Protein AF-A0A9D7XIU5-F1 (afdb_monomer_lite)

InterPro domains:
  IPR022045 Insecticide toxin TcdB middle/N-terminal [PF12256] (97-219)
  IPR028994 Integrin alpha, N-terminal [SSF69318] (12-117)

pLDDT: mean 82.99, std 17.89, range [28.64, 98.56]

Secondary structure (DSSP, 8-state):
-EEEEEEEEE--EEEE-SSSSSS-EEEEEETTEEEEE-B-SS-B-TTS-EE-SS----EEEEEEEEE-S---EE--EEETTEEE--EE---S--EEEEEEESEEEE-SS-SSS-EEEEE-SSS-EEEE--S-TTTTS--EEE-TT--EEEEEEEEE---SS--S-EEEEEEEEEE-TT--TTT--SEEEEEEEEEEEEEETTTTEEEEEEEEEEEEE-TTS-EEEEEEEEE--SSGGGTT-EEEEEEEES--EEE--SSS--EEE--GGGEEEEEEEEEEEEPEE--SSS--EE-TT----TTTTTTSTT-S---EEEEEEEEEEE--SSS--EEEEEEEEE-TTS-EEEEEEEESS--EEEEEEEPPPBTTTTB---EEEEEEEETTEEEEEEEEEEE-TTT--EEEEEEEEETTEEEEEEEEE-TTS-EEEEEPPP-TTS---EEEEEE-TTTS-SEEEEEEEETTEEEEEEEEEETTTTEEEEEE-TT--EEE-PPPTTTTS--SS--------

Sequence (517 aa):
GLSIGIGKALTGIQLVDMNGDGLVDFYRDVNGNGVVNFNKGNGFDLTDSCVLNFNINPNSKSTSLSVNGSFAFGLPISIFGTCLKPVVNLSLSPNRAVNNTKTTIEDYDGDGYPDIVRQEDECTLQIRRSKIKRTNKLKSVITPLGAEYTVDYKLAPSNYDMPNSKWVVSKLDVFDPYATTDEGPSTMNKQFEFHNGRYDRRERDFYGFEYVRTIDLQNDNSVYRQNIDRYNNMSYYLNGMLKENYVVKGDITVNQDVLKRDSITISNSNKYSQLSNNYVLRAPIVSTSTQWIIDTSSNLGEDYDIGGTKGNGAAYAQKVESSTTIYEFGSTTLANTESIVYDEYGRVINYTKSGAGNDYTSTITYQTPDFTKNLLLIPDQISVSDGSGLLRKRKVGSYDSNTGAITSINTYTSVGSYFTTSLSYYSNGNLHTVTTPIDQDGYSKITEYTYDPSQEQFITEISNTYNGENYISTAEYDPKFGVMTLSKDITGNEMTYTYDQKVECYKSRDLRIQHIH

Radius of gyration: 32.61 Å; chains: 1; bounding box: 105×65×72 Å

Organism: NCBI:txid2981993

Structure (mmCIF, N/CA/C/O backbone):
data_AF-A0A9D7XIU5-F1
#
_entry.id   AF-A0A9D7XIU5-F1
#
loop_
_atom_site.group_PDB
_atom_site.id
_atom_site.type_symbol
_atom_site.label_atom_id
_atom_site.label_alt_id
_atom_site.label_comp_id
_atom_site.label_asym_id
_atom_site.label_entity_id
_atom_site.label_seq_id
_atom_site.pdbx_PDB_ins_code
_atom_site.Cartn_x
_atom_site.Cartn_y
_atom_site.Cartn_z
_atom_site.occupancy
_atom_site.B_iso_or_equiv
_atom_site.auth_seq_id
_atom_site.auth_comp_id
_atom_site.auth_asym_id
_atom_site.auth_atom_id
_atom_site.pdbx_PDB_model_num
ATOM 1 N N . GLY A 1 1 ? 65.553 -16.065 -18.647 1.00 46.59 1 GLY A N 1
ATOM 2 C CA . GLY A 1 1 ? 64.852 -16.912 -19.634 1.00 46.59 1 GLY A CA 1
ATOM 3 C C . GLY A 1 1 ? 63.535 -16.260 -19.994 1.00 46.59 1 GLY A C 1
ATOM 4 O O . GLY A 1 1 ? 62.899 -15.741 -19.083 1.00 46.59 1 GLY A O 1
ATOM 5 N N . LEU A 1 2 ? 63.192 -16.238 -21.286 1.00 44.03 2 LEU A N 1
ATOM 6 C CA . LEU A 1 2 ? 61.941 -15.703 -21.835 1.00 44.03 2 LEU A CA 1
ATOM 7 C C . LEU A 1 2 ? 61.154 -16.869 -22.449 1.00 44.03 2 LEU A C 1
ATOM 9 O O . LEU A 1 2 ? 61.708 -17.570 -23.293 1.00 44.03 2 LEU A O 1
ATOM 13 N N . SER A 1 3 ? 59.904 -17.085 -22.043 1.00 42.97 3 SER A N 1
ATOM 14 C CA . SER A 1 3 ? 59.002 -18.044 -22.695 1.00 42.97 3 SER A CA 1
ATOM 15 C C . SER A 1 3 ? 57.711 -17.344 -23.100 1.00 42.97 3 SER A C 1
ATOM 17 O O . SER A 1 3 ? 57.134 -16.606 -22.302 1.00 42.97 3 SER A O 1
ATOM 19 N N . ILE A 1 4 ? 57.265 -17.584 -24.335 1.00 46.59 4 ILE A N 1
ATOM 20 C CA . ILE A 1 4 ? 56.010 -17.069 -24.890 1.00 46.59 4 ILE A CA 1
ATOM 21 C C . ILE A 1 4 ? 55.130 -18.261 -25.260 1.00 46.59 4 ILE A C 1
ATOM 23 O O . ILE A 1 4 ? 55.528 -19.088 -26.078 1.00 46.59 4 ILE A O 1
ATOM 27 N N . GLY A 1 5 ? 53.941 -18.345 -24.668 1.00 44.75 5 GLY A N 1
ATOM 28 C CA . GLY A 1 5 ? 52.900 -19.296 -25.045 1.00 44.75 5 GLY A CA 1
ATOM 29 C C . GLY A 1 5 ? 51.752 -18.580 -25.747 1.00 44.75 5 GLY A C 1
ATOM 30 O O . GLY A 1 5 ? 51.312 -17.526 -25.299 1.00 44.75 5 GLY A O 1
ATOM 31 N N . ILE A 1 6 ? 51.250 -19.142 -26.846 1.00 50.09 6 ILE A N 1
ATOM 32 C CA . ILE A 1 6 ? 50.016 -18.676 -27.489 1.00 50.09 6 ILE A CA 1
ATOM 33 C C . ILE A 1 6 ? 49.037 -19.845 -27.505 1.00 50.09 6 ILE A C 1
ATOM 35 O O . ILE A 1 6 ? 49.313 -20.867 -28.131 1.00 50.09 6 ILE A O 1
ATOM 39 N N . GLY A 1 7 ? 47.902 -19.699 -26.829 1.00 48.28 7 GLY A N 1
ATOM 40 C CA . GLY A 1 7 ? 46.789 -20.638 -26.887 1.00 48.28 7 GLY A CA 1
ATOM 41 C C . GLY A 1 7 ? 45.633 -20.058 -27.695 1.00 48.28 7 GLY A C 1
ATOM 42 O O . GLY A 1 7 ? 45.381 -18.853 -27.696 1.00 48.28 7 GLY A O 1
ATOM 43 N N . LYS A 1 8 ? 44.919 -20.922 -28.412 1.00 54.66 8 LYS A N 1
ATOM 44 C CA . LYS A 1 8 ? 43.629 -20.592 -29.021 1.00 54.66 8 LYS A CA 1
ATOM 45 C C . LYS A 1 8 ? 42.607 -21.587 -28.503 1.00 54.66 8 LYS A C 1
ATOM 47 O O . LYS A 1 8 ? 42.863 -22.786 -28.586 1.00 54.66 8 LYS A O 1
ATOM 52 N N . ALA A 1 9 ? 41.476 -21.103 -28.004 1.00 58.97 9 ALA A N 1
ATOM 53 C CA . ALA A 1 9 ? 40.331 -21.954 -27.709 1.00 58.97 9 ALA A CA 1
ATOM 54 C C . ALA A 1 9 ? 39.160 -21.544 -28.604 1.00 58.97 9 ALA A C 1
ATOM 56 O O . ALA A 1 9 ? 38.881 -20.355 -28.775 1.00 58.97 9 ALA A O 1
ATOM 57 N N . LEU A 1 10 ? 38.517 -22.552 -29.183 1.00 60.00 10 LEU A N 1
ATOM 58 C CA . LEU A 1 10 ? 37.305 -22.442 -29.982 1.00 60.00 10 LEU A CA 1
ATOM 59 C C . LEU A 1 10 ? 36.209 -23.165 -29.206 1.00 60.00 10 LEU A C 1
ATOM 61 O O . LEU A 1 10 ? 36.298 -24.377 -29.009 1.00 60.00 10 LEU A O 1
ATOM 65 N N . THR A 1 11 ? 35.207 -22.431 -28.737 1.00 60.53 11 THR A N 1
ATOM 66 C CA . THR A 1 11 ? 34.086 -22.998 -27.975 1.00 60.53 11 THR A CA 1
ATOM 67 C C . THR A 1 11 ? 32.834 -23.015 -28.846 1.00 60.53 11 THR A C 1
ATOM 69 O O . THR A 1 11 ? 32.185 -21.999 -29.028 1.00 60.53 11 THR A O 1
ATOM 72 N N . GLY A 1 12 ? 32.466 -24.168 -29.401 1.00 64.00 12 GLY A N 1
ATOM 73 C CA . GLY A 1 12 ? 31.265 -24.290 -30.244 1.00 64.00 12 GLY A CA 1
ATOM 74 C C . GLY A 1 12 ? 29.944 -24.394 -29.473 1.00 64.00 12 GLY A C 1
ATOM 75 O O . GLY A 1 12 ? 28.924 -24.671 -30.091 1.00 64.00 12 GLY A O 1
ATOM 76 N N . ILE A 1 13 ? 29.960 -24.261 -28.142 1.00 73.25 13 ILE A N 1
ATOM 77 C CA . ILE A 1 13 ? 28.816 -24.499 -27.252 1.00 73.25 13 ILE A CA 1
ATOM 78 C C . ILE A 1 13 ? 28.800 -23.436 -26.147 1.00 73.25 13 ILE A C 1
ATOM 80 O O . ILE A 1 13 ? 29.845 -23.163 -25.551 1.00 73.25 13 ILE A O 1
ATOM 84 N N . GLN A 1 14 ? 27.624 -22.875 -25.855 1.00 75.12 14 GLN A N 1
ATOM 85 C CA . GLN A 1 14 ? 27.388 -21.962 -24.733 1.00 75.12 14 GLN A CA 1
ATOM 86 C C . GLN A 1 14 ? 26.043 -22.254 -24.057 1.00 75.12 14 GLN A C 1
ATOM 88 O O . GLN A 1 14 ? 25.117 -22.765 -24.682 1.00 75.12 14 GLN A O 1
ATOM 93 N N . LEU A 1 15 ? 25.965 -21.933 -22.768 1.00 77.94 15 LEU A N 1
ATOM 94 C CA . LEU A 1 15 ? 24.752 -22.006 -21.964 1.00 77.94 15 LEU A CA 1
ATOM 95 C C . LEU A 1 15 ? 24.411 -20.586 -21.510 1.00 77.94 15 LEU A C 1
ATOM 97 O O . LEU A 1 15 ? 25.166 -20.000 -20.734 1.00 77.94 15 LEU A O 1
ATOM 101 N N . VAL A 1 16 ? 23.328 -20.024 -22.035 1.00 74.50 16 VAL A N 1
ATOM 102 C CA . VAL A 1 16 ? 22.890 -18.648 -21.760 1.00 74.50 16 VAL A CA 1
ATOM 103 C C . VAL A 1 16 ? 21.387 -18.548 -21.983 1.00 74.50 16 VAL A C 1
ATOM 105 O O . VAL A 1 16 ? 20.878 -19.163 -22.909 1.00 74.50 16 VAL A O 1
ATOM 108 N N . ASP A 1 17 ? 20.677 -17.821 -21.126 1.00 73.56 17 ASP A N 1
ATOM 109 C CA . ASP A 1 17 ? 19.252 -17.526 -21.315 1.00 73.56 17 ASP A CA 1
ATOM 110 C C . ASP A 1 17 ? 19.091 -16.590 -22.525 1.00 73.56 17 ASP A C 1
ATOM 112 O O . ASP A 1 17 ? 19.505 -15.431 -22.476 1.00 73.56 17 ASP A O 1
ATOM 116 N N . MET A 1 18 ? 18.576 -17.118 -23.639 1.00 75.88 18 MET A N 1
ATOM 117 C CA . MET A 1 18 ? 18.477 -16.425 -24.926 1.00 75.88 18 MET A CA 1
ATOM 118 C C . MET A 1 18 ? 17.159 -15.670 -25.096 1.00 75.88 18 MET A C 1
ATOM 120 O O . MET A 1 18 ? 17.089 -14.744 -25.911 1.00 75.88 18 MET A O 1
ATOM 124 N N . ASN A 1 19 ? 16.107 -16.077 -24.384 1.00 70.12 19 ASN A N 1
ATOM 125 C CA . ASN A 1 19 ? 14.756 -15.529 -24.521 1.00 70.12 19 ASN A CA 1
ATOM 126 C C . ASN A 1 19 ? 14.299 -14.711 -23.295 1.00 70.12 19 ASN A C 1
ATOM 128 O O . ASN A 1 19 ? 13.243 -14.076 -23.366 1.00 70.12 19 ASN A O 1
ATOM 132 N N . GLY A 1 20 ? 15.099 -14.670 -22.228 1.00 65.81 20 GLY A N 1
ATOM 133 C CA . GLY A 1 20 ? 14.824 -13.945 -20.992 1.00 65.81 20 GLY A CA 1
ATOM 134 C C . GLY A 1 20 ? 13.753 -14.606 -20.122 1.00 65.81 20 GLY A C 1
ATOM 135 O O . GLY A 1 20 ? 13.045 -13.895 -19.402 1.00 65.81 20 GLY A O 1
ATOM 136 N N . ASP A 1 21 ? 13.561 -15.926 -20.221 1.00 64.25 21 ASP A N 1
ATOM 137 C CA . ASP A 1 21 ? 12.567 -16.668 -19.430 1.00 64.25 21 ASP A CA 1
ATOM 138 C C . ASP A 1 21 ? 13.083 -17.122 -18.050 1.00 64.25 21 ASP A C 1
ATOM 140 O O . ASP A 1 21 ? 12.320 -17.660 -17.240 1.00 64.25 21 ASP A O 1
ATOM 144 N N . GLY A 1 22 ? 14.351 -16.832 -17.742 1.00 69.62 22 GLY A N 1
ATOM 145 C CA . GLY A 1 22 ? 15.012 -17.183 -16.490 1.00 69.62 22 GLY A CA 1
ATOM 146 C C . GLY A 1 22 ? 15.609 -18.590 -16.482 1.00 69.62 22 GLY A C 1
ATOM 147 O O . GLY A 1 22 ? 16.199 -18.988 -15.471 1.00 69.62 22 GLY A O 1
ATOM 148 N N . LEU A 1 23 ? 15.486 -19.347 -17.576 1.00 74.69 23 LEU A N 1
ATOM 149 C CA . LEU A 1 23 ? 16.133 -20.634 -17.776 1.00 74.69 23 LEU A CA 1
ATOM 150 C C . LEU A 1 23 ? 17.303 -20.489 -18.748 1.00 74.69 23 LEU A C 1
ATOM 152 O O . LEU A 1 23 ? 17.279 -19.758 -19.726 1.00 74.69 23 LEU A O 1
ATOM 156 N N . VAL A 1 24 ? 18.379 -21.216 -18.467 1.00 81.25 24 VAL A N 1
ATOM 157 C CA . VAL A 1 24 ? 19.567 -21.180 -19.320 1.00 81.25 24 VAL A CA 1
ATOM 158 C C . VAL A 1 24 ? 19.323 -22.028 -20.568 1.00 81.25 24 VAL A C 1
ATOM 160 O O . VAL A 1 24 ? 19.033 -23.219 -20.421 1.00 81.25 24 VAL A O 1
ATOM 163 N N . ASP A 1 25 ? 19.504 -21.451 -21.761 1.00 79.94 25 ASP A N 1
ATOM 164 C CA . ASP A 1 25 ? 19.341 -22.122 -23.057 1.00 79.94 25 ASP A CA 1
ATOM 165 C C . ASP A 1 25 ? 20.651 -22.684 -23.608 1.00 79.94 25 ASP A C 1
ATOM 167 O O . ASP A 1 25 ? 21.751 -22.254 -23.251 1.00 79.94 25 ASP A O 1
ATOM 171 N N . PHE A 1 26 ? 20.539 -23.652 -24.519 1.00 84.00 26 PHE A N 1
ATOM 172 C CA . PHE A 1 26 ? 21.681 -24.335 -25.114 1.00 84.00 26 PHE A CA 1
ATOM 173 C C . PHE A 1 26 ? 21.993 -23.806 -26.513 1.00 84.00 26 PHE A C 1
ATOM 175 O O . PHE A 1 26 ? 21.327 -24.155 -27.488 1.00 84.00 26 PHE A O 1
ATOM 182 N N . TYR A 1 27 ? 23.039 -22.986 -26.615 1.00 82.31 27 TYR A N 1
ATOM 183 C CA . TYR A 1 27 ? 23.590 -22.507 -27.879 1.00 82.31 27 TYR A CA 1
ATOM 184 C C . TYR A 1 27 ? 24.684 -23.444 -28.401 1.00 82.31 27 TYR A C 1
ATOM 186 O O . TYR A 1 27 ? 25.567 -23.879 -27.654 1.00 82.31 27 TYR A O 1
ATOM 194 N N . ARG A 1 28 ? 24.676 -23.702 -29.711 1.00 81.12 28 ARG A N 1
ATOM 195 C CA . ARG A 1 28 ? 25.661 -24.540 -30.401 1.00 81.12 28 ARG A CA 1
ATOM 196 C C . ARG A 1 28 ? 25.886 -24.111 -31.846 1.00 81.12 28 ARG A C 1
ATOM 198 O O . ARG A 1 28 ? 24.948 -23.750 -32.548 1.00 81.12 28 ARG A O 1
ATOM 205 N N . ASP A 1 29 ? 27.130 -24.208 -32.300 1.00 78.50 29 ASP A N 1
ATOM 206 C CA . ASP A 1 29 ? 27.481 -24.085 -33.716 1.00 78.50 29 ASP A CA 1
ATOM 207 C C . ASP A 1 29 ? 27.248 -25.429 -34.423 1.00 78.50 29 ASP A C 1
ATOM 209 O O . ASP A 1 29 ? 27.841 -26.453 -34.069 1.00 78.50 29 ASP A O 1
ATOM 213 N N . VAL A 1 30 ? 26.370 -25.427 -35.426 1.00 77.38 30 VAL A N 1
ATOM 214 C CA . VAL A 1 30 ? 26.113 -26.569 -36.304 1.00 77.38 30 VAL A CA 1
ATOM 215 C C . VAL A 1 30 ? 26.441 -26.161 -37.739 1.00 77.38 30 VAL A C 1
ATOM 217 O O . VAL A 1 30 ? 25.678 -25.451 -38.393 1.00 77.38 30 VAL A O 1
ATOM 220 N N . ASN A 1 31 ? 27.572 -26.652 -38.254 1.00 75.81 31 ASN A N 1
ATOM 221 C CA . ASN A 1 31 ? 28.034 -26.429 -39.631 1.00 75.81 31 ASN A CA 1
ATOM 222 C C . ASN A 1 31 ? 28.162 -24.946 -40.029 1.00 75.81 31 ASN A C 1
ATOM 224 O O . ASN A 1 31 ? 27.878 -24.583 -41.170 1.00 75.81 31 ASN A O 1
ATOM 228 N N . GLY A 1 32 ? 28.590 -24.082 -39.106 1.00 71.94 32 GLY A N 1
ATOM 229 C CA . GLY A 1 32 ? 28.756 -22.656 -39.368 1.00 71.94 32 GLY A CA 1
ATOM 230 C C . GLY A 1 32 ? 27.496 -21.829 -39.112 1.00 71.94 32 GLY A C 1
ATOM 231 O O . GLY A 1 32 ? 27.556 -20.608 -39.266 1.00 71.94 32 GLY A O 1
ATOM 232 N N . ASN A 1 33 ? 26.403 -22.444 -38.652 1.00 78.88 33 ASN A N 1
ATOM 233 C CA . ASN A 1 33 ? 25.190 -21.754 -38.222 1.00 78.88 33 ASN A CA 1
ATOM 234 C C . ASN A 1 33 ? 25.031 -21.846 -36.702 1.00 78.88 33 ASN A C 1
ATOM 236 O O . ASN A 1 33 ? 25.137 -22.929 -36.127 1.00 78.88 33 ASN A O 1
ATOM 240 N N . GLY A 1 34 ? 24.723 -20.718 -36.059 1.00 80.38 34 GLY A N 1
ATOM 241 C CA . GLY A 1 34 ? 24.318 -20.719 -34.659 1.00 80.38 34 GLY A CA 1
ATOM 242 C C . GLY A 1 34 ? 22.937 -21.354 -34.504 1.00 80.38 34 GLY A C 1
ATOM 243 O O . GLY A 1 34 ? 22.016 -21.043 -35.259 1.00 80.38 34 GLY A O 1
ATOM 244 N N . VAL A 1 35 ? 22.788 -22.243 -33.531 1.00 83.81 35 VAL A N 1
ATOM 245 C CA . VAL A 1 35 ? 21.533 -22.927 -33.214 1.00 83.81 35 VAL A CA 1
ATOM 246 C C . VAL A 1 35 ? 21.285 -22.834 -31.715 1.00 83.81 35 VAL A C 1
ATOM 248 O O . VAL A 1 35 ? 22.202 -23.058 -30.928 1.00 83.81 35 VAL A O 1
ATOM 251 N N . VAL A 1 36 ? 20.051 -22.515 -31.323 1.00 84.19 36 VAL A N 1
ATOM 252 C CA . VAL A 1 36 ? 19.613 -22.490 -29.921 1.00 84.19 36 VAL A CA 1
ATOM 253 C C . VAL A 1 36 ? 18.539 -23.543 -29.700 1.00 84.19 36 VAL A C 1
ATOM 255 O O . VAL A 1 36 ? 17.579 -23.632 -30.464 1.00 84.19 36 VAL A O 1
ATOM 258 N N . ASN A 1 37 ? 18.692 -24.318 -28.633 1.00 86.75 37 ASN A N 1
ATOM 259 C CA . ASN A 1 37 ? 17.663 -25.195 -28.097 1.00 86.75 37 ASN A CA 1
ATOM 260 C C . ASN A 1 37 ? 17.170 -24.593 -26.776 1.00 86.75 37 ASN A C 1
ATOM 262 O O . ASN A 1 37 ? 17.936 -24.529 -25.810 1.00 86.75 37 ASN A O 1
ATOM 266 N N . PHE A 1 38 ? 15.916 -24.135 -26.759 1.00 82.81 38 PHE A N 1
ATOM 267 C CA . PHE A 1 38 ? 15.323 -23.502 -25.580 1.00 82.81 38 PHE A CA 1
ATOM 268 C C . PHE A 1 38 ? 15.076 -24.520 -24.467 1.00 82.81 38 PHE A C 1
ATOM 270 O O . PHE A 1 38 ? 14.628 -25.644 -24.725 1.00 82.81 38 PHE A O 1
ATOM 277 N N . ASN A 1 39 ? 15.358 -24.125 -23.231 1.00 79.19 39 ASN A N 1
ATOM 278 C CA . ASN A 1 39 ? 15.080 -24.937 -22.058 1.00 79.19 39 ASN A CA 1
ATOM 279 C C . ASN A 1 39 ? 13.595 -24.851 -21.695 1.00 79.19 39 ASN A C 1
ATOM 281 O O . ASN A 1 39 ? 13.094 -23.797 -21.332 1.00 79.19 39 ASN A O 1
ATOM 285 N N . LYS A 1 40 ? 12.876 -25.977 -21.750 1.00 80.62 40 LYS A N 1
ATOM 286 C CA . LYS A 1 40 ? 11.432 -26.024 -21.440 1.00 80.62 40 LYS A CA 1
ATOM 287 C C . LYS A 1 40 ? 11.139 -26.398 -19.980 1.00 80.62 40 LYS A C 1
ATOM 289 O O . LYS A 1 40 ? 10.021 -26.783 -19.648 1.00 80.62 40 LYS A O 1
ATOM 294 N N . GLY A 1 41 ? 12.150 -26.353 -19.110 1.00 79.38 41 GLY A N 1
ATOM 295 C CA . GLY A 1 41 ? 12.061 -26.716 -17.691 1.00 79.38 41 GLY A CA 1
ATOM 296 C C . GLY A 1 41 ? 12.291 -28.203 -17.395 1.00 79.38 41 GLY A C 1
ATOM 297 O O . GLY A 1 41 ? 12.547 -28.564 -16.249 1.00 79.38 41 GLY A O 1
ATOM 298 N N . ASN A 1 42 ? 12.270 -29.070 -18.411 1.00 82.12 42 ASN A N 1
ATOM 299 C CA . ASN A 1 42 ? 12.580 -30.502 -18.303 1.00 82.12 42 ASN A CA 1
ATOM 300 C C . ASN A 1 42 ? 13.834 -30.925 -19.098 1.00 82.12 42 ASN A C 1
ATOM 302 O O . ASN A 1 42 ? 14.088 -32.120 -19.249 1.00 82.12 42 ASN A O 1
ATOM 306 N N . GLY A 1 43 ? 14.624 -29.962 -19.584 1.00 79.56 43 GLY A N 1
ATOM 307 C CA . GLY A 1 43 ? 15.841 -30.186 -20.366 1.00 79.56 43 GLY A CA 1
ATOM 308 C C . GLY A 1 43 ? 15.800 -29.524 -21.745 1.00 79.56 43 GLY A C 1
ATOM 309 O O . GLY A 1 43 ? 14.926 -28.709 -22.041 1.00 79.56 43 GLY A O 1
ATOM 310 N N . PHE A 1 44 ? 16.772 -29.884 -22.587 1.00 84.06 44 PHE A N 1
ATOM 311 C CA . PHE A 1 44 ? 16.913 -29.371 -23.950 1.00 84.06 44 PHE A CA 1
ATOM 312 C C . PHE A 1 44 ? 16.384 -30.385 -24.962 1.00 84.06 44 PHE A C 1
ATOM 314 O O . PHE A 1 44 ? 16.913 -31.494 -25.069 1.00 84.06 44 PHE A O 1
ATOM 321 N N . ASP A 1 45 ? 15.384 -29.995 -25.748 1.00 82.31 45 ASP A N 1
ATOM 322 C CA . ASP A 1 45 ? 14.955 -30.780 -26.902 1.00 82.31 45 ASP A CA 1
ATOM 323 C C . ASP A 1 45 ? 15.825 -30.425 -28.113 1.00 82.31 45 ASP A C 1
ATOM 325 O O . ASP A 1 45 ? 15.656 -29.384 -28.746 1.00 82.31 45 ASP A O 1
ATOM 329 N N . LEU A 1 46 ? 16.782 -31.297 -28.436 1.00 81.44 46 LEU A N 1
ATOM 330 C CA . LEU A 1 46 ? 17.697 -31.086 -29.561 1.00 81.44 46 LEU A CA 1
ATOM 331 C C . LEU A 1 46 ? 17.015 -31.224 -30.933 1.00 81.44 46 LEU A C 1
ATOM 333 O O . LEU A 1 46 ? 17.633 -30.877 -31.944 1.00 81.44 46 LEU A O 1
ATOM 337 N N . THR A 1 47 ? 15.776 -31.728 -30.983 1.00 77.88 47 THR A N 1
ATOM 338 C CA . THR A 1 47 ? 14.986 -31.840 -32.219 1.00 77.88 47 THR A CA 1
ATOM 339 C C . THR A 1 47 ? 14.232 -30.551 -32.549 1.00 77.88 47 THR A C 1
ATOM 341 O O . THR A 1 47 ? 14.025 -30.260 -33.726 1.00 77.88 47 THR A O 1
ATOM 344 N N . ASP A 1 48 ? 13.931 -29.730 -31.540 1.00 79.31 48 ASP A N 1
ATOM 345 C CA . ASP A 1 48 ? 13.293 -28.418 -31.669 1.00 79.31 48 ASP A CA 1
ATOM 346 C C . ASP A 1 48 ? 14.353 -27.309 -31.556 1.00 79.31 48 ASP A C 1
ATOM 348 O O . ASP A 1 48 ? 14.698 -26.818 -30.479 1.00 79.31 48 ASP A O 1
ATOM 352 N N . SER A 1 49 ? 14.969 -27.002 -32.697 1.00 81.25 49 SER A N 1
ATOM 353 C CA . SER A 1 49 ? 16.132 -26.120 -32.808 1.00 81.25 49 SER A CA 1
ATOM 354 C C . SER A 1 49 ? 15.777 -24.806 -33.504 1.00 81.25 49 SER A C 1
ATOM 356 O O . SER A 1 49 ? 15.329 -24.805 -34.650 1.00 81.25 49 SER A O 1
ATOM 358 N N . CYS A 1 50 ? 16.063 -23.674 -32.859 1.00 81.31 50 CYS A N 1
ATOM 359 C CA . CYS A 1 50 ? 15.959 -22.351 -33.466 1.00 81.31 50 CYS A CA 1
ATOM 360 C C . CYS A 1 50 ? 17.270 -21.996 -34.180 1.00 81.31 50 CYS A C 1
ATOM 362 O O . CYS A 1 50 ? 18.314 -21.836 -33.544 1.00 81.31 50 CYS A O 1
ATOM 364 N N . VAL A 1 51 ? 17.233 -21.882 -35.510 1.00 81.94 51 VAL A N 1
ATOM 365 C CA . VAL A 1 51 ? 18.401 -21.490 -36.313 1.00 81.94 51 VAL A CA 1
ATOM 366 C C . VAL A 1 51 ? 18.553 -19.973 -36.290 1.00 81.94 51 VAL A C 1
ATOM 368 O O . VAL A 1 51 ? 17.651 -19.233 -36.686 1.00 81.94 51 VAL A O 1
ATOM 371 N N . LEU A 1 52 ? 19.716 -19.501 -35.856 1.00 74.44 52 LEU A N 1
ATOM 372 C CA . LEU A 1 52 ? 20.042 -18.086 -35.786 1.00 74.44 52 LEU A CA 1
ATOM 373 C C . LEU A 1 52 ? 20.643 -17.604 -37.109 1.00 74.44 52 LEU A C 1
ATOM 375 O O . LEU A 1 52 ? 21.411 -18.300 -37.768 1.00 74.44 52 LEU A O 1
ATOM 379 N N . ASN A 1 53 ? 20.355 -16.352 -37.473 1.00 72.00 53 ASN A N 1
ATOM 380 C CA . ASN A 1 53 ? 20.952 -15.696 -38.645 1.00 72.00 53 ASN A CA 1
ATOM 381 C C . ASN A 1 53 ? 22.352 -15.111 -38.372 1.00 72.00 53 ASN A C 1
ATOM 383 O O . ASN A 1 53 ? 22.821 -14.217 -39.079 1.00 72.00 53 ASN A O 1
ATOM 387 N N . PHE A 1 54 ? 22.989 -15.568 -37.302 1.00 69.31 54 PHE A N 1
ATOM 388 C CA . PHE A 1 54 ? 24.340 -15.222 -36.901 1.00 69.31 54 PHE A CA 1
ATOM 389 C C . PHE A 1 54 ? 24.990 -16.443 -36.255 1.00 69.31 54 PHE A C 1
ATOM 391 O O . PHE A 1 54 ? 24.310 -17.340 -35.759 1.00 69.31 54 PHE A O 1
ATOM 398 N N . ASN A 1 55 ? 26.316 -16.456 -36.248 1.00 71.81 55 ASN A N 1
ATOM 399 C CA . ASN A 1 55 ? 27.103 -17.454 -35.546 1.00 71.81 55 ASN A CA 1
ATOM 400 C C . ASN A 1 55 ? 28.071 -16.733 -34.607 1.00 71.81 55 ASN A C 1
ATOM 402 O O . ASN A 1 55 ? 28.792 -15.814 -35.008 1.00 71.81 55 ASN A O 1
ATOM 406 N N . ILE A 1 56 ? 28.059 -17.150 -33.352 1.00 66.69 56 ILE A N 1
ATOM 407 C CA . ILE A 1 56 ? 29.076 -16.831 -32.365 1.00 66.69 56 ILE A CA 1
ATOM 408 C C . ILE A 1 56 ? 30.126 -17.923 -32.478 1.00 66.69 56 ILE A C 1
ATOM 410 O O . ILE A 1 56 ? 29.936 -19.036 -31.996 1.00 66.69 56 ILE A O 1
ATOM 414 N N . ASN A 1 57 ? 31.231 -17.594 -33.141 1.00 63.66 57 ASN A N 1
ATOM 415 C CA . ASN A 1 57 ? 32.437 -18.405 -33.123 1.00 63.66 57 ASN A CA 1
ATOM 416 C C . ASN A 1 57 ? 33.394 -17.760 -32.107 1.00 63.66 57 ASN A C 1
ATOM 418 O O . ASN A 1 57 ? 34.182 -16.879 -32.489 1.00 63.66 57 ASN A O 1
ATOM 422 N N . PRO A 1 58 ? 33.280 -18.100 -30.805 1.00 58.00 58 PRO A N 1
ATOM 423 C CA . PRO A 1 58 ? 34.071 -17.476 -29.765 1.00 58.00 58 PRO A CA 1
ATOM 424 C C . PRO A 1 58 ? 35.508 -17.951 -29.943 1.00 58.00 58 PRO A C 1
ATOM 426 O O . PRO A 1 58 ? 35.919 -19.038 -29.546 1.00 58.00 58 PRO A O 1
ATOM 429 N N . ASN A 1 59 ? 36.283 -17.104 -30.599 1.00 60.66 59 ASN A N 1
ATOM 430 C CA . ASN A 1 59 ? 37.716 -17.247 -30.673 1.00 60.66 59 ASN A CA 1
ATOM 431 C C . ASN A 1 59 ? 38.284 -16.599 -29.418 1.00 60.66 59 ASN A C 1
ATOM 433 O O . ASN A 1 59 ? 38.284 -15.371 -29.318 1.00 60.66 59 ASN A O 1
ATOM 437 N N . SER A 1 60 ? 38.781 -17.397 -28.477 1.00 59.38 60 SER A N 1
ATOM 438 C CA . SER A 1 60 ? 39.645 -16.857 -27.433 1.00 59.38 60 SER A CA 1
ATOM 439 C C . SER A 1 60 ? 41.109 -17.016 -27.837 1.00 59.38 60 SER A C 1
ATOM 441 O O . SER A 1 60 ? 41.529 -18.057 -28.351 1.00 59.38 60 SER A O 1
ATOM 443 N N . LYS A 1 61 ? 41.894 -15.953 -27.668 1.00 57.00 61 LYS A N 1
ATOM 444 C CA . LYS A 1 61 ? 43.350 -15.976 -27.820 1.00 57.00 61 LYS A CA 1
ATOM 445 C C . LYS A 1 61 ? 43.965 -15.748 -26.450 1.00 57.00 61 LYS A C 1
ATOM 447 O O . LYS A 1 61 ? 43.741 -14.698 -25.855 1.00 57.00 61 LYS A O 1
ATOM 452 N N . SER A 1 62 ? 44.745 -16.708 -25.977 1.00 51.31 62 SER A N 1
ATOM 453 C CA . SER A 1 62 ? 45.566 -16.554 -24.787 1.00 51.31 62 SER A CA 1
ATOM 454 C C . SER A 1 62 ? 47.014 -16.297 -25.185 1.00 51.31 62 SER A C 1
ATOM 456 O O . SER A 1 62 ? 47.566 -16.992 -26.036 1.00 51.31 62 SER A O 1
ATOM 458 N N . THR A 1 63 ? 47.641 -15.284 -24.601 1.00 48.22 63 THR A N 1
ATOM 459 C CA . THR A 1 63 ? 49.075 -15.023 -24.742 1.00 48.22 63 THR A CA 1
ATOM 460 C C . THR A 1 63 ? 49.698 -15.018 -23.358 1.00 48.22 63 THR A C 1
ATOM 462 O O . THR A 1 63 ? 49.342 -14.214 -22.500 1.00 48.22 63 THR A O 1
ATOM 465 N N . SER A 1 64 ? 50.610 -15.951 -23.107 1.00 52.06 64 SER A N 1
ATOM 466 C CA . SER A 1 64 ? 51.382 -16.012 -21.876 1.00 52.06 64 SER A CA 1
ATOM 467 C C . SER A 1 64 ? 52.827 -15.612 -22.129 1.00 52.06 64 SER A C 1
ATOM 469 O O . SER A 1 64 ? 53.435 -16.009 -23.118 1.00 52.06 64 SER A O 1
ATOM 471 N N . LEU A 1 65 ? 53.375 -14.798 -21.235 1.00 43.69 65 LEU A N 1
ATOM 472 C CA . LEU A 1 65 ? 54.759 -14.357 -21.242 1.00 43.69 65 LEU A CA 1
ATOM 473 C C . LEU A 1 65 ? 55.337 -14.588 -19.846 1.00 43.69 65 LEU A C 1
ATOM 475 O O . LEU A 1 65 ? 54.790 -14.096 -18.855 1.00 43.69 65 LEU A O 1
ATOM 479 N N . SER A 1 66 ? 56.444 -15.324 -19.768 1.00 52.59 66 SER A N 1
ATOM 480 C CA . SER A 1 66 ? 57.225 -15.471 -18.540 1.00 52.59 66 SER A CA 1
ATOM 481 C C . SER A 1 66 ? 58.651 -14.972 -18.743 1.00 52.59 66 SER A C 1
ATOM 483 O O . SER A 1 66 ? 59.325 -15.316 -19.719 1.00 52.59 66 SER A O 1
ATOM 485 N N . VAL A 1 67 ? 59.101 -14.108 -17.829 1.00 41.97 67 VAL A N 1
ATOM 486 C CA . VAL A 1 67 ? 60.417 -13.453 -17.880 1.00 41.97 67 VAL A CA 1
ATOM 487 C C . VAL A 1 67 ? 61.070 -13.527 -16.502 1.00 41.97 67 VAL A C 1
ATOM 489 O O . VAL A 1 67 ? 60.452 -13.182 -15.504 1.00 41.97 67 VAL A O 1
ATOM 492 N N . ASN A 1 68 ? 62.334 -13.948 -16.427 1.00 47.22 68 ASN A N 1
ATOM 493 C CA . ASN A 1 68 ? 63.142 -13.868 -15.201 1.00 47.22 68 ASN A CA 1
ATOM 494 C C . ASN A 1 68 ? 64.107 -12.668 -15.285 1.00 47.22 68 ASN A C 1
ATOM 496 O O . ASN A 1 68 ? 65.067 -12.736 -16.053 1.00 47.22 68 ASN A O 1
ATOM 500 N N . GLY A 1 69 ? 63.847 -11.595 -14.521 1.00 40.41 69 GLY A N 1
ATOM 501 C CA . GLY A 1 69 ? 64.694 -10.391 -14.413 1.00 40.41 69 GLY A CA 1
ATOM 502 C C . GLY A 1 69 ? 63.929 -9.128 -13.971 1.00 40.41 69 GLY A C 1
ATOM 503 O O . GLY A 1 69 ? 62.713 -9.057 -14.132 1.00 40.41 69 GLY A O 1
ATOM 504 N N . SER A 1 70 ? 64.625 -8.136 -13.400 1.00 44.50 70 SER A N 1
ATOM 505 C CA . SER A 1 70 ? 64.058 -6.867 -12.905 1.00 44.50 70 SER A CA 1
ATOM 506 C C . SER A 1 70 ? 64.075 -5.764 -13.974 1.00 44.50 70 SER A C 1
ATOM 508 O O . SER A 1 70 ? 65.150 -5.277 -14.319 1.00 44.50 70 SER A O 1
ATOM 510 N N . PHE A 1 71 ? 62.907 -5.332 -14.460 1.00 41.62 71 PHE A N 1
ATOM 511 C CA . PHE A 1 71 ? 62.764 -4.212 -15.404 1.00 41.62 71 PHE A CA 1
ATOM 512 C C . PHE A 1 71 ? 61.482 -3.410 -15.135 1.00 41.62 71 PHE A C 1
ATOM 514 O O . PHE A 1 71 ? 60.498 -3.958 -14.642 1.00 41.62 71 PHE A O 1
ATOM 521 N N . ALA A 1 72 ? 61.489 -2.125 -15.498 1.00 39.56 72 ALA A N 1
ATOM 522 C CA . ALA A 1 72 ? 60.323 -1.246 -15.503 1.00 39.56 72 ALA A CA 1
ATOM 523 C C . ALA A 1 72 ? 59.679 -1.239 -16.897 1.00 39.56 72 ALA A C 1
ATOM 525 O O . ALA A 1 72 ? 60.322 -0.837 -17.865 1.00 39.56 72 ALA A O 1
ATOM 526 N N . PHE A 1 73 ? 58.418 -1.660 -17.007 1.00 40.06 73 PHE A N 1
ATOM 527 C CA . PHE A 1 73 ? 57.649 -1.601 -18.253 1.00 40.06 73 PHE A CA 1
ATOM 528 C C . PHE A 1 73 ? 56.260 -1.017 -17.979 1.00 40.06 73 PHE A C 1
ATOM 530 O O . PHE A 1 73 ? 55.553 -1.469 -17.080 1.00 40.06 73 PHE A O 1
ATOM 537 N N . GLY A 1 74 ? 55.862 -0.009 -18.759 1.00 41.59 74 GLY A N 1
ATOM 538 C CA . GLY A 1 74 ? 54.472 0.447 -18.813 1.00 41.59 74 GLY A CA 1
ATOM 539 C C . GLY A 1 74 ? 53.649 -0.528 -19.648 1.00 41.59 74 GLY A C 1
ATOM 540 O O . GLY A 1 74 ? 54.050 -0.853 -20.765 1.00 41.59 74 GLY A O 1
ATOM 541 N N . LEU A 1 75 ? 52.525 -1.008 -19.113 1.00 45.69 75 LEU A N 1
ATOM 542 C CA . LEU A 1 75 ? 51.721 -2.044 -19.763 1.00 45.69 75 LEU A CA 1
ATOM 543 C C . LEU A 1 75 ? 50.281 -1.566 -19.988 1.00 45.69 75 LEU A C 1
ATOM 545 O O . LEU A 1 75 ? 49.658 -1.093 -19.038 1.00 45.69 75 LEU A O 1
ATOM 549 N N . PRO A 1 76 ? 49.733 -1.699 -21.210 1.00 40.62 76 PRO A N 1
ATOM 550 C CA . PRO A 1 76 ? 48.309 -1.519 -21.448 1.00 40.62 76 PRO A CA 1
ATOM 551 C C . PRO A 1 76 ? 47.525 -2.714 -20.876 1.00 40.62 76 PRO A C 1
ATOM 553 O O . PRO A 1 76 ? 47.797 -3.864 -21.220 1.00 40.62 76 PRO A O 1
ATOM 556 N N . ILE A 1 77 ? 46.560 -2.455 -19.995 1.00 42.03 77 ILE A N 1
ATOM 557 C CA . ILE A 1 77 ? 45.570 -3.427 -19.524 1.00 42.03 77 ILE A CA 1
ATOM 558 C C . ILE A 1 77 ? 44.276 -3.146 -20.293 1.00 42.03 77 ILE A C 1
ATOM 560 O O . ILE A 1 77 ? 43.622 -2.138 -20.029 1.00 42.03 77 ILE A O 1
ATOM 564 N N . SER A 1 78 ? 43.917 -4.030 -21.228 1.00 40.91 78 SER A N 1
ATOM 565 C CA . SER A 1 78 ? 42.617 -3.995 -21.906 1.00 40.91 78 SER A CA 1
ATOM 566 C C . SER A 1 78 ? 41.605 -4.816 -21.115 1.00 40.91 78 SER A C 1
ATOM 568 O O . SER A 1 78 ? 41.577 -6.040 -21.216 1.00 40.91 78 SER A O 1
ATOM 570 N N . ILE A 1 79 ? 40.783 -4.142 -20.313 1.00 43.44 79 ILE A N 1
ATOM 571 C CA . ILE A 1 79 ? 39.561 -4.714 -19.731 1.00 43.44 79 ILE A CA 1
ATOM 572 C C . ILE A 1 79 ? 38.415 -4.166 -20.579 1.00 43.44 79 ILE A C 1
ATOM 574 O O . ILE A 1 79 ? 38.318 -2.942 -20.684 1.00 43.44 79 ILE A O 1
ATOM 578 N N . PHE A 1 80 ? 37.653 -5.052 -21.239 1.00 46.97 80 PHE A N 1
ATOM 579 C CA . PHE A 1 80 ? 36.488 -4.773 -22.103 1.00 46.97 80 PHE A CA 1
ATOM 580 C C . PHE A 1 80 ? 36.322 -3.290 -22.502 1.00 46.97 80 PHE A C 1
ATOM 582 O O . PHE A 1 80 ? 35.517 -2.562 -21.931 1.00 46.97 80 PHE A O 1
ATOM 589 N N . GLY A 1 81 ? 37.126 -2.830 -23.471 1.00 44.28 81 GLY A N 1
ATOM 590 C CA . GLY A 1 81 ? 36.989 -1.493 -24.068 1.00 44.28 81 GLY A CA 1
ATOM 591 C C . GLY A 1 81 ? 37.753 -0.329 -23.412 1.00 44.28 81 GLY A C 1
ATOM 592 O O . GLY A 1 81 ? 37.593 0.798 -23.870 1.00 44.28 81 GLY A O 1
ATOM 593 N N . THR A 1 82 ? 38.608 -0.539 -22.400 1.00 41.66 82 THR A N 1
ATOM 594 C CA . THR A 1 82 ? 39.453 0.539 -21.828 1.00 41.66 82 THR A CA 1
ATOM 595 C C . THR A 1 82 ? 40.951 0.327 -22.072 1.00 41.66 82 THR A C 1
ATOM 597 O O . THR A 1 82 ? 41.471 -0.765 -21.877 1.00 41.66 82 THR A O 1
ATOM 600 N N . CYS A 1 83 ? 41.667 1.387 -22.473 1.00 46.62 83 CYS A N 1
ATOM 601 C CA . CYS A 1 83 ? 43.126 1.402 -22.654 1.00 46.62 83 CYS A CA 1
ATOM 602 C C . CYS A 1 83 ? 43.826 2.026 -21.436 1.00 46.62 83 CYS A C 1
ATOM 604 O O . CYS A 1 83 ? 44.309 3.158 -21.501 1.00 46.62 83 CYS A O 1
ATOM 606 N N . LEU A 1 84 ? 43.888 1.315 -20.307 1.00 41.31 84 LEU A N 1
ATOM 607 C CA . LEU A 1 84 ? 44.630 1.788 -19.132 1.00 41.31 84 LEU A CA 1
ATOM 608 C C . LEU A 1 84 ? 46.116 1.443 -19.270 1.00 41.31 84 LEU A C 1
ATOM 610 O O . LEU A 1 84 ? 46.455 0.278 -19.434 1.00 41.31 84 LEU A O 1
ATOM 614 N N . LYS A 1 85 ? 47.014 2.433 -19.164 1.00 42.41 85 LYS A N 1
ATOM 615 C CA . LYS A 1 85 ? 48.480 2.236 -19.147 1.00 42.41 85 LYS A CA 1
ATOM 616 C C . LYS A 1 85 ? 49.086 2.523 -17.760 1.00 42.41 85 LYS A C 1
ATOM 618 O O . LYS A 1 85 ? 49.782 3.529 -17.616 1.00 42.41 85 LYS A O 1
ATOM 623 N N . PRO A 1 86 ? 48.842 1.716 -16.713 1.00 39.84 86 PRO A N 1
ATOM 624 C CA . PRO A 1 86 ? 49.551 1.903 -15.454 1.00 39.84 86 PRO A CA 1
ATOM 625 C C . PRO A 1 86 ? 51.022 1.481 -15.597 1.00 39.84 86 PRO A C 1
ATOM 627 O O . PRO A 1 86 ? 51.345 0.409 -16.113 1.00 39.84 86 PRO A O 1
ATOM 630 N N . VAL A 1 87 ? 51.928 2.337 -15.124 1.00 38.56 87 VAL A N 1
ATOM 631 C CA . VAL A 1 87 ? 53.357 2.031 -14.975 1.00 38.56 87 VAL A CA 1
ATOM 632 C C . VAL A 1 87 ? 53.577 1.575 -13.536 1.00 38.56 87 VAL A C 1
ATOM 634 O O . VAL A 1 87 ? 53.326 2.340 -12.609 1.00 38.56 87 VAL A O 1
ATOM 637 N N . VAL A 1 88 ? 54.033 0.337 -13.333 1.00 38.41 88 VAL A N 1
ATOM 638 C CA . VAL A 1 88 ? 54.354 -0.200 -12.001 1.00 38.41 88 VAL A CA 1
ATOM 639 C C . VAL A 1 88 ? 55.779 -0.745 -12.023 1.00 38.41 88 VAL A C 1
ATOM 641 O O . VAL A 1 88 ? 56.097 -1.639 -12.803 1.00 38.41 88 VAL A O 1
ATOM 644 N N . ASN A 1 89 ? 56.641 -0.206 -11.162 1.00 36.47 89 ASN A N 1
ATOM 645 C CA . ASN A 1 89 ? 58.002 -0.698 -10.962 1.00 36.47 89 ASN A CA 1
ATOM 646 C C . ASN A 1 89 ? 57.979 -1.798 -9.895 1.00 36.47 89 ASN A C 1
ATOM 648 O O . ASN A 1 89 ? 57.849 -1.491 -8.712 1.00 36.47 89 ASN A O 1
ATOM 652 N N . LEU A 1 90 ? 58.091 -3.070 -10.288 1.00 37.00 90 LEU A N 1
ATOM 653 C CA . LEU A 1 90 ? 58.194 -4.178 -9.336 1.00 37.00 90 LEU A CA 1
ATOM 654 C C . LEU A 1 90 ? 59.032 -5.324 -9.918 1.00 37.00 90 LEU A C 1
ATOM 656 O O . LEU A 1 90 ? 58.717 -5.863 -10.976 1.00 37.00 90 LEU A O 1
ATOM 660 N N . SER A 1 91 ? 60.107 -5.702 -9.229 1.00 35.69 91 SER A N 1
ATOM 661 C CA . SER A 1 91 ? 60.998 -6.794 -9.624 1.00 35.69 91 SER A CA 1
ATOM 662 C C . SER A 1 91 ? 60.690 -8.079 -8.855 1.00 35.69 91 SER A C 1
ATOM 664 O O . SER A 1 91 ? 60.958 -8.116 -7.659 1.00 35.69 91 SER A O 1
ATOM 666 N N . LEU A 1 92 ? 60.177 -9.111 -9.541 1.00 37.75 92 LEU A N 1
ATOM 667 C CA . LEU A 1 92 ? 60.324 -10.557 -9.264 1.00 37.75 92 LEU A CA 1
ATOM 668 C C . LEU A 1 92 ? 59.465 -11.356 -10.271 1.00 37.75 92 LEU A C 1
ATOM 670 O O . LEU A 1 92 ? 58.307 -11.024 -10.501 1.00 37.75 92 LEU A O 1
ATOM 674 N N . SER A 1 93 ? 60.079 -12.364 -10.899 1.00 52.19 93 SER A N 1
ATOM 675 C CA . SER A 1 93 ? 59.603 -13.301 -11.939 1.00 52.19 93 SER A CA 1
ATOM 676 C C . SER A 1 93 ? 58.097 -13.285 -12.301 1.00 52.19 93 SER A C 1
ATOM 678 O O . SER A 1 93 ? 57.337 -14.112 -11.791 1.00 52.19 93 SER A O 1
ATOM 680 N N . PRO A 1 94 ? 57.634 -12.407 -13.215 1.00 45.34 94 PRO A N 1
ATOM 681 C CA . PRO A 1 94 ? 56.238 -12.386 -13.637 1.00 45.34 94 PRO A CA 1
ATOM 682 C C . PRO A 1 94 ? 55.932 -13.535 -14.611 1.00 45.34 94 PRO A C 1
ATOM 684 O O . PRO A 1 94 ? 56.427 -13.561 -15.737 1.00 45.34 94 PRO A O 1
ATOM 687 N N . ASN A 1 95 ? 55.058 -14.455 -14.201 1.00 47.97 95 ASN A N 1
ATOM 688 C CA . ASN A 1 95 ? 54.237 -15.233 -15.129 1.00 47.97 95 ASN A CA 1
ATOM 689 C C . ASN A 1 95 ? 52.982 -14.403 -15.419 1.00 47.97 95 ASN A C 1
ATOM 691 O O . ASN A 1 95 ? 52.214 -14.126 -14.497 1.00 47.97 95 ASN A O 1
ATOM 695 N N . ARG A 1 96 ? 52.758 -13.979 -16.667 1.00 51.28 96 ARG A N 1
ATOM 696 C CA . ARG A 1 96 ? 51.512 -13.297 -17.052 1.00 51.28 96 ARG A CA 1
ATOM 697 C C . ARG A 1 96 ? 50.854 -13.995 -18.224 1.00 51.28 96 ARG A C 1
ATOM 699 O O . ARG A 1 96 ? 51.525 -14.313 -19.193 1.00 51.28 96 ARG A O 1
ATOM 706 N N . ALA A 1 97 ? 49.547 -14.208 -18.125 1.00 52.31 97 ALA A N 1
ATOM 707 C CA . ALA A 1 97 ? 48.693 -14.694 -19.198 1.00 52.31 97 ALA A CA 1
ATOM 708 C C . ALA A 1 97 ? 47.591 -13.659 -19.450 1.00 52.31 97 ALA A C 1
ATOM 710 O O . ALA A 1 97 ? 46.943 -13.210 -18.505 1.00 52.31 97 ALA A O 1
ATOM 711 N N . VAL A 1 98 ? 47.406 -13.262 -20.706 1.00 54.81 98 VAL A N 1
ATOM 712 C CA . VAL A 1 98 ? 46.299 -12.422 -21.170 1.00 54.81 98 VAL A CA 1
ATOM 713 C C . VAL A 1 98 ? 45.363 -13.324 -21.952 1.00 54.81 98 VAL A C 1
ATOM 715 O O . VAL A 1 98 ? 45.788 -13.939 -22.923 1.00 54.81 98 VAL A O 1
ATOM 718 N N . ASN A 1 99 ? 44.105 -13.411 -21.532 1.00 56.31 99 ASN A N 1
ATOM 719 C CA . ASN A 1 99 ? 43.060 -14.113 -22.268 1.00 56.31 99 ASN A CA 1
ATOM 720 C C . ASN A 1 99 ? 42.156 -13.067 -22.912 1.00 56.31 99 ASN A C 1
ATOM 722 O O . ASN A 1 99 ? 41.582 -12.239 -22.211 1.00 56.31 99 ASN A O 1
ATOM 726 N N . ASN A 1 100 ? 42.050 -13.098 -24.235 1.00 59.75 100 ASN A N 1
ATOM 727 C CA . ASN A 1 100 ? 41.166 -12.230 -24.992 1.00 59.75 100 ASN A CA 1
ATOM 728 C C . ASN A 1 100 ? 40.039 -13.072 -25.603 1.00 59.75 100 ASN A C 1
ATOM 730 O O . ASN A 1 100 ? 40.318 -13.955 -26.414 1.00 59.75 100 ASN A O 1
ATOM 734 N N . THR A 1 101 ? 38.793 -12.788 -25.228 1.00 62.91 101 THR A N 1
ATOM 735 C CA . THR A 1 101 ? 37.588 -13.399 -25.800 1.00 62.91 101 THR A CA 1
ATOM 736 C C . THR A 1 101 ? 37.010 -12.482 -26.875 1.00 62.91 101 THR A C 1
ATOM 738 O O . THR A 1 101 ? 36.573 -11.378 -26.575 1.00 62.91 101 THR A O 1
ATOM 741 N N . LYS A 1 102 ? 36.972 -12.939 -28.135 1.00 70.75 102 LYS A N 1
ATOM 742 C CA . LYS A 1 102 ? 36.543 -12.095 -29.266 1.00 70.75 102 LYS A CA 1
ATOM 743 C C . LYS A 1 102 ? 35.038 -11.900 -29.408 1.00 70.75 102 LYS A C 1
ATOM 745 O O . LYS A 1 102 ? 34.616 -10.952 -30.064 1.00 70.75 102 LYS A O 1
ATOM 750 N N . THR A 1 103 ? 34.221 -12.823 -28.917 1.00 74.50 103 THR A N 1
ATOM 751 C CA . THR A 1 103 ? 32.761 -12.723 -29.036 1.00 74.50 103 THR A CA 1
ATOM 752 C C . THR A 1 103 ? 32.105 -13.383 -27.839 1.00 74.50 103 THR A C 1
ATOM 754 O O . THR A 1 103 ? 32.467 -14.508 -27.489 1.00 74.50 103 THR A O 1
ATOM 757 N N . THR A 1 104 ? 31.155 -12.685 -27.232 1.00 74.81 104 THR A N 1
ATOM 758 C CA . THR A 1 104 ? 30.362 -13.134 -26.088 1.00 74.81 104 THR A CA 1
ATOM 759 C C . THR A 1 104 ? 28.888 -12.837 -26.334 1.00 74.81 104 THR A C 1
ATOM 761 O O . THR A 1 104 ? 28.537 -11.971 -27.139 1.00 74.81 104 THR A O 1
ATOM 764 N N . ILE A 1 105 ? 28.036 -13.607 -25.661 1.00 75.31 105 ILE A N 1
ATOM 765 C CA . ILE A 1 105 ? 26.638 -13.257 -25.457 1.00 75.31 105 ILE A CA 1
ATOM 766 C C . ILE A 1 105 ? 26.529 -12.765 -24.016 1.00 75.31 105 ILE A C 1
ATOM 768 O O . ILE A 1 105 ? 26.798 -13.533 -23.092 1.00 75.31 105 ILE A O 1
ATOM 772 N N . GLU A 1 106 ? 26.175 -11.503 -23.831 1.00 76.75 106 GLU A N 1
ATOM 773 C CA . GLU A 1 106 ? 25.957 -10.896 -22.519 1.00 76.75 106 GLU A CA 1
ATOM 774 C C . GLU A 1 106 ? 24.987 -9.725 -22.658 1.00 76.75 106 GLU A C 1
ATOM 776 O O . GLU A 1 106 ? 24.971 -9.059 -23.688 1.00 76.75 106 GLU A O 1
ATOM 781 N N . ASP A 1 107 ? 24.161 -9.491 -21.645 1.00 77.50 107 ASP A N 1
ATOM 782 C CA . ASP A 1 107 ? 23.290 -8.316 -21.588 1.00 77.50 107 ASP A CA 1
ATOM 783 C C . ASP A 1 107 ? 24.159 -7.071 -21.340 1.00 77.50 107 ASP A C 1
ATOM 785 O O . ASP A 1 107 ? 24.637 -6.841 -20.224 1.00 77.50 107 ASP A O 1
ATOM 789 N N . TYR A 1 108 ? 24.454 -6.324 -22.406 1.00 82.62 108 TYR A N 1
ATOM 790 C CA . TYR A 1 108 ? 25.418 -5.228 -22.359 1.00 82.62 108 TYR A CA 1
ATOM 791 C C . TYR A 1 108 ? 24.762 -3.918 -21.915 1.00 82.62 108 TYR A C 1
ATOM 793 O O . TYR A 1 108 ? 25.407 -3.105 -21.249 1.00 82.62 108 TYR A O 1
ATOM 801 N N . ASP A 1 109 ? 23.503 -3.682 -22.295 1.00 77.62 109 ASP A N 1
ATOM 802 C CA . ASP A 1 109 ? 22.753 -2.480 -21.904 1.00 77.62 109 ASP A CA 1
ATOM 803 C C . ASP A 1 109 ? 21.806 -2.680 -20.703 1.00 77.62 109 ASP A C 1
ATOM 805 O O . ASP A 1 109 ? 21.185 -1.725 -20.214 1.00 77.62 109 ASP A O 1
ATOM 809 N N . GLY A 1 110 ? 21.797 -3.887 -20.140 1.00 77.94 110 GLY A N 1
ATOM 810 C CA . GLY A 1 110 ? 21.083 -4.254 -18.926 1.00 77.94 110 GLY A CA 1
ATOM 811 C C . GLY A 1 110 ? 19.582 -4.435 -19.139 1.00 77.94 110 GLY A C 1
ATOM 812 O O . GLY A 1 110 ? 18.848 -4.387 -18.150 1.00 77.94 110 GLY A O 1
ATOM 813 N N . ASP A 1 111 ? 19.094 -4.543 -20.381 1.00 76.44 111 ASP A N 1
ATOM 814 C CA . ASP A 1 111 ? 17.663 -4.564 -20.704 1.00 76.44 111 ASP A CA 1
ATOM 815 C C . ASP A 1 111 ? 16.944 -5.884 -20.371 1.00 76.44 111 ASP A C 1
ATOM 817 O O . ASP A 1 111 ? 15.717 -5.982 -20.533 1.00 76.44 111 ASP A O 1
ATOM 821 N N . GLY A 1 112 ? 17.689 -6.849 -19.825 1.00 76.31 112 GLY A N 1
ATOM 822 C CA . GLY A 1 112 ? 17.234 -8.180 -19.452 1.00 76.31 112 GLY A CA 1
ATOM 823 C C . GLY A 1 112 ? 17.332 -9.192 -20.588 1.00 76.31 112 GLY A C 1
ATOM 824 O O . GLY A 1 112 ? 16.932 -10.338 -20.387 1.00 76.31 112 GLY A O 1
ATOM 825 N N . TYR A 1 113 ? 17.842 -8.799 -21.759 1.00 79.00 113 TYR A N 1
ATOM 826 C CA . TYR A 1 113 ? 18.045 -9.695 -22.887 1.00 79.00 113 TYR A CA 1
ATOM 827 C C . TYR A 1 113 ? 19.512 -9.733 -23.308 1.00 79.00 113 TYR A C 1
ATOM 829 O O . TYR A 1 113 ? 20.219 -8.732 -23.264 1.00 79.00 113 TYR A O 1
ATOM 837 N N . PRO A 1 114 ? 19.993 -10.892 -23.769 1.00 78.62 114 PRO A N 1
ATOM 838 C CA . PRO A 1 114 ? 21.367 -11.008 -24.216 1.00 78.62 114 PRO A CA 1
ATOM 839 C C . PRO A 1 114 ? 21.646 -10.199 -25.484 1.00 78.62 114 PRO A C 1
ATOM 841 O O . PRO A 1 114 ? 20.956 -10.336 -26.502 1.00 78.62 114 PRO A O 1
ATOM 844 N N . ASP A 1 115 ? 22.751 -9.461 -25.460 1.00 82.31 115 ASP A N 1
ATOM 845 C CA . ASP A 1 115 ? 23.349 -8.835 -26.628 1.00 82.31 115 ASP A CA 1
ATOM 846 C C . ASP A 1 115 ? 24.532 -9.654 -27.140 1.00 82.31 115 ASP A C 1
ATOM 848 O O . ASP A 1 115 ? 25.162 -10.435 -26.424 1.00 82.31 115 ASP A O 1
ATOM 852 N N . ILE A 1 116 ? 24.874 -9.457 -28.413 1.00 82.81 116 ILE A N 1
ATOM 853 C CA . ILE A 1 116 ? 26.101 -10.022 -28.974 1.00 82.81 116 ILE A CA 1
ATOM 854 C C . ILE A 1 116 ? 27.173 -8.948 -28.914 1.00 82.81 116 ILE A C 1
ATOM 856 O O . ILE A 1 116 ? 27.093 -7.935 -29.619 1.00 82.81 116 ILE A O 1
ATOM 860 N N . VAL A 1 117 ? 28.206 -9.208 -28.124 1.00 82.62 117 VAL A N 1
ATOM 861 C CA . VAL A 1 117 ? 29.360 -8.328 -27.981 1.00 82.62 117 VAL A CA 1
ATOM 862 C C . VAL A 1 117 ? 30.525 -8.943 -28.738 1.00 82.62 117 VAL A C 1
ATOM 864 O O . VAL A 1 117 ? 30.914 -10.088 -28.504 1.00 82.62 117 VAL A O 1
ATOM 867 N N . ARG A 1 118 ? 31.083 -8.198 -29.692 1.00 79.56 118 ARG A N 1
ATOM 868 C CA . ARG A 1 118 ? 32.193 -8.647 -30.532 1.00 79.56 118 ARG A CA 1
ATOM 869 C C . ARG A 1 118 ? 33.327 -7.638 -30.513 1.00 79.56 118 ARG A C 1
ATOM 871 O O . ARG A 1 118 ? 33.142 -6.467 -30.824 1.00 79.56 118 ARG A O 1
ATOM 878 N N . GLN A 1 119 ? 34.521 -8.115 -30.195 1.00 73.25 119 GLN A N 1
ATOM 879 C CA . GLN A 1 119 ? 35.741 -7.338 -30.323 1.00 73.25 119 GLN A CA 1
ATOM 880 C C . GLN A 1 119 ? 36.322 -7.525 -31.732 1.00 73.25 119 GLN A C 1
ATOM 882 O O . GLN A 1 119 ? 36.716 -8.633 -32.111 1.00 73.25 119 GLN A O 1
ATOM 887 N N . GLU A 1 120 ? 36.376 -6.442 -32.507 1.00 70.81 120 GLU A N 1
ATOM 888 C CA . GLU A 1 120 ? 36.954 -6.449 -33.860 1.00 70.81 120 GLU A CA 1
ATOM 889 C C . GLU A 1 120 ? 38.476 -6.264 -33.829 1.00 70.81 120 GLU A C 1
ATOM 891 O O . GLU A 1 120 ? 39.215 -7.018 -34.469 1.00 70.81 120 GLU A O 1
ATOM 896 N N . ASP A 1 121 ? 38.952 -5.310 -33.028 1.00 65.50 121 ASP A N 1
ATOM 897 C CA . ASP A 1 121 ? 40.366 -4.991 -32.823 1.00 65.50 121 ASP A CA 1
ATOM 898 C C . ASP A 1 121 ? 40.661 -4.695 -31.337 1.00 65.50 121 ASP A C 1
ATOM 900 O O . ASP A 1 121 ? 39.794 -4.836 -30.476 1.00 65.50 121 ASP A O 1
ATOM 904 N N . GLU A 1 122 ? 41.895 -4.313 -30.996 1.00 62.19 122 GLU A N 1
ATOM 905 C CA . GLU A 1 122 ? 42.305 -4.108 -29.596 1.00 62.19 122 GLU A CA 1
ATOM 906 C C . GLU A 1 122 ? 41.501 -3.022 -28.852 1.00 62.19 122 GLU A C 1
ATOM 908 O O . GLU A 1 122 ? 41.492 -3.033 -27.620 1.00 62.19 122 GLU A O 1
ATOM 913 N N . CYS A 1 123 ? 40.814 -2.113 -29.559 1.00 63.97 123 CYS A N 1
ATOM 914 C CA . CYS A 1 123 ? 40.146 -0.941 -28.978 1.00 63.97 123 CYS A CA 1
ATOM 915 C C . CYS A 1 123 ? 38.676 -0.755 -29.404 1.00 63.97 123 CYS A C 1
ATOM 917 O O . CYS A 1 123 ? 38.015 0.143 -28.887 1.00 63.97 123 CYS A O 1
ATOM 919 N N . THR A 1 124 ? 38.152 -1.580 -30.312 1.00 71.25 124 THR A N 1
ATOM 920 C CA . THR A 1 124 ? 36.822 -1.414 -30.907 1.00 71.25 124 THR A CA 1
ATOM 921 C C . THR A 1 124 ? 35.910 -2.580 -30.541 1.00 71.25 124 THR A C 1
ATOM 923 O O . THR A 1 124 ? 36.174 -3.741 -30.874 1.00 71.25 124 THR A O 1
ATOM 926 N N . LEU A 1 125 ? 34.794 -2.244 -29.891 1.00 77.12 125 LEU A N 1
ATOM 927 C CA . LEU A 1 125 ? 33.690 -3.151 -29.595 1.00 77.12 125 LEU A CA 1
ATOM 928 C C . LEU A 1 125 ? 32.528 -2.879 -30.552 1.00 77.12 125 LEU A C 1
ATOM 930 O O . LEU A 1 125 ? 32.087 -1.742 -30.708 1.00 77.12 125 LEU A O 1
ATOM 934 N N . GLN A 1 126 ? 32.015 -3.937 -31.169 1.00 84.25 126 GLN A N 1
ATOM 935 C CA . GLN A 1 126 ? 30.736 -3.935 -31.860 1.00 84.25 126 GLN A CA 1
ATOM 936 C C . GLN A 1 126 ? 29.704 -4.631 -30.983 1.00 84.25 126 GLN A C 1
ATOM 938 O O . GLN A 1 126 ? 29.887 -5.782 -30.590 1.00 84.25 126 GLN A O 1
ATOM 943 N N . ILE A 1 127 ? 28.611 -3.931 -30.699 1.00 85.88 127 ILE A N 1
ATOM 944 C CA . ILE A 1 127 ? 27.494 -4.459 -29.919 1.00 85.88 127 ILE A CA 1
ATOM 945 C C . ILE A 1 127 ? 26.305 -4.580 -30.860 1.00 85.88 127 ILE A C 1
ATOM 947 O O . ILE A 1 127 ? 25.831 -3.589 -31.421 1.00 85.88 127 ILE A O 1
ATOM 951 N N . ARG A 1 128 ? 25.818 -5.803 -31.044 1.00 86.06 128 ARG A N 1
ATOM 952 C CA . ARG A 1 128 ? 24.556 -6.058 -31.733 1.00 86.06 128 ARG A CA 1
ATOM 953 C C . ARG A 1 128 ? 23.493 -6.308 -30.675 1.00 86.06 128 ARG A C 1
ATOM 955 O O . ARG A 1 128 ? 23.422 -7.401 -30.121 1.00 86.06 128 ARG A O 1
ATOM 962 N N . ARG A 1 129 ? 22.672 -5.280 -30.454 1.00 83.94 129 ARG A N 1
ATOM 963 C CA . ARG A 1 129 ? 21.621 -5.303 -29.439 1.00 83.94 129 ARG A CA 1
ATOM 964 C C . ARG A 1 129 ? 20.481 -6.256 -29.764 1.00 83.94 129 ARG A C 1
ATOM 966 O O . ARG A 1 129 ? 20.098 -6.392 -30.938 1.00 83.94 129 ARG A O 1
ATOM 973 N N . SER A 1 130 ? 19.904 -6.842 -28.724 1.00 79.81 130 SER A N 1
ATOM 974 C CA . SER A 1 130 ? 18.657 -7.589 -28.806 1.00 79.81 130 SER A CA 1
ATOM 975 C C . SER A 1 130 ? 17.523 -6.726 -29.377 1.00 79.81 130 SER A C 1
ATOM 977 O O . SER A 1 130 ? 17.434 -5.511 -29.182 1.00 79.81 130 SER A O 1
ATOM 979 N N . LYS A 1 131 ? 16.625 -7.360 -30.140 1.00 81.75 131 LYS A N 1
ATOM 980 C CA . LYS A 1 131 ? 15.391 -6.724 -30.640 1.00 81.75 131 LYS A CA 1
ATOM 981 C C . LYS A 1 131 ? 14.158 -7.103 -29.819 1.00 81.75 131 LYS A C 1
ATOM 983 O O . LYS A 1 131 ? 13.073 -6.631 -30.154 1.00 81.75 131 LYS A O 1
ATOM 988 N N . ILE A 1 132 ? 14.317 -7.922 -28.775 1.00 74.56 132 ILE A N 1
ATOM 989 C CA . ILE A 1 132 ? 13.212 -8.418 -27.948 1.00 74.56 132 ILE A CA 1
ATOM 990 C C . ILE A 1 132 ? 12.558 -7.250 -27.196 1.00 74.56 132 ILE A C 1
ATOM 992 O O . ILE A 1 132 ? 11.339 -7.090 -27.279 1.00 74.56 132 ILE A O 1
ATOM 996 N N . LYS A 1 133 ? 13.338 -6.348 -26.582 1.00 78.25 133 LYS A N 1
ATOM 997 C CA . LYS A 1 133 ? 12.833 -5.114 -25.952 1.00 78.25 133 LYS A CA 1
ATOM 998 C C . LYS A 1 133 ? 11.625 -5.397 -25.030 1.00 78.25 133 LYS A C 1
ATOM 1000 O O . LYS A 1 133 ? 11.625 -6.313 -24.222 1.00 78.25 133 LYS A O 1
ATOM 1005 N N . ARG A 1 134 ? 10.516 -4.672 -25.191 1.00 78.56 134 ARG A N 1
ATOM 1006 C CA . ARG A 1 134 ? 9.271 -4.852 -24.421 1.00 78.56 134 ARG A CA 1
ATOM 1007 C C . ARG A 1 134 ? 8.393 -6.039 -24.866 1.00 78.56 134 ARG A C 1
ATOM 1009 O O . ARG A 1 134 ? 7.180 -6.001 -24.670 1.00 78.56 134 ARG A O 1
ATOM 1016 N N . THR A 1 135 ? 8.954 -7.068 -25.504 1.00 72.62 135 THR A N 1
ATOM 1017 C CA . THR A 1 135 ? 8.199 -8.286 -25.861 1.00 72.62 135 THR A CA 1
ATOM 1018 C C . THR A 1 135 ? 7.673 -8.979 -24.597 1.00 72.62 135 THR A C 1
ATOM 1020 O O . THR A 1 135 ? 8.248 -8.852 -23.517 1.00 72.62 135 THR A O 1
ATOM 1023 N N . ASN A 1 136 ? 6.532 -9.665 -24.719 1.00 72.69 136 ASN A N 1
ATOM 1024 C CA . ASN A 1 136 ? 5.824 -10.315 -23.609 1.00 72.69 136 ASN A CA 1
ATOM 1025 C C . ASN A 1 136 ? 5.388 -9.356 -22.474 1.00 72.69 136 ASN A C 1
ATOM 1027 O O . ASN A 1 136 ? 5.186 -9.766 -21.333 1.00 72.69 136 ASN A O 1
ATOM 1031 N N . LYS A 1 137 ? 5.246 -8.058 -22.774 1.00 79.56 137 LYS A N 1
ATOM 1032 C CA . LYS A 1 137 ? 4.599 -7.072 -21.897 1.00 79.56 137 LYS A CA 1
ATOM 1033 C C . LYS A 1 137 ? 3.177 -6.801 -22.385 1.00 79.56 137 LYS A C 1
ATOM 1035 O O . LYS A 1 137 ? 2.898 -6.872 -23.583 1.00 79.56 137 LYS A O 1
ATOM 1040 N N . LEU A 1 138 ? 2.273 -6.509 -21.450 1.00 84.00 138 LEU A N 1
ATOM 1041 C CA . LEU A 1 138 ? 0.874 -6.214 -21.754 1.00 84.00 138 LEU A CA 1
ATOM 1042 C C . LEU A 1 138 ? 0.775 -4.976 -22.646 1.00 84.00 138 LEU A C 1
ATOM 1044 O O . LEU A 1 138 ? 1.143 -3.894 -22.219 1.00 84.00 138 LEU A O 1
ATOM 1048 N N . LYS A 1 139 ? 0.223 -5.111 -23.850 1.00 85.38 139 LYS A N 1
ATOM 1049 C CA . LYS A 1 139 ? 0.083 -3.972 -24.767 1.00 85.38 139 LYS A CA 1
ATOM 1050 C C . LYS A 1 139 ? -1.275 -3.276 -24.679 1.00 85.38 139 LYS A C 1
ATOM 1052 O O . LYS A 1 139 ? -1.326 -2.055 -24.753 1.00 85.38 139 LYS A O 1
ATOM 1057 N N . SER A 1 140 ? -2.361 -4.040 -24.582 1.00 90.25 140 SER A N 1
ATOM 1058 C CA . SER A 1 140 ? -3.719 -3.491 -24.587 1.00 90.25 140 SER A CA 1
ATOM 1059 C C . SER A 1 140 ? -4.669 -4.345 -23.747 1.00 90.25 140 SER A C 1
ATOM 1061 O O . SER A 1 140 ? -4.464 -5.557 -23.604 1.00 90.25 140 SER A O 1
ATOM 1063 N N . VAL A 1 141 ? -5.686 -3.701 -23.177 1.00 87.31 141 VAL A N 1
ATOM 1064 C CA . VAL A 1 141 ? -6.850 -4.323 -22.539 1.00 87.31 141 VAL A CA 1
ATOM 1065 C C . VAL A 1 141 ? -8.101 -3.692 -23.136 1.00 87.31 141 VAL A C 1
ATOM 1067 O O . VAL A 1 141 ? -8.245 -2.475 -23.094 1.00 87.31 141 VAL A O 1
ATOM 1070 N N . ILE A 1 142 ? -9.012 -4.518 -23.649 1.00 87.50 142 ILE A N 1
ATOM 1071 C CA . ILE A 1 142 ? -10.328 -4.087 -24.130 1.00 87.50 142 ILE A CA 1
ATOM 1072 C C . ILE A 1 142 ? -11.362 -4.571 -23.117 1.00 87.50 142 ILE A C 1
ATOM 1074 O O . ILE A 1 142 ? -11.385 -5.756 -22.776 1.00 87.50 142 ILE A O 1
ATOM 1078 N N . THR A 1 143 ? -12.178 -3.659 -22.598 1.00 82.12 143 THR A N 1
ATOM 1079 C CA . THR A 1 143 ? -13.248 -3.997 -21.651 1.00 82.12 143 THR A CA 1
ATOM 1080 C C . THR A 1 143 ? -14.480 -4.529 -22.389 1.00 82.12 143 THR A C 1
ATOM 1082 O O . THR A 1 143 ? -14.636 -4.259 -23.580 1.00 82.12 143 THR A O 1
ATOM 1085 N N . PRO A 1 144 ? -15.403 -5.239 -21.711 1.00 85.19 144 PRO A N 1
ATOM 1086 C CA . PRO A 1 144 ? -16.646 -5.705 -22.336 1.00 85.19 144 PRO A CA 1
ATOM 1087 C C . PRO A 1 144 ? -17.496 -4.582 -22.946 1.00 85.19 144 PRO A C 1
ATOM 1089 O O . PRO A 1 144 ? -18.198 -4.800 -23.928 1.00 85.19 144 PRO A O 1
ATOM 1092 N N . LEU A 1 145 ? -17.404 -3.367 -22.392 1.00 85.12 145 LEU A N 1
ATOM 1093 C CA . LEU A 1 145 ? -18.090 -2.184 -22.913 1.00 85.12 145 LEU A CA 1
ATOM 1094 C C . LEU A 1 145 ? -17.345 -1.531 -24.092 1.00 85.12 145 LEU A C 1
ATOM 1096 O O . LEU A 1 145 ? -17.866 -0.605 -24.697 1.00 85.12 145 LEU A O 1
ATOM 1100 N N . GLY A 1 146 ? -16.157 -2.015 -24.459 1.00 85.56 146 GLY A N 1
ATOM 1101 C CA . GLY A 1 146 ? -15.398 -1.555 -25.623 1.00 85.56 146 GLY A CA 1
ATOM 1102 C C . GLY A 1 146 ? -14.360 -0.467 -25.341 1.00 85.56 146 GLY A C 1
ATOM 1103 O O . GLY A 1 146 ? -13.674 -0.053 -26.271 1.00 85.56 146 GLY A O 1
ATOM 1104 N N . ALA A 1 147 ? -14.201 -0.022 -24.089 1.00 89.00 147 ALA A N 1
ATOM 1105 C CA . ALA A 1 147 ? -13.111 0.885 -23.726 1.00 89.00 147 ALA A CA 1
ATOM 1106 C C . ALA A 1 147 ? -11.755 0.184 -23.891 1.00 89.00 147 ALA A C 1
ATOM 1108 O O . ALA A 1 147 ? -11.606 -0.981 -23.509 1.00 89.00 147 ALA A O 1
ATOM 1109 N N . GLU A 1 148 ? -10.765 0.893 -24.431 1.00 94.00 148 GLU A N 1
ATOM 1110 C CA . GLU A 1 148 ? -9.432 0.350 -24.700 1.00 94.00 148 GLU A CA 1
ATOM 1111 C C . GLU A 1 148 ? -8.364 1.053 -23.856 1.00 94.00 148 GLU A C 1
ATOM 1113 O O . GLU A 1 148 ? -8.235 2.274 -23.863 1.00 94.00 148 GLU A O 1
ATOM 1118 N N . TYR A 1 149 ? -7.554 0.264 -23.154 1.00 93.38 149 TYR A N 1
ATOM 1119 C CA . TYR A 1 149 ? -6.409 0.721 -22.376 1.00 93.38 149 TYR A CA 1
ATOM 1120 C C . TYR A 1 149 ? -5.137 0.277 -23.087 1.00 93.38 149 TYR A C 1
ATOM 1122 O O . TYR A 1 149 ? -4.787 -0.901 -23.027 1.00 93.38 149 TYR A O 1
ATOM 1130 N N . THR A 1 150 ? -4.426 1.196 -23.735 1.00 96.00 150 THR A N 1
ATOM 1131 C CA . THR A 1 150 ? -3.144 0.908 -24.392 1.00 96.00 150 THR A CA 1
ATOM 1132 C C . THR A 1 150 ? -1.988 1.315 -23.493 1.00 96.00 150 THR A C 1
ATOM 1134 O O . THR A 1 150 ? -1.884 2.468 -23.080 1.00 96.00 150 THR A O 1
ATOM 1137 N N . VAL A 1 151 ? -1.095 0.372 -23.201 1.00 94.94 151 VAL A N 1
ATOM 1138 C CA . VAL A 1 151 ? 0.046 0.569 -22.302 1.00 94.94 151 VAL A CA 1
ATOM 1139 C C . VAL A 1 151 ? 1.336 0.543 -23.103 1.00 94.94 151 VAL A C 1
ATOM 1141 O O . VAL A 1 151 ? 1.529 -0.316 -23.969 1.00 94.94 151 VAL A O 1
ATOM 1144 N N . ASP A 1 152 ? 2.242 1.463 -22.780 1.00 96.00 152 ASP A N 1
ATOM 1145 C CA . ASP A 1 152 ? 3.605 1.424 -23.281 1.00 96.00 152 ASP A CA 1
ATOM 1146 C C . ASP A 1 152 ? 4.660 1.384 -22.170 1.00 96.00 152 ASP A C 1
ATOM 1148 O O . ASP A 1 152 ? 4.393 1.785 -21.038 1.00 96.00 152 ASP A O 1
ATOM 1152 N N . TYR A 1 153 ? 5.861 0.907 -22.504 1.00 93.56 153 TYR A N 1
ATOM 1153 C CA . TYR A 1 153 ? 6.994 0.728 -21.599 1.00 93.56 153 TYR A CA 1
ATOM 1154 C C . TYR A 1 153 ? 8.283 1.328 -22.161 1.00 93.56 153 TYR A C 1
ATOM 1156 O O . TYR A 1 153 ? 8.562 1.244 -23.365 1.00 93.56 153 TYR A O 1
ATOM 1164 N N . LYS A 1 154 ? 9.124 1.822 -21.249 1.00 93.25 154 LYS A N 1
ATOM 1165 C CA . LYS A 1 154 ? 10.504 2.248 -21.505 1.00 93.25 154 LYS A CA 1
ATOM 1166 C C . LYS A 1 154 ? 11.467 1.563 -20.543 1.00 93.25 154 LYS A C 1
ATOM 1168 O O . LYS A 1 154 ? 11.080 1.155 -19.449 1.00 93.25 154 LYS A O 1
ATOM 1173 N N . LEU A 1 155 ? 12.726 1.452 -20.947 1.00 90.50 155 LEU A N 1
ATOM 1174 C CA . LEU A 1 155 ? 13.778 0.957 -20.071 1.00 90.50 155 LEU A CA 1
ATOM 1175 C C . LEU A 1 155 ? 14.243 2.087 -19.142 1.00 90.50 155 LEU A C 1
ATOM 1177 O O . LEU A 1 155 ? 14.683 3.135 -19.611 1.00 90.50 155 LEU A O 1
ATOM 1181 N N . ALA A 1 156 ? 14.137 1.877 -17.833 1.00 90.44 156 ALA A N 1
ATOM 1182 C CA . ALA A 1 156 ? 14.829 2.662 -16.823 1.00 90.44 156 ALA A CA 1
ATOM 1183 C C . ALA A 1 156 ? 16.282 2.158 -16.751 1.00 90.44 156 ALA A C 1
ATOM 1185 O O . ALA A 1 156 ? 16.475 0.996 -16.380 1.00 90.44 156 ALA A O 1
ATOM 1186 N N . PRO A 1 157 ? 17.277 2.976 -17.139 1.00 86.25 157 PRO A N 1
ATOM 1187 C CA . PRO A 1 157 ? 18.656 2.527 -17.293 1.00 86.25 157 PRO A CA 1
ATOM 1188 C C . PRO A 1 157 ? 19.292 2.173 -15.950 1.00 86.25 157 PRO A C 1
ATOM 1190 O O . PRO A 1 157 ? 18.928 2.728 -14.908 1.00 86.25 157 PRO A O 1
ATOM 1193 N N . SER A 1 158 ? 20.279 1.283 -15.992 1.00 86.12 158 SER A N 1
ATOM 1194 C CA . SER A 1 158 ? 21.120 0.987 -14.843 1.00 86.12 158 SER A CA 1
ATOM 1195 C C . SER A 1 158 ? 21.950 2.204 -14.422 1.00 86.12 158 SER A C 1
ATOM 1197 O O . SER A 1 158 ? 22.342 3.056 -15.222 1.00 86.12 158 SER A O 1
ATOM 1199 N N . ASN A 1 159 ? 22.209 2.298 -13.125 1.00 85.12 159 ASN A N 1
ATOM 1200 C CA . ASN A 1 159 ? 23.085 3.289 -12.517 1.00 85.12 159 ASN A CA 1
ATOM 1201 C C . ASN A 1 159 ? 23.724 2.700 -11.247 1.00 85.12 159 ASN A C 1
ATOM 1203 O O . ASN A 1 159 ? 23.568 1.517 -10.939 1.00 85.12 159 ASN A O 1
ATOM 1207 N N . TYR A 1 160 ? 24.469 3.512 -10.496 1.00 86.38 160 TYR A N 1
ATOM 1208 C CA . TYR A 1 160 ? 25.141 3.033 -9.288 1.00 86.38 160 TYR A CA 1
ATOM 1209 C C . TYR A 1 160 ? 24.173 2.528 -8.202 1.00 86.38 160 TYR A C 1
ATOM 1211 O O . TYR A 1 160 ? 24.480 1.527 -7.552 1.00 86.38 160 TYR A O 1
ATOM 1219 N N . ASP A 1 161 ? 23.029 3.185 -8.007 1.00 89.00 161 ASP A N 1
ATOM 1220 C CA . ASP A 1 161 ? 22.023 2.805 -7.006 1.00 89.00 161 ASP A CA 1
ATOM 1221 C C . ASP A 1 161 ? 21.135 1.649 -7.497 1.00 89.00 161 ASP A C 1
ATOM 1223 O O . ASP A 1 161 ? 20.648 0.864 -6.689 1.00 89.00 161 ASP A O 1
ATOM 1227 N N . MET A 1 162 ? 20.948 1.504 -8.810 1.00 88.88 162 MET A N 1
ATOM 1228 C CA . MET A 1 162 ? 20.149 0.462 -9.457 1.00 88.88 162 MET A CA 1
ATOM 1229 C C . MET A 1 162 ? 20.978 -0.199 -10.573 1.00 88.88 162 MET A C 1
ATOM 1231 O O . MET A 1 162 ? 20.891 0.220 -11.724 1.00 88.88 162 MET A O 1
ATOM 1235 N N . PRO A 1 163 ? 21.793 -1.227 -10.269 1.00 85.44 163 PRO A N 1
ATOM 1236 C CA . PRO A 1 163 ? 22.745 -1.796 -11.224 1.00 85.44 163 PRO A CA 1
ATOM 1237 C C . PRO A 1 163 ? 22.083 -2.595 -12.354 1.00 85.44 163 PRO A C 1
ATOM 1239 O O . PRO A 1 163 ? 22.708 -2.805 -13.386 1.00 85.44 163 PRO A O 1
ATOM 1242 N N . ASN A 1 164 ? 20.830 -3.015 -12.176 1.00 84.12 164 ASN A N 1
ATOM 1243 C CA . ASN A 1 164 ? 20.066 -3.745 -13.183 1.00 84.12 164 ASN A CA 1
ATOM 1244 C C . ASN A 1 164 ? 19.003 -2.810 -13.766 1.00 84.12 164 ASN A C 1
ATOM 1246 O O . ASN A 1 164 ? 18.223 -2.238 -12.996 1.00 84.12 164 ASN A O 1
ATOM 1250 N N . SER A 1 165 ? 18.943 -2.665 -15.091 1.00 87.25 165 SER A N 1
ATOM 1251 C CA . SER A 1 165 ? 17.901 -1.856 -15.730 1.00 87.25 165 SER A CA 1
ATOM 1252 C C . SER A 1 165 ? 16.527 -2.517 -15.555 1.00 87.25 165 SER A C 1
ATOM 1254 O O . SER A 1 165 ? 16.403 -3.706 -15.244 1.00 87.25 165 SER A O 1
ATOM 1256 N N . LYS A 1 166 ? 15.454 -1.736 -15.706 1.00 87.88 166 LYS A N 1
ATOM 1257 C CA . LYS A 1 166 ? 14.079 -2.230 -15.531 1.00 87.88 166 LYS A CA 1
ATOM 1258 C C . LYS A 1 166 ? 13.140 -1.679 -16.584 1.00 87.88 166 LYS A C 1
ATOM 1260 O O . LYS A 1 166 ? 13.131 -0.483 -16.846 1.00 87.88 166 LYS A O 1
ATOM 1265 N N . TRP A 1 167 ? 12.279 -2.531 -17.132 1.00 88.56 167 TRP A N 1
ATOM 1266 C CA . TRP A 1 167 ? 11.149 -2.075 -17.939 1.00 88.56 167 TRP A CA 1
ATOM 1267 C C . TRP A 1 167 ? 10.087 -1.458 -17.032 1.00 88.56 167 TRP A C 1
ATOM 1269 O O . TRP A 1 167 ? 9.488 -2.150 -16.211 1.00 88.56 167 TRP A O 1
ATOM 1279 N N . VAL A 1 168 ? 9.860 -0.158 -17.187 1.00 94.62 168 VAL A N 1
ATOM 1280 C CA . VAL A 1 168 ? 8.836 0.601 -16.465 1.00 94.62 168 VAL A CA 1
ATOM 1281 C C . VAL A 1 168 ? 7.757 1.054 -17.437 1.00 94.62 168 VAL A C 1
ATOM 1283 O O . VAL A 1 168 ? 8.033 1.274 -18.619 1.00 94.62 168 VAL A O 1
ATOM 1286 N N . VAL A 1 169 ? 6.520 1.185 -16.956 1.00 96.12 169 VAL A N 1
ATOM 1287 C CA . VAL A 1 169 ? 5.441 1.782 -17.754 1.00 96.12 169 VAL A CA 1
ATOM 1288 C C . VAL A 1 169 ? 5.865 3.200 -18.141 1.00 96.12 169 VAL A C 1
ATOM 1290 O O . VAL A 1 169 ? 6.457 3.915 -17.346 1.00 96.12 169 VAL A O 1
ATOM 1293 N N . SER A 1 170 ? 5.620 3.613 -19.374 1.00 97.00 170 SER A N 1
ATOM 1294 C CA . SER A 1 170 ? 5.956 4.952 -19.863 1.00 97.00 170 SER A CA 1
ATOM 1295 C C . SER A 1 170 ? 4.733 5.741 -20.287 1.00 97.00 170 SER A C 1
ATOM 1297 O O . SER A 1 170 ? 4.743 6.965 -20.186 1.00 97.00 170 SER A O 1
ATOM 1299 N N . LYS A 1 171 ? 3.694 5.052 -20.769 1.00 97.25 171 LYS A N 1
ATOM 1300 C CA . LYS A 1 171 ? 2.471 5.668 -21.278 1.00 97.25 171 LYS A CA 1
ATOM 1301 C C . LYS A 1 171 ? 1.262 4.789 -20.970 1.00 97.25 171 LYS A C 1
ATOM 1303 O O . LYS A 1 171 ? 1.378 3.565 -21.004 1.00 97.25 171 LYS A O 1
ATOM 1308 N N . LEU A 1 172 ? 0.125 5.420 -20.709 1.00 96.94 172 LEU A N 1
ATOM 1309 C CA . LEU A 1 172 ? -1.189 4.789 -20.697 1.00 96.94 172 LEU A CA 1
ATOM 1310 C C . LEU A 1 172 ? -2.163 5.679 -21.466 1.00 96.94 172 LEU A C 1
ATOM 1312 O O . LEU A 1 172 ? -2.385 6.824 -21.073 1.00 96.94 172 LEU A O 1
ATOM 1316 N N . ASP A 1 173 ? -2.767 5.124 -22.507 1.00 95.88 173 ASP A N 1
ATOM 1317 C CA . ASP A 1 173 ? -3.858 5.750 -23.244 1.00 95.88 173 ASP A CA 1
ATOM 1318 C C . ASP A 1 173 ? -5.155 5.033 -22.892 1.00 95.88 173 ASP A C 1
ATOM 1320 O O . ASP A 1 173 ? -5.240 3.810 -23.015 1.00 95.88 173 ASP A O 1
ATOM 1324 N N . VAL A 1 174 ? -6.149 5.788 -22.432 1.00 94.38 174 VAL A N 1
ATOM 1325 C CA . VAL A 1 174 ? -7.483 5.272 -22.110 1.00 94.38 174 VAL A CA 1
ATOM 1326 C C . VAL A 1 174 ? -8.460 5.838 -23.124 1.00 94.38 174 VAL A C 1
ATOM 1328 O O . VAL A 1 174 ? -8.751 7.034 -23.089 1.00 94.38 174 VAL A O 1
ATOM 1331 N N . PHE A 1 175 ? -8.922 4.987 -24.033 1.00 94.88 175 PHE A N 1
ATOM 1332 C CA . PHE A 1 175 ? -9.882 5.318 -25.075 1.00 94.88 175 PHE A CA 1
ATOM 1333 C C . PHE A 1 175 ? -11.293 4.910 -24.653 1.00 94.88 175 PHE A C 1
ATOM 1335 O O . PHE A 1 175 ? -11.544 3.747 -24.328 1.00 94.88 175 PHE A O 1
ATOM 1342 N N . ASP A 1 176 ? -12.205 5.874 -24.694 1.00 93.19 176 ASP A N 1
ATOM 1343 C CA . ASP A 1 176 ? -13.634 5.674 -24.510 1.00 93.19 176 ASP A CA 1
ATOM 1344 C C . ASP A 1 176 ? -14.344 5.785 -25.874 1.00 93.19 176 ASP A C 1
ATOM 1346 O O . ASP A 1 176 ? -14.357 6.869 -26.470 1.00 93.19 176 ASP A O 1
ATOM 1350 N N . PRO A 1 177 ? -14.933 4.688 -26.391 1.00 91.56 177 PRO A N 1
ATOM 1351 C CA . PRO A 1 177 ? -15.611 4.695 -27.683 1.00 91.56 177 PRO A CA 1
ATOM 1352 C C . PRO A 1 177 ? -16.938 5.469 -27.688 1.00 91.56 177 PRO A C 1
ATOM 1354 O O . PRO A 1 177 ? -17.453 5.733 -28.775 1.00 91.56 177 PRO A O 1
ATOM 1357 N N . TYR A 1 178 ? -17.502 5.817 -26.525 1.00 90.81 178 TYR A N 1
ATOM 1358 C CA . TYR A 1 178 ? -18.791 6.514 -26.420 1.00 90.81 178 TYR A CA 1
ATOM 1359 C C . TYR A 1 178 ? -18.671 7.981 -26.018 1.00 90.81 178 TYR A C 1
ATOM 1361 O O . TYR A 1 178 ? -19.683 8.680 -26.024 1.00 90.81 178 TYR A O 1
ATOM 1369 N N . ALA A 1 179 ? -17.460 8.451 -25.712 1.00 88.75 179 ALA A N 1
ATOM 1370 C CA . ALA A 1 179 ? -17.228 9.832 -25.326 1.00 88.75 179 ALA A CA 1
ATOM 1371 C C . ALA A 1 179 ? -17.726 10.804 -26.403 1.00 88.75 179 ALA A C 1
ATOM 1373 O O . ALA A 1 179 ? -17.307 10.771 -27.567 1.00 88.75 179 ALA A O 1
ATOM 1374 N N . THR A 1 180 ? -18.613 11.700 -25.990 1.00 88.31 180 THR A N 1
ATOM 1375 C CA . THR A 1 180 ? -19.105 12.798 -26.818 1.00 88.31 180 THR A CA 1
ATOM 1376 C C . THR A 1 180 ? -18.207 14.027 -26.689 1.00 88.31 180 THR A C 1
ATOM 1378 O O . THR A 1 180 ? -17.449 14.180 -25.732 1.00 88.31 180 THR A O 1
ATOM 1381 N N . THR A 1 181 ? -18.308 14.962 -27.638 1.00 82.88 181 THR A N 1
ATOM 1382 C CA . THR A 1 181 ? -17.542 16.220 -27.588 1.00 82.88 181 THR A CA 1
ATOM 1383 C C . THR A 1 181 ? -17.834 17.061 -26.345 1.00 82.88 181 THR A C 1
ATOM 1385 O O . THR A 1 181 ? -16.974 17.838 -25.937 1.00 82.88 181 THR A O 1
ATOM 1388 N N . ASP A 1 182 ? -19.020 16.901 -25.751 1.00 86.00 182 ASP A N 1
ATOM 1389 C CA . ASP A 1 182 ? -19.448 17.637 -24.558 1.00 86.00 182 ASP A CA 1
ATOM 1390 C C . ASP A 1 182 ? -18.879 17.031 -23.263 1.00 86.00 182 ASP A C 1
ATOM 1392 O O . ASP A 1 182 ? -18.705 17.739 -22.272 1.00 86.00 182 ASP A O 1
ATOM 1396 N N . GLU A 1 183 ? -18.545 15.737 -23.273 1.00 83.06 183 GLU A N 1
ATOM 1397 C CA . GLU A 1 183 ? -17.945 15.019 -22.137 1.00 83.06 183 GLU A CA 1
ATOM 1398 C C . GLU A 1 183 ? -16.418 15.164 -22.091 1.00 83.06 183 GLU A C 1
ATOM 1400 O O . GLU A 1 183 ? -15.805 14.990 -21.035 1.00 83.06 183 GLU A O 1
ATOM 1405 N N . GLY A 1 184 ? -15.802 15.531 -23.218 1.00 81.75 184 GLY A N 1
ATOM 1406 C CA . GLY A 1 184 ? -14.375 15.808 -23.331 1.00 81.75 184 GLY A CA 1
ATOM 1407 C C . GLY A 1 184 ? -13.683 14.978 -24.418 1.00 81.75 184 GLY A C 1
ATOM 1408 O O . GLY A 1 184 ? -14.321 14.503 -25.357 1.00 81.75 184 GLY A O 1
ATOM 1409 N N . PRO A 1 185 ? -12.346 14.845 -24.363 1.00 87.75 185 PRO A N 1
ATOM 1410 C CA . PRO A 1 185 ? -11.617 14.059 -25.346 1.00 87.75 185 PRO A CA 1
ATOM 1411 C C . PRO A 1 185 ? -11.926 12.567 -25.192 1.00 87.75 185 PRO A C 1
ATOM 1413 O O . PRO A 1 185 ? -11.889 12.029 -24.090 1.00 87.75 185 PRO A O 1
ATOM 1416 N N . SER A 1 186 ? -12.113 11.876 -26.317 1.00 90.69 186 SER A N 1
ATOM 1417 C CA . SER A 1 186 ? -12.335 10.424 -26.335 1.00 90.69 186 SER A CA 1
ATOM 1418 C C . SER A 1 186 ? -11.128 9.599 -25.891 1.00 90.69 186 SER A C 1
ATOM 1420 O O . SER A 1 186 ? -11.250 8.403 -25.660 1.00 90.69 186 SER A O 1
ATOM 1422 N N . THR A 1 187 ? -9.941 10.205 -25.786 1.00 92.75 187 THR A N 1
ATOM 1423 C CA . THR A 1 187 ? -8.734 9.541 -25.284 1.00 92.75 187 THR A CA 1
ATOM 1424 C C . THR A 1 187 ? -8.073 10.372 -24.198 1.00 92.75 187 THR A C 1
ATOM 1426 O O . THR A 1 187 ? -7.654 11.505 -24.436 1.00 92.75 187 THR A O 1
ATOM 1429 N N . MET A 1 188 ? -7.898 9.779 -23.021 1.00 92.75 188 MET A N 1
ATOM 1430 C CA . MET A 1 188 ? -7.070 10.339 -21.957 1.00 92.75 188 MET A CA 1
ATOM 1431 C C . MET A 1 188 ? -5.645 9.799 -22.074 1.00 92.75 188 MET A C 1
ATOM 1433 O O . MET A 1 188 ? -5.432 8.589 -22.011 1.00 92.75 188 MET A O 1
ATOM 1437 N N . ASN A 1 189 ? -4.670 10.698 -22.209 1.00 95.62 189 ASN A N 1
ATOM 1438 C CA . ASN A 1 189 ? -3.256 10.348 -22.338 1.00 95.62 189 ASN A CA 1
ATOM 1439 C C . ASN A 1 189 ? -2.536 10.576 -21.004 1.00 95.62 189 ASN A C 1
ATOM 1441 O O . ASN A 1 189 ? -2.562 11.681 -20.455 1.00 95.62 189 ASN A O 1
ATOM 1445 N N . LYS A 1 190 ? -1.852 9.545 -20.508 1.00 96.75 190 LYS A N 1
ATOM 1446 C CA . LYS A 1 190 ? -1.005 9.619 -19.314 1.00 96.75 190 LYS A CA 1
ATOM 1447 C C . LYS A 1 190 ? 0.420 9.202 -19.639 1.00 96.75 190 LYS A C 1
ATOM 1449 O O . LYS A 1 190 ? 0.639 8.233 -20.364 1.00 96.75 190 LYS A O 1
ATOM 1454 N N . GLN A 1 191 ? 1.388 9.895 -19.058 1.00 97.75 191 GLN A N 1
ATOM 1455 C CA . GLN A 1 191 ? 2.797 9.513 -19.073 1.00 97.75 191 GLN A CA 1
ATOM 1456 C C . GLN A 1 191 ? 3.290 9.201 -17.666 1.00 97.75 191 GLN A C 1
ATOM 1458 O O . GLN A 1 191 ? 2.789 9.749 -16.686 1.00 97.75 191 GLN A O 1
ATOM 1463 N N . PHE A 1 192 ? 4.287 8.323 -17.580 1.00 97.94 192 PHE A N 1
ATOM 1464 C CA . PHE A 1 192 ? 4.885 7.928 -16.312 1.00 97.94 192 PHE A CA 1
ATOM 1465 C C . PHE A 1 192 ? 6.393 8.151 -16.314 1.00 97.94 192 PHE A C 1
ATOM 1467 O O . PHE A 1 192 ? 7.111 7.775 -17.253 1.00 97.94 192 PHE A O 1
ATOM 1474 N N . GLU A 1 193 ? 6.882 8.739 -15.227 1.00 96.69 193 GLU A N 1
ATOM 1475 C CA . GLU A 1 193 ? 8.307 8.928 -14.983 1.00 96.69 193 GLU A CA 1
ATOM 1476 C C . GLU A 1 193 ? 8.702 8.439 -13.597 1.00 96.69 193 GLU A C 1
ATOM 1478 O O . GLU A 1 193 ? 7.956 8.565 -12.629 1.00 96.69 193 GLU A O 1
ATOM 1483 N N . PHE A 1 194 ? 9.892 7.852 -13.532 1.00 96.00 194 PHE A N 1
ATOM 1484 C CA . PHE A 1 194 ? 10.409 7.158 -12.365 1.00 96.00 194 PHE A CA 1
ATOM 1485 C C . PHE A 1 194 ? 11.813 7.674 -12.097 1.00 96.00 194 PHE A C 1
ATOM 1487 O O . PHE A 1 194 ? 12.650 7.646 -13.000 1.00 96.00 194 PHE A O 1
ATOM 1494 N N . HIS A 1 195 ? 12.069 8.116 -10.869 1.00 95.25 195 HIS A N 1
ATOM 1495 C CA . HIS A 1 195 ? 13.365 8.672 -10.490 1.00 95.25 195 HIS A CA 1
ATOM 1496 C C . HIS A 1 195 ? 13.936 7.973 -9.262 1.00 95.25 195 HIS A C 1
ATOM 1498 O O . HIS A 1 195 ? 13.209 7.510 -8.379 1.00 95.25 195 HIS A O 1
ATOM 1504 N N . ASN A 1 196 ? 15.266 7.928 -9.211 1.00 94.94 196 ASN A N 1
ATOM 1505 C CA . ASN A 1 196 ? 16.045 7.420 -8.086 1.00 94.94 196 ASN A CA 1
ATOM 1506 C C . ASN A 1 196 ? 15.685 5.988 -7.666 1.00 94.94 196 ASN A C 1
ATOM 1508 O O . ASN A 1 196 ? 15.414 5.729 -6.493 1.00 94.94 196 ASN A O 1
ATOM 1512 N N . GLY A 1 197 ? 15.663 5.053 -8.618 1.00 94.69 197 GLY A N 1
ATOM 1513 C CA . GLY A 1 197 ? 15.549 3.625 -8.310 1.00 94.69 197 GLY A CA 1
ATOM 1514 C C . GLY A 1 197 ? 16.698 3.170 -7.410 1.00 94.69 197 GLY A C 1
ATOM 1515 O O . GLY A 1 197 ? 17.838 3.577 -7.631 1.00 94.69 197 GLY A O 1
ATOM 1516 N N . ARG A 1 198 ?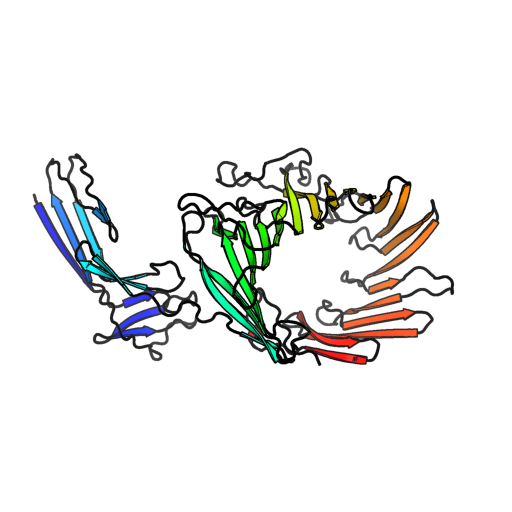 16.414 2.336 -6.404 1.00 93.25 198 ARG A N 1
ATOM 1517 C CA . ARG A 1 198 ? 17.445 1.781 -5.517 1.00 93.25 198 ARG A CA 1
ATOM 1518 C C . ARG A 1 198 ? 17.319 0.270 -5.394 1.00 93.25 198 ARG A C 1
ATOM 1520 O O . ARG A 1 198 ? 16.276 -0.257 -5.018 1.00 93.25 198 ARG A O 1
ATOM 1527 N N . TYR A 1 199 ? 18.417 -0.413 -5.664 1.00 92.62 199 TYR A N 1
ATOM 1528 C CA . TYR A 1 199 ? 18.638 -1.808 -5.338 1.00 92.62 199 TYR A CA 1
ATOM 1529 C C . TYR A 1 199 ? 19.593 -1.892 -4.152 1.00 92.62 199 TYR A C 1
ATOM 1531 O O . TYR A 1 199 ? 20.750 -1.469 -4.235 1.00 92.62 199 TYR A O 1
ATOM 1539 N N . ASP A 1 200 ? 19.119 -2.443 -3.044 1.00 90.44 200 ASP A N 1
ATOM 1540 C CA . ASP A 1 200 ? 19.970 -2.665 -1.894 1.00 90.44 200 ASP A CA 1
ATOM 1541 C C . ASP A 1 200 ? 20.792 -3.941 -2.084 1.00 90.44 200 ASP A C 1
ATOM 1543 O O . ASP A 1 200 ? 20.270 -5.050 -2.187 1.00 90.44 200 ASP A O 1
ATOM 1547 N N . ARG A 1 201 ? 22.117 -3.786 -2.164 1.00 87.81 201 ARG A N 1
ATOM 1548 C CA . ARG A 1 201 ? 23.034 -4.904 -2.432 1.00 87.81 201 ARG A CA 1
ATOM 1549 C C . ARG A 1 201 ? 23.151 -5.871 -1.255 1.00 87.81 201 ARG A C 1
ATOM 1551 O O . ARG A 1 201 ? 23.525 -7.022 -1.480 1.00 87.81 201 ARG A O 1
ATOM 1558 N N . ARG A 1 202 ? 22.883 -5.410 -0.029 1.00 86.12 202 ARG A N 1
ATOM 1559 C CA . ARG A 1 202 ? 22.967 -6.241 1.174 1.00 86.12 202 ARG A CA 1
ATOM 1560 C C . ARG A 1 202 ? 21.737 -7.131 1.270 1.00 86.12 202 ARG A C 1
ATOM 1562 O O . ARG A 1 202 ? 21.899 -8.344 1.358 1.00 86.12 202 ARG A O 1
ATOM 1569 N N . GLU A 1 203 ? 20.550 -6.536 1.163 1.00 87.12 203 GLU A N 1
ATOM 1570 C CA . GLU A 1 203 ? 19.283 -7.283 1.178 1.00 87.12 203 GLU A CA 1
ATOM 1571 C C . GLU A 1 203 ? 18.995 -7.997 -0.150 1.00 87.12 203 GLU A C 1
ATOM 1573 O O . GLU A 1 203 ? 18.141 -8.875 -0.214 1.00 87.12 203 GLU A O 1
ATOM 1578 N N . ARG A 1 204 ? 19.748 -7.663 -1.209 1.00 90.19 204 ARG A N 1
ATOM 1579 C CA . ARG A 1 204 ? 19.569 -8.176 -2.577 1.00 90.19 204 ARG A CA 1
ATOM 1580 C C . ARG A 1 204 ? 18.151 -7.947 -3.098 1.00 90.19 204 ARG A C 1
ATOM 1582 O O . ARG A 1 204 ? 17.601 -8.787 -3.807 1.00 90.19 204 ARG A O 1
ATOM 1589 N N . ASP A 1 205 ? 17.590 -6.793 -2.757 1.00 90.44 205 ASP A N 1
ATOM 1590 C CA . ASP A 1 205 ? 16.214 -6.447 -3.079 1.00 90.44 205 ASP A CA 1
ATOM 1591 C C . ASP A 1 205 ? 16.104 -5.042 -3.677 1.00 90.44 205 ASP A C 1
ATOM 1593 O O . ASP A 1 205 ? 16.888 -4.135 -3.383 1.00 90.44 205 ASP A O 1
ATOM 1597 N N . PHE A 1 206 ? 15.126 -4.863 -4.562 1.00 92.94 206 PHE A N 1
ATOM 1598 C CA . PHE A 1 206 ? 14.830 -3.580 -5.181 1.00 92.94 206 PHE A CA 1
ATOM 1599 C C . PHE A 1 206 ? 13.774 -2.833 -4.371 1.00 92.94 206 PHE A C 1
ATOM 1601 O O . PHE A 1 206 ? 12.591 -3.155 -4.427 1.00 92.94 206 PHE A O 1
ATOM 1608 N N . TYR A 1 207 ? 14.186 -1.762 -3.699 1.00 94.12 207 TYR A N 1
ATOM 1609 C CA . TYR A 1 207 ? 13.317 -0.964 -2.829 1.00 94.12 207 TYR A CA 1
ATOM 1610 C C . TYR A 1 207 ? 12.351 -0.041 -3.581 1.00 94.12 207 TYR A C 1
ATOM 1612 O O . TYR A 1 207 ? 11.580 0.682 -2.952 1.00 94.12 207 TYR A O 1
ATOM 1620 N N . GLY A 1 208 ? 12.381 -0.039 -4.915 1.00 95.00 208 GLY A N 1
ATOM 1621 C CA . GLY A 1 208 ? 11.536 0.827 -5.729 1.00 95.00 208 GLY A CA 1
ATOM 1622 C C . GLY A 1 208 ? 12.192 2.157 -6.097 1.00 95.00 208 GLY A C 1
ATOM 1623 O O . GLY A 1 208 ? 13.373 2.413 -5.835 1.00 95.00 208 GLY A O 1
ATOM 1624 N N . PHE A 1 209 ? 11.399 3.009 -6.741 1.00 96.62 209 PHE A N 1
ATOM 1625 C CA . PHE A 1 209 ? 11.765 4.373 -7.118 1.00 96.62 209 PHE A CA 1
ATOM 1626 C C . PHE A 1 209 ? 11.359 5.355 -6.018 1.00 96.62 209 PHE A C 1
ATOM 1628 O O . PHE A 1 209 ? 10.309 5.184 -5.402 1.00 96.62 209 PHE A O 1
ATOM 1635 N N . GLU A 1 210 ? 12.181 6.379 -5.773 1.00 96.81 210 GLU A N 1
ATOM 1636 C CA . GLU A 1 210 ? 11.851 7.424 -4.794 1.00 96.81 210 GLU A CA 1
ATOM 1637 C C . GLU A 1 210 ? 10.720 8.295 -5.314 1.00 96.81 210 GLU A C 1
ATOM 1639 O O . GLU A 1 210 ? 9.830 8.612 -4.544 1.00 96.81 210 GLU A O 1
ATOM 1644 N N . TYR A 1 211 ? 10.729 8.659 -6.599 1.00 97.50 211 TYR A N 1
ATOM 1645 C CA . TYR A 1 211 ? 9.645 9.430 -7.201 1.00 97.50 211 TYR A CA 1
ATOM 1646 C C . TYR A 1 211 ? 8.951 8.631 -8.293 1.00 97.50 211 TYR A C 1
ATOM 1648 O O . TYR A 1 211 ? 9.608 8.100 -9.193 1.00 97.50 211 TYR A O 1
ATOM 1656 N N . VAL A 1 212 ? 7.622 8.620 -8.240 1.00 98.00 212 VAL A N 1
ATOM 1657 C CA . VAL A 1 212 ? 6.743 8.130 -9.300 1.00 98.00 212 VAL A CA 1
ATOM 1658 C C . VAL A 1 212 ? 5.837 9.279 -9.719 1.00 98.00 212 VAL A C 1
ATOM 1660 O O . VAL A 1 212 ? 5.052 9.794 -8.927 1.00 98.00 212 VAL A O 1
ATOM 1663 N N . ARG A 1 213 ? 5.967 9.709 -10.972 1.00 97.56 213 ARG A N 1
ATOM 1664 C CA . ARG A 1 213 ? 5.182 10.799 -11.550 1.00 97.56 213 ARG A CA 1
ATOM 1665 C C . ARG A 1 213 ? 4.173 10.221 -12.522 1.00 97.56 213 ARG A C 1
ATOM 1667 O O . ARG A 1 213 ? 4.558 9.537 -13.465 1.00 97.56 213 ARG A O 1
ATOM 1674 N N . THR A 1 214 ? 2.904 10.541 -12.316 1.00 98.06 214 THR A N 1
ATOM 1675 C CA . THR A 1 214 ? 1.835 10.345 -13.297 1.00 98.06 214 THR A CA 1
ATOM 1676 C C . THR A 1 214 ? 1.495 11.700 -13.893 1.00 98.06 214 THR A C 1
ATOM 1678 O O . THR A 1 214 ? 1.088 12.610 -13.175 1.00 98.06 214 THR A O 1
ATOM 1681 N N . ILE A 1 215 ? 1.695 11.842 -15.195 1.00 97.88 215 ILE A N 1
ATOM 1682 C CA . ILE A 1 215 ? 1.608 13.101 -15.929 1.00 97.88 215 ILE A CA 1
ATOM 1683 C C . ILE A 1 215 ? 0.394 13.017 -16.844 1.00 97.88 215 ILE A C 1
ATOM 1685 O O . ILE A 1 215 ? 0.377 12.215 -17.777 1.00 97.88 215 ILE A O 1
ATOM 1689 N N . ASP A 1 216 ? -0.620 13.831 -16.576 1.00 96.38 216 ASP A N 1
ATOM 1690 C CA . ASP A 1 216 ? -1.807 13.908 -17.417 1.00 96.38 216 ASP A CA 1
ATOM 1691 C C . ASP A 1 216 ? -1.594 14.945 -18.529 1.00 96.38 216 ASP A C 1
ATOM 1693 O O . ASP A 1 216 ? -1.222 16.101 -18.274 1.00 96.38 216 ASP A O 1
ATOM 1697 N N . LEU A 1 217 ? -1.838 14.521 -19.769 1.00 95.31 217 LEU A N 1
ATOM 1698 C CA . LEU A 1 217 ? -1.617 15.321 -20.969 1.00 95.31 217 LEU A CA 1
ATOM 1699 C C . LEU A 1 217 ? -2.933 15.762 -21.609 1.00 95.31 217 LEU A C 1
ATOM 1701 O O . LEU A 1 217 ? -3.915 15.020 -21.626 1.00 95.31 217 LEU A O 1
ATOM 1705 N N . GLN A 1 218 ? -2.921 16.958 -22.190 1.00 91.19 218 GLN A N 1
ATOM 1706 C CA . GLN A 1 218 ? -3.945 17.401 -23.132 1.00 91.19 218 GLN A CA 1
ATOM 1707 C C . GLN A 1 218 ? -3.700 16.801 -24.526 1.00 91.19 218 GLN A C 1
ATOM 1709 O O . GLN A 1 218 ? -2.650 16.218 -24.800 1.00 91.19 218 GLN A O 1
ATOM 1714 N N . ASN A 1 219 ? -4.654 16.993 -25.441 1.00 85.88 219 ASN A N 1
ATOM 1715 C CA . ASN A 1 219 ? -4.559 16.505 -26.824 1.00 85.88 219 ASN A CA 1
ATOM 1716 C C . ASN A 1 219 ? -3.371 17.093 -27.607 1.00 85.88 219 ASN A C 1
ATOM 1718 O O . ASN A 1 219 ? -2.895 16.474 -28.554 1.00 85.88 219 ASN A O 1
ATOM 1722 N N . ASP A 1 220 ? -2.883 18.276 -27.224 1.00 89.44 220 ASP A N 1
ATOM 1723 C CA . ASP A 1 220 ? -1.696 18.914 -27.806 1.00 89.44 220 ASP A CA 1
ATOM 1724 C C . ASP A 1 220 ? -0.374 18.439 -27.167 1.00 89.44 220 ASP A C 1
ATOM 1726 O O . ASP A 1 220 ? 0.689 18.981 -27.467 1.00 89.44 220 ASP A O 1
ATOM 1730 N N . ASN A 1 221 ? -0.430 17.413 -26.308 1.00 88.75 221 ASN A N 1
ATOM 1731 C CA . ASN A 1 221 ? 0.662 16.895 -25.478 1.00 88.75 221 ASN A CA 1
ATOM 1732 C C . ASN A 1 221 ? 1.198 17.873 -24.421 1.00 88.75 221 ASN A C 1
ATOM 1734 O O . ASN A 1 221 ? 2.248 17.612 -23.831 1.00 88.75 221 ASN A O 1
ATOM 1738 N N . SER A 1 222 ? 0.503 18.977 -24.138 1.00 93.56 222 SER A N 1
ATOM 1739 C CA . SER A 1 222 ? 0.859 19.826 -23.003 1.00 93.56 222 SER A CA 1
ATOM 1740 C C . SER A 1 222 ? 0.465 19.164 -21.680 1.00 93.56 222 SER A C 1
ATOM 1742 O O . SER A 1 222 ? -0.600 18.553 -21.551 1.00 93.56 222 SER A O 1
ATOM 1744 N N . VAL A 1 223 ? 1.328 19.295 -20.672 1.00 95.31 223 VAL A N 1
ATOM 1745 C CA . VAL A 1 223 ? 1.037 18.824 -19.314 1.00 95.31 223 VAL A CA 1
ATOM 1746 C C . VAL A 1 223 ? 0.039 19.774 -18.667 1.00 95.31 223 VAL A C 1
ATOM 1748 O O . VAL A 1 223 ? 0.320 20.968 -18.546 1.00 95.31 223 VAL A O 1
ATOM 1751 N N . TYR A 1 224 ? -1.097 19.257 -18.196 1.00 92.56 224 TYR A N 1
ATOM 1752 C CA . TYR A 1 224 ? -2.062 20.071 -17.443 1.00 92.56 224 TYR A CA 1
ATOM 1753 C C . TYR A 1 224 ? -2.100 19.735 -15.952 1.00 92.56 224 TYR A C 1
ATOM 1755 O O . TYR A 1 224 ? -2.364 20.622 -15.136 1.00 92.56 224 TYR A O 1
ATOM 1763 N N . ARG A 1 225 ? -1.798 18.488 -15.572 1.00 94.94 225 ARG A N 1
ATOM 1764 C CA . ARG A 1 225 ? -1.770 18.040 -14.175 1.00 94.94 225 ARG A CA 1
ATOM 1765 C C . ARG A 1 225 ? -0.740 16.936 -13.982 1.00 94.94 225 ARG A C 1
ATOM 1767 O O . ARG A 1 225 ? -0.531 16.124 -14.878 1.00 94.94 225 ARG A O 1
ATOM 1774 N N . GLN A 1 226 ? -0.147 16.869 -12.794 1.00 96.06 226 GLN A N 1
ATOM 1775 C CA . GLN A 1 226 ? 0.640 15.709 -12.379 1.00 96.06 226 GLN A CA 1
ATOM 1776 C C . GLN A 1 226 ? 0.262 15.244 -10.978 1.00 96.06 226 GLN A C 1
ATOM 1778 O O . GLN A 1 226 ? -0.062 16.061 -10.118 1.00 96.06 226 GLN A O 1
ATOM 1783 N N . ASN A 1 227 ? 0.356 13.935 -10.761 1.00 97.50 227 ASN A N 1
ATOM 1784 C CA . ASN A 1 227 ? 0.406 13.308 -9.448 1.00 97.50 227 ASN A CA 1
ATOM 1785 C C . ASN A 1 227 ? 1.835 12.811 -9.201 1.00 97.50 227 ASN A C 1
ATOM 1787 O O . ASN A 1 227 ? 2.369 12.062 -10.019 1.00 97.50 227 ASN A O 1
ATOM 1791 N N . ILE A 1 228 ? 2.458 13.243 -8.109 1.00 98.12 228 ILE A N 1
ATOM 1792 C CA . ILE A 1 228 ? 3.852 12.943 -7.777 1.00 98.12 228 ILE A CA 1
ATOM 1793 C C . ILE A 1 228 ? 3.868 12.243 -6.426 1.00 98.12 228 ILE A C 1
ATOM 1795 O O . ILE A 1 228 ? 3.634 12.878 -5.399 1.00 98.12 228 ILE A O 1
ATOM 1799 N N . ASP A 1 229 ? 4.177 10.953 -6.436 1.00 98.50 229 ASP A N 1
ATOM 1800 C CA . ASP A 1 229 ? 4.374 10.155 -5.233 1.00 98.50 229 ASP A CA 1
ATOM 1801 C C . ASP A 1 229 ? 5.860 10.091 -4.905 1.00 98.50 229 ASP A C 1
ATOM 1803 O O . ASP A 1 229 ? 6.678 9.734 -5.756 1.00 98.50 229 ASP A O 1
ATOM 1807 N N . ARG A 1 230 ? 6.207 10.433 -3.665 1.00 98.00 230 ARG A N 1
ATOM 1808 C CA . ARG A 1 230 ? 7.550 10.283 -3.119 1.00 98.00 230 ARG A CA 1
ATOM 1809 C C . ARG A 1 230 ? 7.561 9.180 -2.072 1.00 98.00 230 ARG A C 1
ATOM 1811 O O . ARG A 1 230 ? 6.936 9.320 -1.023 1.00 98.00 230 ARG A O 1
ATOM 1818 N N . TYR A 1 231 ? 8.302 8.112 -2.315 1.00 97.94 231 TYR A N 1
ATOM 1819 C CA . TYR A 1 231 ? 8.439 6.968 -1.423 1.00 97.94 231 TYR A CA 1
ATOM 1820 C C . TYR A 1 231 ? 9.764 6.992 -0.671 1.00 97.94 231 TYR A C 1
ATOM 1822 O O . TYR A 1 231 ? 10.800 7.415 -1.184 1.00 97.94 231 TYR A O 1
ATOM 1830 N N . ASN A 1 232 ? 9.749 6.456 0.544 1.00 95.88 232 ASN A N 1
ATOM 1831 C CA . ASN A 1 232 ? 10.971 6.019 1.192 1.00 95.88 232 ASN A CA 1
ATOM 1832 C C . ASN A 1 232 ? 11.505 4.794 0.439 1.00 95.88 232 ASN A C 1
ATOM 1834 O O . ASN A 1 232 ? 10.812 3.790 0.302 1.00 95.88 232 ASN A O 1
ATOM 1838 N N . ASN A 1 233 ? 12.738 4.865 -0.055 1.00 94.56 233 ASN A N 1
ATOM 1839 C CA . ASN A 1 233 ? 13.370 3.739 -0.744 1.00 94.56 233 ASN A CA 1
ATOM 1840 C C . ASN A 1 233 ? 14.833 3.548 -0.343 1.00 94.56 233 ASN A C 1
ATOM 1842 O O . ASN A 1 233 ? 15.600 2.988 -1.109 1.00 94.56 233 ASN A O 1
ATOM 1846 N N . MET A 1 234 ? 15.232 4.051 0.826 1.00 90.62 234 MET A N 1
ATOM 1847 C CA . MET A 1 234 ? 16.628 4.057 1.270 1.00 90.62 234 MET A CA 1
ATOM 1848 C C . MET A 1 234 ? 16.908 3.017 2.358 1.00 90.62 234 MET A C 1
ATOM 1850 O O . MET A 1 234 ? 17.865 2.257 2.237 1.00 90.62 234 MET A O 1
ATOM 1854 N N . SER A 1 235 ? 16.082 2.984 3.407 1.00 89.75 235 SER A N 1
ATOM 1855 C CA . SER A 1 235 ? 16.173 2.006 4.497 1.00 89.75 235 SER A CA 1
ATOM 1856 C C . SER A 1 235 ? 15.292 0.796 4.207 1.00 89.75 235 SER A C 1
ATOM 1858 O O . SER A 1 235 ? 14.186 0.956 3.691 1.00 89.75 235 SER A O 1
ATOM 1860 N N . TYR A 1 236 ? 15.753 -0.392 4.603 1.00 90.12 236 TYR A N 1
ATOM 1861 C CA . TYR A 1 236 ? 14.965 -1.627 4.566 1.00 90.12 236 TYR A CA 1
ATOM 1862 C C . TYR A 1 236 ? 13.628 -1.477 5.309 1.00 90.12 236 TYR A C 1
ATOM 1864 O O . TYR A 1 236 ? 12.589 -1.899 4.821 1.00 90.12 236 TYR A O 1
ATOM 1872 N N . TYR A 1 237 ? 13.636 -0.799 6.459 1.00 92.50 237 TYR A N 1
ATOM 1873 C CA . TYR A 1 237 ? 12.467 -0.683 7.335 1.00 92.50 237 TYR A CA 1
ATOM 1874 C C . TYR A 1 237 ? 11.374 0.254 6.820 1.00 92.50 237 TYR A C 1
ATOM 1876 O O . TYR A 1 237 ? 10.234 0.171 7.270 1.00 92.50 237 TYR A O 1
ATOM 1884 N N . LEU A 1 238 ? 11.728 1.176 5.923 1.00 94.12 238 LEU A N 1
ATOM 1885 C CA . LEU A 1 238 ? 10.813 2.187 5.391 1.00 94.12 238 LEU A CA 1
ATOM 1886 C C . LEU A 1 238 ? 10.542 1.995 3.897 1.00 94.12 238 LEU A C 1
ATOM 1888 O O . LEU A 1 238 ? 9.789 2.782 3.328 1.00 94.12 238 LEU A O 1
ATOM 1892 N N . ASN A 1 239 ? 11.165 1.008 3.243 1.00 92.69 239 ASN A N 1
ATOM 1893 C CA . ASN A 1 239 ? 11.048 0.840 1.799 1.00 92.69 239 ASN A CA 1
ATOM 1894 C C . ASN A 1 239 ? 9.572 0.714 1.359 1.00 92.69 239 ASN A C 1
ATOM 1896 O O . ASN A 1 239 ? 8.733 0.117 2.028 1.00 92.69 239 ASN A O 1
ATOM 1900 N N . GLY A 1 240 ? 9.216 1.387 0.265 1.00 93.94 240 GLY A N 1
ATOM 1901 C CA . GLY A 1 240 ? 7.850 1.412 -0.263 1.00 93.94 240 GLY A CA 1
ATOM 1902 C C . GLY A 1 240 ? 6.829 2.228 0.545 1.00 93.94 240 GLY A C 1
ATOM 1903 O O . GLY A 1 240 ? 5.700 2.392 0.081 1.00 93.94 240 GLY A O 1
ATOM 1904 N N . MET A 1 241 ? 7.181 2.792 1.708 1.00 96.56 241 MET A N 1
ATOM 1905 C CA . MET A 1 241 ? 6.267 3.661 2.458 1.00 96.56 241 MET A CA 1
ATOM 1906 C C . MET A 1 241 ? 6.157 5.039 1.795 1.00 96.56 241 MET A C 1
ATOM 1908 O O . MET A 1 241 ? 7.166 5.719 1.592 1.00 96.56 241 MET A O 1
ATOM 1912 N N . LEU A 1 242 ? 4.931 5.476 1.482 1.00 98.12 242 LEU A N 1
ATOM 1913 C CA . LEU A 1 242 ? 4.666 6.791 0.889 1.00 98.12 242 LEU A CA 1
ATOM 1914 C C . LEU A 1 242 ? 5.050 7.898 1.875 1.00 98.12 242 LEU A C 1
ATOM 1916 O O . LEU A 1 242 ? 4.448 8.005 2.947 1.00 98.12 242 LEU A O 1
ATOM 1920 N N . LYS A 1 243 ? 6.023 8.726 1.502 1.00 96.81 243 LYS A N 1
ATOM 1921 C CA . LYS A 1 243 ? 6.514 9.863 2.285 1.00 96.81 243 LYS A CA 1
ATOM 1922 C C . LYS A 1 243 ? 5.731 11.127 1.974 1.00 96.81 243 LYS A C 1
ATOM 1924 O O . LYS A 1 243 ? 5.238 11.776 2.884 1.00 96.81 243 LYS A O 1
ATOM 1929 N N . GLU A 1 244 ? 5.587 11.457 0.698 1.00 97.94 244 GLU A N 1
ATOM 1930 C CA . GLU A 1 244 ? 4.875 12.656 0.260 1.00 97.94 244 GLU A CA 1
ATOM 1931 C C . GLU A 1 244 ? 4.047 12.329 -0.981 1.00 97.94 244 GLU A C 1
ATOM 1933 O O . GLU A 1 244 ? 4.451 11.502 -1.794 1.00 97.94 244 GLU A O 1
ATOM 1938 N N . ASN A 1 245 ? 2.908 12.988 -1.144 1.00 97.94 245 ASN A N 1
ATOM 1939 C CA . ASN A 1 245 ? 2.170 12.999 -2.401 1.00 97.94 245 ASN A CA 1
ATOM 1940 C C . ASN A 1 245 ? 1.821 14.444 -2.758 1.00 97.94 245 ASN A C 1
ATOM 1942 O O . ASN A 1 245 ? 1.491 15.247 -1.884 1.00 97.94 245 ASN A O 1
ATOM 1946 N N . TYR A 1 246 ? 1.907 14.771 -4.042 1.00 96.75 246 TYR A N 1
ATOM 1947 C CA . TYR A 1 246 ? 1.557 16.082 -4.561 1.00 96.75 246 TYR A CA 1
ATOM 1948 C C . TYR A 1 246 ? 0.667 15.938 -5.784 1.00 96.75 246 TYR A C 1
ATOM 1950 O O . TYR A 1 246 ? 1.027 15.243 -6.734 1.00 96.75 246 TYR A O 1
ATOM 1958 N N . VAL A 1 247 ? -0.429 16.690 -5.813 1.00 96.06 247 VAL A N 1
ATOM 1959 C CA . VAL A 1 247 ? -1.161 16.955 -7.052 1.00 96.06 247 VAL A CA 1
ATOM 1960 C C . VAL A 1 247 ? -0.845 18.379 -7.468 1.00 96.06 247 VAL A C 1
ATOM 1962 O O . VAL A 1 247 ? -1.012 19.304 -6.673 1.00 96.06 247 VAL A O 1
ATOM 1965 N N . VAL A 1 248 ? -0.362 18.568 -8.693 1.00 94.88 248 VAL A N 1
ATOM 1966 C CA . VAL A 1 248 ? 0.144 19.861 -9.172 1.00 94.88 248 VAL A CA 1
ATOM 1967 C C . VAL A 1 248 ? -0.420 20.239 -10.536 1.00 94.88 248 VAL A C 1
ATOM 1969 O O . VAL A 1 248 ? -0.749 19.377 -11.352 1.00 94.88 248 VAL A O 1
ATOM 1972 N N . LYS A 1 249 ? -0.496 21.545 -10.787 1.00 92.62 249 LYS A N 1
ATOM 1973 C CA . LYS A 1 249 ? -0.836 22.162 -12.066 1.00 92.62 249 LYS A CA 1
ATOM 1974 C C . LYS A 1 249 ? 0.369 22.175 -12.996 1.00 92.62 249 LYS A C 1
ATOM 1976 O O . LYS A 1 249 ? 1.402 22.751 -12.658 1.00 92.62 249 LYS A O 1
ATOM 1981 N N . GLY A 1 250 ? 0.159 21.684 -14.211 1.00 91.88 250 GLY A N 1
ATOM 1982 C CA . GLY A 1 250 ? 1.109 21.809 -15.308 1.00 91.88 250 GLY A CA 1
ATOM 1983 C C . GLY A 1 250 ? 2.414 21.054 -15.084 1.00 91.88 250 GLY A C 1
ATOM 1984 O O . GLY A 1 250 ? 2.474 20.085 -14.319 1.00 91.88 250 GLY A O 1
ATOM 1985 N N . ASP A 1 251 ? 3.455 21.480 -15.800 1.00 90.31 251 ASP A N 1
ATOM 1986 C CA . ASP A 1 251 ? 4.766 20.855 -15.682 1.00 90.31 251 ASP A CA 1
ATOM 1987 C C . ASP A 1 251 ? 5.563 21.329 -14.450 1.00 90.31 251 ASP A C 1
ATOM 1989 O O . ASP A 1 251 ? 5.286 22.382 -13.868 1.00 90.31 251 ASP A O 1
ATOM 1993 N N . ILE A 1 252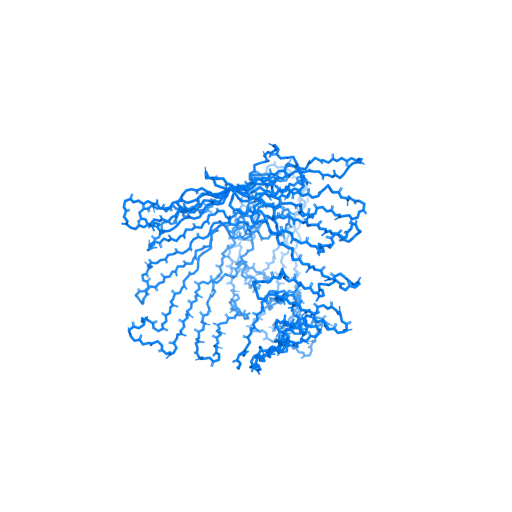 ? 6.560 20.543 -14.050 1.00 91.62 252 ILE A N 1
ATOM 1994 C CA . ILE A 1 252 ? 7.434 20.788 -12.900 1.00 91.62 252 ILE A CA 1
ATOM 1995 C C . ILE A 1 252 ? 8.903 20.639 -13.290 1.00 91.62 252 ILE A C 1
ATOM 1997 O O . ILE A 1 252 ? 9.258 19.889 -14.196 1.00 91.62 252 ILE A O 1
ATOM 2001 N N . THR A 1 253 ? 9.780 21.324 -12.561 1.00 90.00 253 THR A N 1
ATOM 2002 C CA . THR A 1 253 ? 11.223 21.221 -12.781 1.00 90.00 253 THR A CA 1
ATOM 2003 C C . THR A 1 253 ? 11.795 20.018 -12.037 1.00 90.00 253 THR A C 1
ATOM 2005 O O . THR A 1 253 ? 11.719 19.944 -10.807 1.00 90.00 253 THR A O 1
ATOM 2008 N N . VAL A 1 254 ? 12.429 19.111 -12.781 1.00 91.94 254 VAL A N 1
ATOM 2009 C CA . VAL A 1 254 ? 13.258 18.030 -12.235 1.00 91.94 254 VAL A CA 1
ATOM 2010 C C . VAL A 1 254 ? 14.725 18.410 -12.389 1.00 91.94 254 VAL A C 1
ATOM 2012 O O . VAL A 1 254 ? 15.207 18.603 -13.50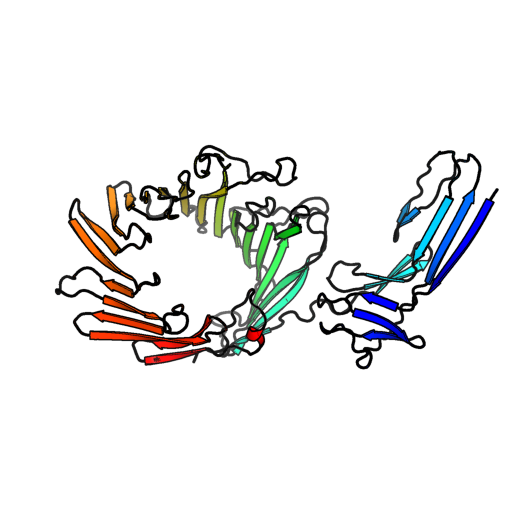5 1.00 91.94 254 VAL A O 1
ATOM 2015 N N . ASN A 1 255 ? 15.444 18.501 -11.275 1.00 91.06 255 ASN A N 1
ATOM 2016 C CA . ASN A 1 255 ? 16.887 18.705 -11.288 1.00 91.06 255 ASN A CA 1
ATOM 2017 C C . ASN A 1 255 ? 17.565 17.337 -11.360 1.00 91.06 255 ASN A C 1
ATOM 2019 O O . ASN A 1 255 ? 17.662 16.645 -10.343 1.00 91.06 255 ASN A O 1
ATOM 2023 N N . GLN A 1 256 ? 17.995 16.961 -12.564 1.00 86.12 256 GLN A N 1
ATOM 2024 C CA . GLN A 1 256 ? 18.704 15.709 -12.812 1.00 86.12 256 GLN A CA 1
ATOM 2025 C C . GLN A 1 256 ? 20.204 15.881 -12.564 1.00 86.12 256 GLN A C 1
ATOM 2027 O O . GLN A 1 256 ? 20.798 16.877 -12.984 1.00 86.12 256 GLN A O 1
ATOM 2032 N N . ASP A 1 257 ? 20.821 14.905 -11.906 1.00 80.31 257 ASP A N 1
ATOM 2033 C CA . ASP A 1 257 ? 22.267 14.851 -11.688 1.00 80.31 257 ASP A CA 1
ATOM 2034 C C . ASP A 1 257 ? 22.776 13.470 -12.123 1.00 80.31 257 ASP A C 1
ATOM 2036 O O . ASP A 1 257 ? 22.166 12.446 -11.846 1.00 80.31 257 ASP A O 1
ATOM 2040 N N . VAL A 1 258 ? 23.894 13.427 -12.846 1.00 71.50 258 VAL A N 1
ATOM 2041 C CA . VAL A 1 258 ? 24.454 12.165 -13.364 1.00 71.50 258 VAL A CA 1
ATOM 2042 C C . VAL A 1 258 ? 25.100 11.335 -12.246 1.00 71.50 258 VAL A C 1
ATOM 2044 O O . VAL A 1 258 ? 25.191 10.114 -12.346 1.00 71.50 258 VAL A O 1
ATOM 2047 N N . LEU A 1 259 ? 25.583 11.994 -11.190 1.00 75.38 259 LEU A N 1
ATOM 2048 C CA . LEU A 1 259 ? 26.311 11.381 -10.077 1.00 75.38 259 LEU A CA 1
ATOM 2049 C C . LEU A 1 259 ? 25.511 11.382 -8.773 1.00 75.38 259 LEU A C 1
ATOM 2051 O O . LEU A 1 259 ? 25.931 10.752 -7.800 1.00 75.38 259 LEU A O 1
ATOM 2055 N N . LYS A 1 260 ? 24.396 12.112 -8.727 1.00 81.31 260 LYS A N 1
ATOM 2056 C CA . LYS A 1 260 ? 23.525 12.211 -7.557 1.00 81.31 260 LYS A CA 1
ATOM 2057 C C . LYS A 1 260 ? 22.101 11.825 -7.916 1.00 81.31 260 LYS A C 1
ATOM 2059 O O . LYS A 1 260 ? 21.740 11.653 -9.068 1.00 81.31 260 LYS A O 1
ATOM 2064 N N . ARG A 1 261 ? 21.294 11.689 -6.875 1.00 89.75 261 ARG A N 1
ATOM 2065 C CA . ARG A 1 261 ? 19.864 11.440 -6.987 1.00 89.75 261 ARG A CA 1
ATOM 2066 C C . ARG A 1 261 ? 19.158 12.701 -7.487 1.00 89.75 261 ARG A C 1
ATOM 2068 O O . ARG A 1 261 ? 19.481 13.803 -7.040 1.00 89.75 261 ARG A O 1
ATOM 2075 N N . ASP A 1 262 ? 18.182 12.515 -8.364 1.00 92.19 262 ASP A N 1
ATOM 2076 C CA . ASP A 1 262 ? 17.302 13.560 -8.868 1.00 92.19 262 ASP A CA 1
ATOM 2077 C C . ASP A 1 262 ? 16.545 14.218 -7.714 1.00 92.19 262 ASP A C 1
ATOM 2079 O O . ASP A 1 262 ? 16.155 13.568 -6.736 1.00 92.19 262 ASP A O 1
ATOM 2083 N N . SER A 1 263 ? 16.286 15.515 -7.847 1.00 91.75 263 SER A N 1
ATOM 2084 C CA . SER A 1 263 ? 15.439 16.252 -6.910 1.00 91.75 263 SER A CA 1
ATOM 2085 C C . SER A 1 263 ? 14.322 16.977 -7.641 1.00 91.75 263 SER A C 1
ATOM 2087 O O . SER A 1 263 ? 14.506 17.505 -8.740 1.00 91.75 263 SER A O 1
ATOM 2089 N N . ILE A 1 264 ? 13.152 17.000 -7.011 1.00 93.06 264 ILE A N 1
ATOM 2090 C CA . ILE A 1 264 ? 11.954 17.637 -7.542 1.00 93.06 264 ILE A CA 1
ATOM 2091 C C . ILE A 1 264 ? 11.582 18.798 -6.627 1.00 93.06 264 ILE A C 1
ATOM 2093 O O . ILE A 1 264 ? 11.356 18.606 -5.433 1.00 93.06 264 ILE A O 1
ATOM 2097 N N . THR A 1 265 ? 11.492 19.999 -7.197 1.00 88.31 265 THR A N 1
ATOM 2098 C CA . THR A 1 265 ? 11.075 21.204 -6.471 1.00 88.31 265 THR A CA 1
ATOM 2099 C C . THR A 1 265 ? 9.731 21.677 -7.003 1.00 88.31 265 THR A C 1
ATOM 2101 O O . THR A 1 265 ? 9.590 21.958 -8.192 1.00 88.31 265 THR A O 1
ATOM 2104 N N . ILE A 1 266 ? 8.746 21.805 -6.113 1.00 89.69 266 ILE A N 1
ATOM 2105 C CA . ILE A 1 266 ? 7.373 22.185 -6.465 1.00 89.69 266 ILE A CA 1
ATOM 2106 C C . ILE A 1 266 ? 7.017 23.496 -5.762 1.00 89.69 266 ILE A C 1
ATOM 2108 O O . ILE A 1 266 ? 6.958 23.554 -4.532 1.00 89.69 266 ILE A O 1
ATOM 2112 N N . SER A 1 267 ? 6.737 24.544 -6.541 1.00 85.75 267 SER A N 1
ATOM 2113 C CA . SER A 1 267 ? 6.221 25.811 -6.008 1.00 85.75 267 SER A CA 1
ATOM 2114 C C . SER A 1 267 ? 4.829 25.624 -5.401 1.00 85.75 267 SER A C 1
ATOM 2116 O O . SER A 1 267 ? 3.979 24.963 -5.998 1.00 85.75 267 SER A O 1
ATOM 2118 N N . ASN A 1 268 ? 4.551 26.275 -4.268 1.00 82.88 268 ASN A N 1
ATOM 2119 C CA . ASN A 1 268 ? 3.216 26.263 -3.659 1.00 82.88 268 ASN A CA 1
ATOM 2120 C C . ASN A 1 268 ? 2.134 26.821 -4.599 1.00 82.88 268 ASN A C 1
ATOM 2122 O O . ASN A 1 268 ? 1.008 26.348 -4.553 1.00 82.88 268 ASN A O 1
ATOM 2126 N N . SER A 1 269 ? 2.477 27.748 -5.503 1.00 84.69 269 SER A N 1
ATOM 2127 C CA . SER A 1 269 ? 1.546 28.272 -6.520 1.00 84.69 269 SER A CA 1
ATOM 2128 C C . SER A 1 269 ? 1.043 27.215 -7.505 1.00 84.69 269 SER A C 1
ATOM 2130 O O . SER A 1 269 ? 0.046 27.438 -8.187 1.00 84.69 269 SER A O 1
ATOM 2132 N N . ASN A 1 270 ? 1.760 26.095 -7.620 1.00 88.62 270 ASN A N 1
ATOM 2133 C CA . ASN A 1 270 ? 1.450 25.033 -8.566 1.00 88.62 270 ASN A CA 1
ATOM 2134 C C . ASN A 1 270 ? 0.788 23.835 -7.879 1.00 88.62 270 ASN A C 1
ATOM 2136 O O . ASN A 1 270 ? 0.347 22.937 -8.581 1.00 88.62 270 ASN A O 1
ATOM 2140 N N . LYS A 1 271 ? 0.718 23.777 -6.545 1.00 91.69 271 LYS A N 1
ATOM 2141 C CA . LYS A 1 271 ? 0.100 22.650 -5.834 1.00 91.69 271 LYS A CA 1
ATOM 2142 C C . LYS A 1 271 ? -1.419 22.818 -5.812 1.00 91.69 271 LYS A C 1
ATOM 2144 O O . LYS A 1 271 ? -1.908 23.912 -5.573 1.00 91.69 271 LYS A O 1
ATOM 2149 N N . TYR A 1 272 ? -2.143 21.728 -6.039 1.00 92.88 272 TYR A N 1
ATOM 2150 C CA . TYR A 1 272 ? -3.560 21.566 -5.695 1.00 92.88 272 TYR A CA 1
ATOM 2151 C C . TYR A 1 272 ? -3.696 20.909 -4.332 1.00 92.88 272 TYR A C 1
ATOM 2153 O O . TYR A 1 272 ? -4.494 21.337 -3.503 1.00 92.88 272 TYR A O 1
ATOM 2161 N N . SER A 1 273 ? -2.871 19.900 -4.068 1.00 94.44 273 SER A N 1
ATOM 2162 C CA . SER A 1 273 ? -2.805 19.256 -2.768 1.00 94.44 273 SER A CA 1
ATOM 2163 C C . SER A 1 273 ? -1.395 18.774 -2.457 1.00 94.44 273 SER A C 1
ATOM 2165 O O . SER A 1 273 ? -0.565 18.570 -3.348 1.00 94.44 273 SER A O 1
ATOM 2167 N N . GLN A 1 274 ? -1.138 18.611 -1.166 1.00 95.69 274 GLN A N 1
ATOM 2168 C CA . GLN A 1 274 ? 0.055 17.989 -0.622 1.00 95.69 274 GLN A CA 1
ATOM 2169 C C . GLN A 1 274 ? -0.347 17.077 0.534 1.00 95.69 274 GLN A C 1
ATOM 2171 O O . GLN A 1 274 ? -1.035 17.514 1.450 1.00 95.69 274 GLN A O 1
ATOM 2176 N N . LEU A 1 275 ? 0.136 15.842 0.511 1.00 97.62 275 LEU A N 1
ATOM 2177 C CA . LEU A 1 275 ? 0.156 14.920 1.640 1.00 97.62 275 LEU A CA 1
ATOM 2178 C C . LEU A 1 275 ? 1.609 14.746 2.087 1.00 97.62 275 LEU A C 1
ATOM 2180 O O . LEU A 1 275 ? 2.494 14.575 1.250 1.00 97.62 275 LEU A O 1
ATOM 2184 N N . SER A 1 276 ? 1.853 14.757 3.392 1.00 97.88 276 SER A N 1
ATOM 2185 C CA . SER A 1 276 ? 3.150 14.441 3.991 1.00 97.88 276 SER A CA 1
ATOM 2186 C C . SER A 1 276 ? 2.960 13.472 5.149 1.00 97.88 276 SER A C 1
ATOM 2188 O O . SER A 1 276 ? 2.192 13.753 6.066 1.00 97.88 276 SER A O 1
ATOM 2190 N N . ASN A 1 277 ? 3.646 12.334 5.106 1.00 98.25 277 ASN A N 1
ATOM 2191 C CA . ASN A 1 277 ? 3.658 11.328 6.159 1.00 98.25 277 ASN A CA 1
ATOM 2192 C C . ASN A 1 277 ? 5.009 11.355 6.875 1.00 98.25 277 ASN A C 1
ATOM 2194 O O . ASN A 1 277 ? 6.062 11.252 6.243 1.00 98.25 277 ASN A O 1
ATOM 2198 N N . ASN A 1 278 ? 4.968 11.411 8.202 1.00 97.19 278 ASN A N 1
ATOM 2199 C CA . ASN A 1 278 ? 6.145 11.314 9.049 1.00 97.19 278 ASN A CA 1
ATOM 2200 C C . ASN A 1 278 ? 6.222 9.925 9.690 1.00 97.19 278 ASN A C 1
ATOM 2202 O O . ASN A 1 278 ? 5.270 9.469 10.340 1.00 97.19 278 ASN A O 1
ATOM 2206 N N . TYR A 1 279 ? 7.373 9.275 9.532 1.00 96.56 279 TYR A N 1
ATOM 2207 C CA . TYR A 1 279 ? 7.645 7.956 10.086 1.00 96.56 279 TYR A CA 1
ATOM 2208 C C . TYR A 1 279 ? 8.781 8.025 11.099 1.00 96.56 279 TYR A C 1
ATOM 2210 O O . TYR A 1 279 ? 9.775 8.718 10.900 1.00 96.56 279 TYR A O 1
ATOM 2218 N N . VAL A 1 280 ? 8.659 7.252 12.174 1.00 96.06 280 VAL A N 1
ATOM 2219 C CA . VAL A 1 280 ? 9.720 7.080 13.167 1.00 96.06 280 VAL A CA 1
ATOM 2220 C C . VAL A 1 280 ? 10.089 5.607 13.245 1.00 96.06 280 VAL A C 1
ATOM 2222 O O . VAL A 1 280 ? 9.216 4.749 13.381 1.00 96.06 280 VAL A O 1
ATOM 2225 N N . LEU A 1 281 ? 11.391 5.324 13.174 1.00 95.12 281 LEU A N 1
ATOM 2226 C CA . LEU A 1 281 ? 11.943 4.004 13.454 1.00 95.12 281 LEU A CA 1
ATOM 2227 C C . LEU A 1 281 ? 12.246 3.884 14.947 1.00 95.12 281 LEU A C 1
ATOM 2229 O O . LEU A 1 281 ? 13.043 4.651 15.493 1.00 95.12 281 LEU A O 1
ATOM 2233 N N . ARG A 1 282 ? 11.607 2.914 15.599 1.00 95.50 282 ARG A N 1
ATOM 2234 C CA . ARG A 1 282 ? 11.786 2.601 17.019 1.00 95.50 282 ARG A CA 1
ATOM 2235 C C . ARG A 1 282 ? 12.685 1.384 17.200 1.00 95.50 282 ARG A C 1
ATOM 2237 O O . ARG A 1 282 ? 12.592 0.424 16.436 1.00 95.50 282 ARG A O 1
ATOM 2244 N N . ALA A 1 283 ? 13.523 1.419 18.225 1.00 93.94 283 ALA A N 1
ATOM 2245 C CA . ALA A 1 283 ? 14.341 0.296 18.648 1.00 93.94 283 ALA A CA 1
ATOM 2246 C C . ALA A 1 283 ? 13.511 -0.727 19.445 1.00 93.94 283 ALA A C 1
ATOM 2248 O O . ALA A 1 283 ? 12.601 -0.344 20.185 1.00 93.94 283 ALA A O 1
ATOM 2249 N N . PRO A 1 284 ? 13.829 -2.024 19.344 1.00 93.75 284 PRO A N 1
ATOM 2250 C CA . PRO A 1 284 ? 13.289 -3.037 20.230 1.00 93.75 284 PRO A CA 1
ATOM 2251 C C . PRO A 1 284 ? 14.037 -3.032 21.568 1.00 93.75 284 PRO A C 1
ATOM 2253 O O . PRO A 1 284 ? 15.266 -2.957 21.618 1.00 93.75 284 PRO A O 1
ATOM 2256 N N . ILE A 1 285 ? 13.297 -3.206 22.656 1.00 93.12 285 ILE A N 1
ATOM 2257 C CA . ILE A 1 285 ? 13.828 -3.584 23.964 1.00 93.12 285 ILE A CA 1
ATOM 2258 C C . ILE A 1 285 ? 13.702 -5.100 24.059 1.00 93.12 285 ILE A C 1
ATOM 2260 O O . ILE A 1 285 ? 12.612 -5.648 24.238 1.00 93.12 285 ILE A O 1
ATOM 2264 N N . VAL A 1 286 ? 14.829 -5.785 23.890 1.00 90.50 286 VAL A N 1
ATOM 2265 C CA . VAL A 1 286 ? 14.893 -7.248 23.934 1.00 90.50 286 VAL A CA 1
ATOM 2266 C C . VAL A 1 286 ? 15.125 -7.706 25.371 1.00 90.50 286 VAL A C 1
ATOM 2268 O O . VAL A 1 286 ? 15.965 -7.158 26.083 1.00 90.50 286 VAL A O 1
ATOM 2271 N N . SER A 1 287 ? 14.398 -8.741 25.784 1.00 87.88 287 SER A N 1
ATOM 2272 C CA . SER A 1 287 ? 14.504 -9.366 27.101 1.00 87.88 287 SER A CA 1
ATOM 2273 C C . SER A 1 287 ? 14.620 -10.880 26.952 1.00 87.88 287 SER A C 1
ATOM 2275 O O . SER A 1 287 ? 14.082 -11.464 26.014 1.00 87.88 287 SER A O 1
ATOM 2277 N N . THR A 1 288 ? 15.335 -11.525 27.873 1.00 88.81 288 THR A N 1
ATOM 2278 C CA . THR A 1 288 ? 15.446 -12.992 27.935 1.00 88.81 288 THR A CA 1
ATOM 2279 C C . THR A 1 288 ? 14.350 -13.633 28.785 1.00 88.81 288 THR A C 1
ATOM 2281 O O . THR A 1 288 ? 14.184 -14.850 28.742 1.00 88.81 288 THR A O 1
ATOM 2284 N N . SER A 1 289 ? 13.617 -12.837 29.567 1.00 87.75 289 SER A N 1
ATOM 2285 C CA . SER A 1 289 ? 12.600 -13.303 30.520 1.00 87.75 289 SER A CA 1
ATOM 2286 C C . SER A 1 289 ? 11.188 -12.812 30.204 1.00 87.75 289 SER A C 1
ATOM 2288 O O . SER A 1 289 ? 10.223 -13.344 30.749 1.00 87.75 289 SER A O 1
ATOM 2290 N N . THR A 1 290 ? 11.050 -11.814 29.333 1.00 87.25 290 THR A N 1
ATOM 2291 C CA . THR A 1 290 ? 9.768 -11.238 28.913 1.00 87.25 290 THR A CA 1
ATOM 2292 C C . THR A 1 290 ? 9.713 -11.143 27.397 1.00 87.25 290 THR A C 1
ATOM 2294 O O . THR A 1 290 ? 10.745 -11.219 26.727 1.00 87.25 290 THR A O 1
ATOM 2297 N N . GLN A 1 291 ? 8.513 -10.953 26.844 1.00 87.81 291 GLN A N 1
ATOM 2298 C CA . GLN A 1 291 ? 8.406 -10.610 25.432 1.00 87.81 291 GLN A CA 1
ATOM 2299 C C . GLN A 1 291 ? 9.158 -9.301 25.148 1.00 87.81 291 GLN A C 1
ATOM 2301 O O . GLN A 1 291 ? 9.278 -8.441 26.026 1.00 87.81 291 GLN A O 1
ATOM 2306 N N . TRP A 1 292 ? 9.692 -9.177 23.933 1.00 89.62 292 TRP A N 1
ATOM 2307 C CA . TRP A 1 292 ? 10.296 -7.929 23.487 1.00 89.62 292 TRP A CA 1
ATOM 2308 C C . TRP A 1 292 ? 9.208 -6.862 23.329 1.00 89.62 292 TRP A C 1
ATOM 2310 O O . TRP A 1 292 ? 8.071 -7.176 22.977 1.00 89.62 292 TRP A O 1
ATOM 2320 N N . ILE A 1 293 ? 9.570 -5.610 23.586 1.00 93.81 293 ILE A N 1
ATOM 2321 C CA . ILE A 1 293 ? 8.682 -4.454 23.428 1.00 93.81 293 ILE A CA 1
ATOM 2322 C C . ILE A 1 293 ? 9.355 -3.391 22.565 1.00 93.81 293 ILE A C 1
ATOM 2324 O O . ILE A 1 293 ? 10.558 -3.439 22.313 1.00 93.81 293 ILE A O 1
ATOM 2328 N N . ILE A 1 294 ? 8.581 -2.424 22.100 1.00 95.69 294 ILE A N 1
ATOM 2329 C CA . ILE A 1 294 ? 9.057 -1.272 21.347 1.00 95.69 294 ILE A CA 1
ATOM 2330 C C . ILE A 1 294 ? 9.458 -0.175 22.335 1.00 95.69 294 ILE A C 1
ATOM 2332 O O . ILE A 1 294 ? 8.653 0.240 23.168 1.00 95.69 294 ILE A O 1
ATOM 2336 N N . ASP A 1 295 ? 10.677 0.349 22.206 1.00 95.88 295 ASP A N 1
ATOM 2337 C CA . ASP A 1 295 ? 11.081 1.565 22.909 1.00 95.88 295 ASP A CA 1
ATOM 2338 C C . ASP A 1 295 ? 10.369 2.775 22.286 1.00 95.88 295 ASP A C 1
ATOM 2340 O O . ASP A 1 295 ? 10.824 3.351 21.290 1.00 95.88 295 ASP A O 1
ATOM 2344 N N . THR A 1 296 ? 9.250 3.180 22.885 1.00 94.81 296 THR A N 1
ATOM 2345 C CA . THR A 1 296 ? 8.432 4.320 22.438 1.00 94.81 296 THR A CA 1
ATOM 2346 C C . THR A 1 296 ? 9.148 5.670 22.558 1.00 94.81 296 THR A C 1
ATOM 2348 O O . THR A 1 296 ? 8.700 6.654 21.964 1.00 94.81 296 THR A O 1
ATOM 2351 N N . SER A 1 297 ? 10.282 5.732 23.265 1.00 94.06 297 SER A N 1
ATOM 2352 C CA . SER A 1 297 ? 11.111 6.935 23.402 1.00 94.06 297 SER A CA 1
ATOM 2353 C C . SER A 1 297 ? 12.240 7.019 22.366 1.00 94.06 297 SER A C 1
ATOM 2355 O O . SER A 1 297 ? 12.684 8.117 22.029 1.00 94.06 297 SER A O 1
ATOM 2357 N N . SER A 1 298 ? 12.663 5.885 21.801 1.00 94.88 298 SER A N 1
ATOM 2358 C CA . SER A 1 298 ? 13.757 5.818 20.823 1.00 94.88 298 SER A CA 1
ATOM 2359 C C . SER A 1 298 ? 13.402 6.444 19.471 1.00 94.88 298 SER A C 1
ATOM 2361 O O . SER A 1 298 ? 12.284 6.307 18.991 1.00 94.88 298 SER A O 1
ATOM 2363 N N . ASN A 1 299 ? 14.356 7.084 18.796 1.00 94.50 299 ASN A N 1
ATOM 2364 C CA . ASN A 1 299 ? 14.229 7.452 17.385 1.00 94.50 299 ASN A CA 1
ATOM 2365 C C . ASN A 1 299 ? 15.544 7.121 16.681 1.00 94.50 299 ASN A C 1
ATOM 2367 O O . ASN A 1 299 ? 16.555 7.790 16.889 1.00 94.50 299 ASN A O 1
ATOM 2371 N N . LEU A 1 300 ? 15.531 6.060 15.879 1.00 91.94 300 LEU A N 1
ATOM 2372 C CA . LEU A 1 300 ? 16.715 5.543 15.196 1.00 91.94 300 LEU A CA 1
ATOM 2373 C C . LEU A 1 300 ? 17.111 6.356 13.950 1.00 91.94 300 LEU A C 1
ATOM 2375 O O . LEU A 1 300 ? 18.206 6.141 13.420 1.00 91.94 300 LEU 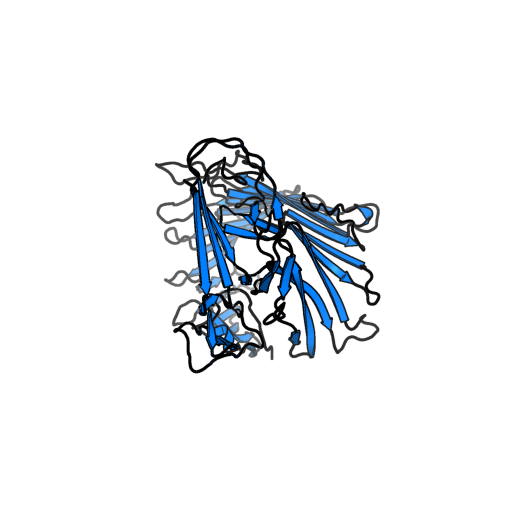A O 1
ATOM 2379 N N . GLY A 1 301 ? 16.252 7.291 13.523 1.00 89.88 301 GLY A N 1
ATOM 2380 C CA . GLY A 1 301 ? 16.389 8.066 12.292 1.00 89.88 301 GLY A CA 1
ATOM 2381 C C . GLY A 1 301 ? 16.005 7.268 11.044 1.00 89.88 301 GLY A C 1
ATOM 2382 O O . GLY A 1 301 ? 16.110 6.046 11.012 1.00 89.88 301 GLY A O 1
ATOM 2383 N N . GLU A 1 302 ? 15.581 7.957 9.981 1.00 87.94 302 GLU A N 1
ATOM 2384 C CA . GLU A 1 302 ? 15.276 7.318 8.686 1.00 87.94 302 GLU A CA 1
ATOM 2385 C C . GLU A 1 302 ? 16.524 6.714 8.018 1.00 87.94 302 GLU A C 1
ATOM 2387 O O . GLU A 1 302 ? 16.411 5.868 7.131 1.00 87.94 302 GLU A O 1
ATOM 2392 N N . ASP A 1 303 ? 17.718 7.135 8.453 1.00 86.69 303 ASP A N 1
ATOM 2393 C CA . ASP A 1 303 ? 18.999 6.638 7.955 1.00 86.69 303 ASP A CA 1
ATOM 2394 C C . ASP A 1 303 ? 19.477 5.343 8.632 1.00 86.69 303 ASP A C 1
ATOM 2396 O O . ASP A 1 303 ? 20.593 4.861 8.388 1.00 86.69 303 ASP A O 1
ATOM 2400 N N . TYR A 1 304 ? 18.647 4.778 9.513 1.00 89.19 304 TYR A N 1
ATOM 2401 C CA . TYR A 1 304 ? 18.988 3.578 10.247 1.00 89.19 304 TYR A CA 1
ATOM 2402 C C . TYR A 1 304 ? 19.259 2.405 9.303 1.00 89.19 304 TYR A C 1
ATOM 2404 O O . TYR A 1 304 ? 18.440 2.037 8.458 1.00 89.19 304 TYR A O 1
ATOM 2412 N N . ASP A 1 305 ? 20.451 1.842 9.490 1.00 86.12 305 ASP A N 1
ATOM 2413 C CA . ASP A 1 305 ? 20.953 0.632 8.854 1.00 86.12 30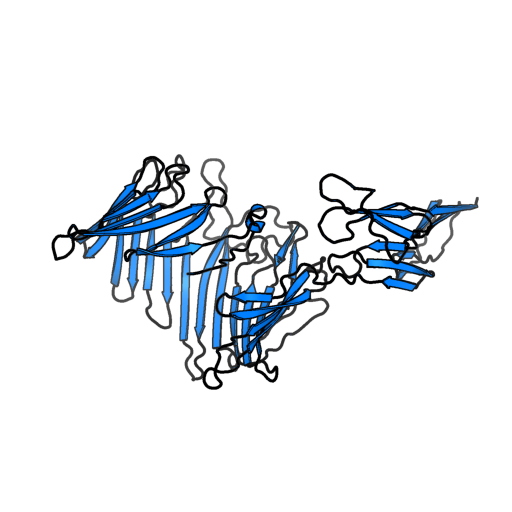5 ASP A CA 1
ATOM 2414 C C . ASP A 1 305 ? 20.999 0.642 7.309 1.00 86.12 305 ASP A C 1
ATOM 2416 O O . ASP A 1 305 ? 21.001 -0.395 6.659 1.00 86.12 305 ASP A O 1
ATOM 2420 N N . ILE A 1 306 ? 21.137 1.822 6.694 1.00 84.75 306 ILE A N 1
ATOM 2421 C CA . ILE A 1 306 ? 21.285 1.961 5.229 1.00 84.75 306 ILE A CA 1
ATOM 2422 C C . ILE A 1 306 ? 22.638 1.428 4.705 1.00 84.75 306 ILE A C 1
ATOM 2424 O O . ILE A 1 306 ? 22.778 1.147 3.515 1.00 84.75 306 ILE A O 1
ATOM 2428 N N . GLY A 1 307 ? 23.657 1.316 5.566 1.00 74.12 307 GLY A N 1
ATOM 2429 C CA . GLY A 1 307 ? 25.034 0.961 5.182 1.00 74.12 307 GLY A CA 1
ATOM 2430 C C . GLY A 1 307 ? 25.607 -0.286 5.859 1.00 74.12 307 GLY A C 1
ATOM 2431 O O . GLY A 1 307 ? 26.803 -0.535 5.730 1.00 74.12 307 GLY A O 1
ATOM 2432 N N . GLY A 1 308 ? 24.813 -1.032 6.636 1.00 68.69 308 GLY A N 1
ATOM 2433 C CA . GLY A 1 308 ? 25.280 -2.223 7.364 1.00 68.69 308 GLY A CA 1
ATOM 2434 C C . GLY A 1 308 ? 26.251 -1.986 8.513 1.00 68.69 308 GLY A C 1
ATOM 2435 O O . GLY A 1 308 ? 26.663 -2.940 9.166 1.00 68.69 308 GLY A O 1
ATOM 2436 N N . THR A 1 309 ? 26.583 -0.733 8.820 1.00 68.62 309 THR A N 1
ATOM 2437 C CA . THR A 1 309 ? 27.438 -0.366 9.958 1.00 68.62 309 THR A CA 1
ATOM 2438 C C . THR A 1 309 ? 26.732 -0.505 11.303 1.00 68.62 309 THR A C 1
ATOM 2440 O O . THR A 1 309 ? 27.400 -0.685 12.318 1.00 68.62 309 THR A O 1
ATOM 2443 N N . LYS A 1 310 ? 25.393 -0.435 11.321 1.00 68.88 310 LYS A N 1
ATOM 2444 C CA . LYS A 1 310 ? 24.573 -0.557 12.536 1.00 68.88 310 LYS A CA 1
ATOM 2445 C C . LYS A 1 310 ? 24.218 -2.025 12.867 1.00 68.88 310 LYS A C 1
ATOM 2447 O O . LYS A 1 310 ? 23.628 -2.272 13.915 1.00 68.88 310 LYS A O 1
ATOM 2452 N N . GLY A 1 311 ? 24.661 -2.987 12.041 1.00 59.19 311 GLY A N 1
ATOM 2453 C CA . GLY A 1 311 ? 24.390 -4.424 12.191 1.00 59.19 311 GLY A CA 1
ATOM 2454 C C . GLY A 1 311 ? 22.924 -4.788 11.924 1.00 59.19 311 GLY A C 1
ATOM 2455 O O . GLY A 1 311 ? 22.103 -3.901 11.727 1.00 59.19 311 GLY A O 1
ATOM 2456 N N . ASN A 1 312 ? 22.593 -6.087 11.949 1.00 60.72 312 ASN A N 1
ATOM 2457 C CA . ASN A 1 312 ? 21.233 -6.642 11.774 1.00 60.72 312 ASN A CA 1
ATOM 2458 C C . ASN A 1 312 ? 20.274 -6.274 12.937 1.00 60.72 312 ASN A C 1
ATOM 2460 O O . ASN A 1 312 ? 19.570 -7.133 13.469 1.00 60.72 312 ASN A O 1
ATOM 2464 N N . GLY A 1 313 ? 20.309 -5.036 13.428 1.00 71.38 313 GLY A N 1
ATOM 2465 C CA . GLY A 1 313 ? 19.439 -4.567 14.495 1.00 71.38 313 GLY A CA 1
ATOM 2466 C C . GLY A 1 313 ? 18.028 -4.402 13.961 1.00 71.38 313 GLY A C 1
ATOM 2467 O O . GLY A 1 313 ? 17.849 -3.742 12.945 1.00 71.38 313 GLY A O 1
ATOM 2468 N N . ALA A 1 314 ? 17.041 -5.002 14.624 1.00 85.25 314 ALA A N 1
ATOM 2469 C CA . ALA A 1 314 ? 15.638 -4.829 14.271 1.00 85.25 314 ALA A CA 1
ATOM 2470 C C . ALA A 1 314 ? 15.172 -3.397 14.577 1.00 85.25 314 ALA A C 1
ATOM 2472 O O . ALA A 1 314 ? 15.647 -2.765 15.520 1.00 85.25 314 ALA A O 1
ATOM 2473 N N . ALA A 1 315 ? 14.222 -2.901 13.792 1.00 91.81 315 ALA A N 1
ATOM 2474 C CA . ALA A 1 315 ? 13.539 -1.641 14.035 1.00 91.81 315 ALA A CA 1
ATOM 2475 C C . ALA A 1 315 ? 12.055 -1.781 13.689 1.00 91.81 315 ALA A C 1
ATOM 2477 O O . ALA A 1 315 ? 11.672 -2.600 12.852 1.00 91.81 315 ALA A O 1
ATOM 2478 N N . TYR A 1 316 ? 11.223 -0.968 14.331 1.00 93.06 316 TYR A N 1
ATOM 2479 C CA . TYR A 1 316 ? 9.789 -0.918 14.082 1.00 93.06 316 TYR A CA 1
ATOM 2480 C C . TYR A 1 316 ? 9.403 0.440 13.500 1.00 93.06 316 TYR A C 1
ATOM 2482 O O . TYR A 1 316 ? 9.664 1.477 14.110 1.00 93.06 316 TYR A O 1
ATOM 2490 N N . ALA A 1 317 ? 8.792 0.437 12.317 1.00 95.25 317 ALA A N 1
ATOM 2491 C CA . ALA A 1 317 ? 8.351 1.648 11.641 1.00 95.25 317 ALA A CA 1
ATOM 2492 C C . ALA A 1 317 ? 6.944 2.054 12.090 1.00 95.25 317 ALA A C 1
ATOM 2494 O O . ALA A 1 317 ? 5.999 1.273 12.008 1.00 95.25 317 ALA A O 1
ATOM 2495 N N . GLN A 1 318 ? 6.800 3.301 12.535 1.00 95.94 318 GLN A N 1
ATOM 2496 C CA . GLN A 1 318 ? 5.524 3.885 12.944 1.00 95.94 318 GLN A CA 1
ATOM 2497 C C . GLN A 1 318 ? 5.247 5.143 12.141 1.00 95.94 318 GLN A C 1
ATOM 2499 O O . GLN A 1 318 ? 6.038 6.082 12.194 1.00 95.94 318 GLN A O 1
ATOM 2504 N N . LYS A 1 319 ? 4.094 5.205 11.466 1.00 97.25 319 LYS A N 1
ATOM 2505 C CA . LYS A 1 319 ? 3.563 6.488 10.999 1.00 97.25 319 LYS A CA 1
ATOM 2506 C C . LYS A 1 319 ? 3.032 7.245 12.209 1.00 97.25 319 LYS A C 1
ATOM 2508 O O . LYS A 1 319 ? 2.042 6.813 12.797 1.00 97.25 319 LYS A O 1
ATOM 2513 N N . VAL A 1 320 ? 3.700 8.327 12.591 1.00 97.62 320 VAL A N 1
ATOM 2514 C CA . VAL A 1 320 ? 3.348 9.125 13.780 1.00 97.62 320 VAL A CA 1
ATOM 2515 C C . VAL A 1 320 ? 2.547 10.371 13.425 1.00 97.62 320 VAL A C 1
ATOM 2517 O O . VAL A 1 320 ? 1.816 10.885 14.267 1.00 97.62 320 VAL A O 1
ATOM 2520 N N . GLU A 1 321 ? 2.656 10.837 12.182 1.00 98.12 321 GLU A N 1
ATOM 2521 C CA . GLU A 1 321 ? 1.941 12.012 11.701 1.00 98.12 321 GLU A CA 1
ATOM 2522 C C . GLU A 1 321 ? 1.641 11.898 10.203 1.00 98.12 321 GLU A C 1
ATOM 2524 O O . GLU A 1 321 ? 2.408 11.308 9.439 1.00 98.12 321 GLU A O 1
ATOM 2529 N N . SER A 1 322 ? 0.515 12.464 9.788 1.00 98.12 322 SER A N 1
ATOM 2530 C CA . SER A 1 322 ? 0.110 12.630 8.398 1.00 98.12 322 SER A CA 1
ATOM 2531 C C . SER A 1 322 ? -0.556 13.992 8.252 1.00 98.12 322 SER A C 1
ATOM 2533 O O . SER A 1 322 ? -1.546 14.257 8.925 1.00 98.12 322 SER A O 1
ATOM 2535 N N . SER A 1 323 ? -0.037 14.860 7.390 1.00 97.44 323 SER A N 1
ATOM 2536 C CA . SER A 1 323 ? -0.616 16.178 7.126 1.00 97.44 323 SER A CA 1
ATOM 2537 C C . SER A 1 323 ? -1.085 16.276 5.684 1.00 97.44 323 SER A C 1
ATOM 2539 O O . SER A 1 323 ? -0.321 15.980 4.765 1.00 97.44 323 SER A O 1
ATOM 2541 N N . THR A 1 324 ? -2.332 16.703 5.488 1.00 96.06 324 THR A N 1
ATOM 2542 C CA . THR A 1 324 ? -2.894 16.986 4.164 1.00 96.06 324 THR A CA 1
ATOM 2543 C C . THR A 1 324 ? -3.203 18.467 4.057 1.00 96.06 324 THR A C 1
ATOM 2545 O O . THR A 1 324 ? -3.931 19.012 4.880 1.00 96.06 324 THR A O 1
ATOM 2548 N N . THR A 1 325 ? -2.680 19.116 3.023 1.00 94.31 325 THR A N 1
ATOM 2549 C CA . THR A 1 325 ? -2.981 20.504 2.674 1.00 94.31 325 THR A CA 1
ATOM 2550 C C . THR A 1 325 ? -3.627 20.557 1.298 1.00 94.31 325 THR A C 1
ATOM 2552 O O . THR A 1 325 ? -3.084 20.016 0.338 1.00 94.31 325 THR A O 1
ATOM 2555 N N . ILE A 1 326 ? -4.768 21.231 1.198 1.00 92.38 326 ILE A N 1
ATOM 2556 C CA . ILE A 1 326 ? -5.446 21.572 -0.048 1.00 92.38 326 ILE A CA 1
ATOM 2557 C C . ILE A 1 326 ? -5.229 23.060 -0.304 1.00 92.38 326 ILE A C 1
ATOM 2559 O O . ILE A 1 326 ? -5.502 23.920 0.542 1.00 92.38 326 ILE A O 1
ATOM 2563 N N . TYR A 1 327 ? -4.725 23.342 -1.494 1.00 88.56 327 TYR A N 1
ATOM 2564 C CA . TYR A 1 327 ? -4.503 24.676 -2.012 1.00 88.56 327 TYR A CA 1
ATOM 2565 C C . TYR A 1 327 ? -5.684 25.005 -2.928 1.00 88.56 327 TYR A C 1
ATOM 2567 O O . TYR A 1 327 ? -5.623 24.829 -4.143 1.00 88.56 327 TYR A O 1
ATOM 2575 N N . GLU A 1 328 ? -6.793 25.445 -2.332 1.00 70.56 328 GLU A N 1
ATOM 2576 C CA . GLU A 1 328 ? -7.842 26.133 -3.085 1.00 70.56 328 GLU A CA 1
ATOM 2577 C C . GLU A 1 328 ? -7.198 27.368 -3.728 1.00 70.56 328 GLU A C 1
ATOM 2579 O O . GLU A 1 328 ? -6.440 28.070 -3.061 1.00 70.56 328 GLU A O 1
ATOM 2584 N N . PHE A 1 329 ? -7.473 27.665 -4.998 1.00 63.19 329 PHE A N 1
ATOM 2585 C CA . PHE A 1 329 ? -6.842 28.764 -5.755 1.00 63.19 329 PHE A CA 1
ATOM 2586 C C . PHE A 1 329 ? -7.113 30.196 -5.206 1.00 63.19 329 PHE A C 1
ATOM 2588 O O . PHE A 1 329 ? -6.916 31.180 -5.921 1.00 63.19 329 PHE A O 1
ATOM 2595 N N . GLY A 1 330 ? -7.584 30.329 -3.962 1.00 62.12 330 GLY A N 1
ATOM 2596 C CA . GLY A 1 330 ? -7.712 31.567 -3.193 1.00 62.12 330 GLY A CA 1
ATOM 2597 C C . GLY A 1 330 ? -6.580 31.770 -2.172 1.00 62.12 330 GLY A C 1
ATOM 2598 O O . GLY A 1 330 ? -5.548 31.107 -2.199 1.00 62.12 330 GLY A O 1
ATOM 2599 N N . SER A 1 331 ? -6.756 32.724 -1.253 1.00 65.12 331 SER A N 1
ATOM 2600 C CA . SER A 1 331 ? -5.736 33.110 -0.260 1.00 65.12 331 SER A CA 1
ATOM 2601 C C . SER A 1 331 ? -5.662 32.205 0.978 1.00 65.12 331 SER A C 1
ATOM 2603 O O . SER A 1 331 ? -4.768 32.386 1.804 1.00 65.12 331 SER A O 1
ATOM 2605 N N . THR A 1 332 ? -6.582 31.250 1.135 1.00 74.25 332 THR A N 1
ATOM 2606 C CA . THR A 1 332 ? -6.693 30.392 2.324 1.00 74.25 332 THR A CA 1
ATOM 2607 C C . THR A 1 332 ? -6.487 28.925 1.967 1.00 74.25 332 THR A C 1
ATOM 2609 O O . THR A 1 332 ? -7.253 28.364 1.189 1.00 74.25 332 THR A O 1
ATOM 2612 N N . THR A 1 333 ? -5.484 28.293 2.575 1.00 86.06 333 THR A N 1
ATOM 2613 C CA . THR A 1 333 ? -5.242 26.848 2.467 1.00 86.06 333 THR A CA 1
ATOM 2614 C C . THR A 1 333 ? -6.033 26.087 3.523 1.00 86.06 333 THR A C 1
ATOM 2616 O O . THR A 1 333 ? -6.102 26.519 4.675 1.00 86.06 333 THR A O 1
ATOM 2619 N N . LEU A 1 334 ? -6.570 24.924 3.159 1.00 90.94 334 LEU A N 1
ATOM 2620 C CA . LEU A 1 334 ? -7.205 24.007 4.102 1.00 90.94 334 LEU A CA 1
ATOM 2621 C C . LEU A 1 334 ? -6.197 22.922 4.458 1.00 90.94 334 LEU A C 1
ATOM 2623 O O . LEU A 1 334 ? -5.807 22.145 3.594 1.00 90.94 334 LEU A O 1
ATOM 2627 N N . ALA A 1 335 ? -5.761 22.873 5.711 1.00 93.00 335 ALA A N 1
ATOM 2628 C CA . ALA A 1 335 ? -4.796 21.881 6.165 1.00 93.00 335 ALA A CA 1
ATOM 2629 C C . ALA A 1 335 ? -5.353 21.112 7.354 1.00 93.00 335 ALA A C 1
ATOM 2631 O O . ALA A 1 335 ? -5.884 21.726 8.275 1.00 93.00 335 ALA A O 1
ATOM 2632 N N . ASN A 1 336 ? -5.218 19.792 7.346 1.00 95.25 336 ASN A N 1
ATOM 2633 C CA . ASN A 1 336 ? -5.450 18.964 8.519 1.00 95.25 336 ASN A CA 1
ATOM 2634 C C . ASN A 1 336 ? -4.222 18.105 8.824 1.00 95.25 336 ASN A C 1
ATOM 2636 O O . ASN A 1 336 ? -3.403 17.818 7.948 1.00 95.25 336 ASN A O 1
ATOM 2640 N N . THR A 1 337 ? -4.104 17.721 10.087 1.00 97.81 337 THR A N 1
ATOM 2641 C CA . THR A 1 337 ? -3.028 16.879 10.594 1.00 97.81 337 THR A CA 1
ATOM 2642 C C . THR A 1 337 ? -3.626 15.757 11.421 1.00 97.81 337 THR A C 1
ATOM 2644 O O . THR A 1 337 ? -4.531 15.961 12.228 1.00 97.81 337 THR A O 1
ATOM 2647 N N . GLU A 1 338 ? -3.116 14.555 11.199 1.00 98.06 338 GLU A N 1
ATOM 2648 C CA . GLU A 1 338 ? -3.484 13.334 11.895 1.00 98.06 338 GLU A CA 1
ATOM 2649 C C . GLU A 1 338 ? -2.252 12.828 12.639 1.00 98.06 338 GLU A C 1
ATOM 2651 O O . GLU A 1 338 ? -1.247 12.495 12.015 1.00 98.06 338 GLU A O 1
ATOM 2656 N N . SER A 1 339 ? -2.315 12.781 13.967 1.00 98.38 339 SER A N 1
ATOM 2657 C CA . SER A 1 339 ? -1.229 12.319 14.836 1.00 98.38 339 SER A CA 1
ATOM 2658 C C . SER A 1 339 ? -1.600 10.987 15.477 1.00 98.38 339 SER A C 1
ATOM 2660 O O . SER A 1 339 ? -2.707 10.834 15.998 1.00 98.38 339 SER A O 1
ATOM 2662 N N . ILE A 1 340 ? -0.673 10.028 15.462 1.00 98.50 340 ILE A N 1
ATOM 2663 C CA . ILE A 1 340 ? -0.893 8.663 15.950 1.00 98.50 340 ILE A CA 1
ATOM 2664 C C . ILE A 1 340 ? 0.144 8.331 17.020 1.00 98.50 340 ILE A C 1
ATOM 2666 O O . ILE A 1 340 ? 1.349 8.431 16.791 1.00 98.50 340 ILE A O 1
ATOM 2670 N N . VAL A 1 341 ? -0.333 7.895 18.184 1.00 98.25 341 VAL A N 1
ATOM 2671 C CA . VAL A 1 341 ? 0.500 7.430 19.295 1.00 98.25 341 VAL A CA 1
ATOM 2672 C C . VAL A 1 341 ? 0.260 5.947 19.509 1.00 98.25 341 VAL A C 1
ATOM 2674 O O . VAL A 1 341 ? -0.885 5.488 19.565 1.00 98.25 341 VAL A O 1
ATOM 2677 N N . TYR A 1 342 ? 1.356 5.216 19.669 1.00 97.88 342 TYR A N 1
ATOM 2678 C CA . TYR A 1 342 ? 1.368 3.778 19.882 1.00 97.88 342 TYR A CA 1
ATOM 2679 C C . TYR A 1 342 ? 1.893 3.456 21.279 1.00 97.88 342 TYR A C 1
ATOM 2681 O O . TYR A 1 342 ? 2.696 4.211 21.831 1.00 97.88 342 TYR A O 1
ATOM 2689 N N . ASP A 1 343 ? 1.461 2.330 21.833 1.00 96.81 343 ASP A N 1
ATOM 2690 C CA . ASP A 1 343 ? 2.083 1.759 23.022 1.00 96.81 343 ASP A CA 1
ATOM 2691 C C . ASP A 1 343 ? 3.332 0.923 22.691 1.00 96.81 343 ASP A C 1
ATOM 2693 O O . ASP A 1 343 ? 3.768 0.807 21.542 1.00 96.81 343 ASP A O 1
ATOM 2697 N N . GLU A 1 344 ? 3.906 0.326 23.732 1.00 95.81 344 GLU A N 1
ATOM 2698 C CA . GLU A 1 344 ? 5.091 -0.535 23.683 1.00 95.81 344 GLU A CA 1
ATOM 2699 C C . GLU A 1 344 ? 4.888 -1.844 22.896 1.00 95.81 344 GLU A C 1
ATOM 2701 O O . GLU A 1 344 ? 5.859 -2.526 22.585 1.00 95.81 344 GLU A O 1
ATOM 2706 N N . TYR A 1 345 ? 3.655 -2.181 22.513 1.00 95.25 345 TYR A N 1
ATOM 2707 C CA . TYR A 1 345 ? 3.338 -3.340 21.675 1.00 95.25 345 TYR A CA 1
ATOM 2708 C C . TYR A 1 345 ? 2.971 -2.945 20.240 1.00 95.25 345 TYR A C 1
ATOM 2710 O O . TYR A 1 345 ? 2.596 -3.797 19.436 1.00 95.25 345 TYR A O 1
ATOM 2718 N N . GLY A 1 346 ? 3.056 -1.653 19.906 1.00 94.94 346 GLY A N 1
ATOM 2719 C CA . GLY A 1 346 ? 2.750 -1.138 18.573 1.00 94.94 346 GLY A CA 1
ATOM 2720 C C . GLY A 1 346 ? 1.255 -0.953 18.323 1.00 94.94 346 GLY A C 1
ATOM 2721 O O . GLY A 1 346 ? 0.848 -0.791 17.173 1.00 94.94 346 GLY A O 1
ATOM 2722 N N . ARG A 1 347 ? 0.431 -0.955 19.377 1.00 96.56 347 ARG A N 1
ATOM 2723 C CA . ARG A 1 347 ? -1.018 -0.753 19.290 1.00 96.56 347 ARG A CA 1
ATOM 2724 C C . ARG A 1 347 ? -1.334 0.733 19.381 1.00 96.56 347 ARG A C 1
ATOM 2726 O O . ARG A 1 347 ? -0.760 1.437 20.207 1.00 96.56 347 ARG A O 1
ATOM 2733 N N . VAL A 1 348 ? -2.260 1.222 18.559 1.00 97.62 348 VAL A N 1
ATOM 2734 C CA . VAL A 1 348 ? -2.667 2.638 18.584 1.00 97.62 348 VAL A CA 1
ATOM 2735 C C . VAL A 1 348 ? -3.432 2.921 19.871 1.00 97.62 348 VAL A C 1
ATOM 2737 O O . VAL A 1 348 ? -4.480 2.317 20.079 1.00 97.62 348 VAL A O 1
ATOM 2740 N N . ILE A 1 349 ? -2.945 3.846 20.698 1.00 98.19 349 ILE A N 1
ATOM 2741 C CA . ILE A 1 349 ? -3.595 4.276 21.952 1.00 98.19 349 ILE A CA 1
ATOM 2742 C C . ILE A 1 349 ? -4.201 5.675 21.858 1.00 98.19 349 ILE A C 1
ATOM 2744 O O . ILE A 1 349 ? -5.136 6.000 22.592 1.00 98.19 349 ILE A O 1
ATOM 2748 N N . ASN A 1 350 ? -3.697 6.503 20.942 1.00 98.31 350 ASN A N 1
ATOM 2749 C CA . ASN A 1 350 ? -4.240 7.824 20.675 1.00 98.31 350 ASN A CA 1
ATOM 2750 C C . ASN A 1 350 ? -4.177 8.131 19.180 1.00 98.31 350 ASN A C 1
ATOM 2752 O O . ASN A 1 350 ? -3.162 7.892 18.529 1.00 98.31 350 ASN A O 1
ATOM 2756 N N . TYR A 1 351 ? -5.264 8.680 18.659 1.00 98.31 351 TYR A N 1
ATOM 2757 C CA . TYR A 1 351 ? -5.350 9.243 17.324 1.00 98.31 351 TYR A CA 1
ATOM 2758 C C . TYR A 1 351 ? -5.967 10.628 17.443 1.00 98.31 351 TYR A C 1
ATOM 2760 O O . TYR A 1 351 ? -7.084 10.749 17.944 1.00 98.31 351 TYR A O 1
ATOM 2768 N N . THR A 1 352 ? -5.283 11.665 16.981 1.00 98.25 352 THR A N 1
ATOM 2769 C CA . THR A 1 352 ? -5.808 13.033 16.995 1.00 98.25 352 THR A CA 1
ATOM 2770 C C . THR A 1 352 ? -5.883 13.563 15.576 1.00 98.25 352 THR A C 1
ATOM 2772 O O . THR A 1 352 ? -4.902 13.486 14.847 1.00 98.25 352 THR A O 1
ATOM 2775 N N . LYS A 1 353 ? -7.039 14.108 15.197 1.00 97.69 353 LYS A N 1
ATOM 2776 C CA . LYS A 1 353 ? -7.227 14.893 13.978 1.00 97.69 353 LYS A CA 1
ATOM 2777 C C . LYS A 1 353 ? -7.388 16.355 14.376 1.00 97.69 353 LYS A C 1
ATOM 2779 O O . LYS A 1 353 ? -8.221 16.650 15.231 1.00 97.69 353 LYS A O 1
ATOM 2784 N N . SER A 1 354 ? -6.614 17.240 13.761 1.00 96.38 354 SER A N 1
ATOM 2785 C CA . SER A 1 354 ? -6.694 18.687 13.964 1.00 96.38 354 SER A CA 1
ATOM 2786 C C . SER A 1 354 ? -6.637 19.460 12.643 1.00 96.38 354 SER A C 1
ATOM 2788 O O . SER A 1 354 ? -6.157 18.938 11.632 1.00 96.38 354 SER A O 1
ATOM 2790 N N . GLY A 1 355 ? -7.097 20.712 12.644 1.00 93.44 355 GLY A N 1
ATOM 2791 C CA . GLY A 1 355 ? -6.956 21.655 11.534 1.00 93.44 355 GLY A CA 1
ATOM 2792 C C . GLY A 1 355 ? -8.287 21.985 10.860 1.00 93.44 355 GLY A C 1
ATOM 2793 O O . GLY A 1 355 ? -9.271 22.318 11.508 1.00 93.44 355 GLY A O 1
ATOM 2794 N N . ALA A 1 356 ? -8.318 21.967 9.531 1.00 90.75 356 ALA A N 1
ATOM 2795 C CA . ALA A 1 356 ? -9.527 22.232 8.767 1.00 90.75 356 ALA A CA 1
ATOM 2796 C C . ALA A 1 356 ? -10.532 21.077 8.929 1.00 90.75 356 ALA A C 1
ATOM 2798 O O . ALA A 1 356 ? -10.241 19.930 8.576 1.00 90.75 356 ALA A O 1
ATOM 2799 N N . GLY A 1 357 ? -11.735 21.402 9.407 1.00 87.75 357 GLY A N 1
ATOM 2800 C CA . GLY A 1 357 ? -12.821 20.450 9.641 1.00 87.75 357 GLY A CA 1
ATOM 2801 C C . GLY A 1 357 ? -13.083 20.220 11.129 1.00 87.75 357 GLY A C 1
ATOM 2802 O O . GLY A 1 357 ? -12.949 21.136 11.932 1.00 87.75 357 GLY A O 1
ATOM 2803 N N . ASN A 1 358 ? -13.515 19.005 11.477 1.00 90.88 358 ASN A N 1
ATOM 2804 C CA . ASN A 1 358 ? -13.780 18.630 12.864 1.00 90.88 358 ASN A CA 1
ATOM 2805 C C . ASN A 1 358 ? -12.505 18.121 13.532 1.00 90.88 358 ASN A C 1
ATOM 2807 O O . ASN A 1 358 ? -11.952 17.102 13.106 1.00 90.88 358 ASN A O 1
ATOM 2811 N N . ASP A 1 359 ? -12.123 18.780 14.618 1.00 96.25 359 ASP A N 1
ATOM 2812 C CA . ASP A 1 359 ? -11.038 18.345 15.486 1.00 96.25 359 ASP A CA 1
ATOM 2813 C C . ASP A 1 359 ? -11.559 17.314 16.486 1.00 96.25 359 ASP A C 1
ATOM 2815 O O . ASP A 1 359 ? -12.570 17.534 17.153 1.00 96.25 359 ASP A O 1
ATOM 2819 N N . TYR A 1 360 ? -10.877 16.178 16.601 1.00 97.50 360 TYR A N 1
ATOM 2820 C CA . TYR A 1 360 ? -11.235 15.152 17.575 1.00 97.50 360 TYR A CA 1
ATOM 2821 C C . TYR A 1 360 ? -10.042 14.275 17.942 1.00 97.50 360 TYR A C 1
ATOM 2823 O O . TYR A 1 360 ? -9.124 14.046 17.153 1.00 97.50 360 TYR A O 1
ATOM 2831 N N . THR A 1 361 ? -10.112 13.700 19.135 1.00 98.38 361 THR A N 1
ATOM 2832 C CA . THR A 1 361 ? -9.168 12.722 19.659 1.00 98.38 361 THR A CA 1
ATOM 2833 C C . THR A 1 361 ? -9.897 11.416 19.934 1.00 98.38 361 THR A C 1
ATOM 2835 O O . THR A 1 361 ? -10.915 11.385 20.621 1.00 98.38 361 THR A O 1
ATOM 2838 N N . SER A 1 362 ? -9.363 10.322 19.402 1.00 98.31 362 SER A N 1
ATOM 2839 C CA . SER A 1 362 ? -9.768 8.958 19.724 1.00 98.31 362 SER A CA 1
ATOM 2840 C C . SER A 1 362 ? -8.740 8.340 20.664 1.00 98.31 362 SER A C 1
ATOM 2842 O O . SER A 1 362 ? -7.572 8.211 20.306 1.00 98.31 362 SER A O 1
ATOM 2844 N N . THR A 1 363 ? -9.178 7.931 21.849 1.00 98.44 363 THR A N 1
ATOM 2845 C CA . THR A 1 363 ? -8.364 7.196 22.821 1.00 98.44 363 THR A CA 1
ATOM 2846 C C . THR A 1 363 ? -8.797 5.741 22.824 1.00 98.44 363 THR A C 1
ATOM 2848 O O . THR A 1 363 ? -9.990 5.455 22.970 1.00 98.44 363 THR A O 1
ATOM 2851 N N . ILE A 1 364 ? -7.835 4.832 22.678 1.00 98.44 364 ILE A N 1
ATOM 2852 C CA . ILE A 1 364 ? -8.067 3.388 22.629 1.00 98.44 364 ILE A CA 1
ATOM 2853 C C . ILE A 1 364 ? -7.328 2.733 23.794 1.00 98.44 364 ILE A C 1
ATOM 2855 O O . ILE A 1 364 ? -6.139 2.969 24.002 1.00 98.44 364 ILE A O 1
ATOM 2859 N N . THR A 1 365 ? -8.036 1.902 24.550 1.00 98.31 365 THR A N 1
ATOM 2860 C CA . THR A 1 365 ? -7.454 1.003 25.550 1.00 98.31 365 THR A CA 1
ATOM 2861 C C . THR A 1 365 ? -7.579 -0.432 25.067 1.00 98.31 365 THR A C 1
ATOM 2863 O O . THR A 1 365 ? -8.488 -0.764 24.305 1.00 98.31 365 THR A O 1
ATOM 2866 N N . TYR A 1 366 ? -6.675 -1.289 25.525 1.00 97.75 366 TYR A N 1
ATOM 2867 C CA . TYR A 1 366 ? -6.645 -2.711 25.192 1.00 97.75 366 TYR A CA 1
ATOM 2868 C C . TYR A 1 366 ? -6.728 -3.541 26.464 1.00 97.75 366 TYR A C 1
ATOM 2870 O O . TYR A 1 366 ? -6.387 -3.065 27.549 1.00 97.75 366 TYR A O 1
ATOM 2878 N N . GLN A 1 367 ? -7.158 -4.790 26.316 1.00 96.50 367 GLN A N 1
ATOM 2879 C CA . GLN A 1 367 ? -7.054 -5.773 27.385 1.00 96.50 367 GLN A CA 1
ATOM 2880 C C . GLN A 1 367 ? -5.579 -6.020 27.735 1.00 96.50 367 GLN A C 1
ATOM 2882 O O . GLN A 1 367 ? -4.679 -5.838 26.902 1.00 96.50 367 GLN A O 1
ATOM 2887 N N . THR A 1 368 ? -5.331 -6.445 28.975 1.00 94.56 368 THR A N 1
ATOM 2888 C CA . THR A 1 368 ? -4.002 -6.899 29.396 1.00 94.56 368 THR A CA 1
ATOM 2889 C C . THR A 1 368 ? -3.553 -8.046 28.486 1.00 94.56 368 THR A C 1
ATOM 2891 O O . THR A 1 368 ? -4.314 -9.004 28.339 1.00 94.56 368 THR A O 1
ATOM 2894 N N . PRO A 1 369 ? -2.354 -7.976 27.880 1.00 93.94 369 PRO A N 1
ATOM 2895 C CA . PRO A 1 369 ? -1.873 -9.041 27.011 1.00 93.94 369 PRO A CA 1
ATOM 2896 C C . PRO A 1 369 ? -1.771 -10.391 27.732 1.00 93.94 369 PRO A C 1
ATOM 2898 O O . PRO A 1 369 ? -1.235 -10.466 28.838 1.00 93.94 369 PRO A O 1
ATOM 2901 N N . ASP A 1 370 ? -2.214 -11.463 27.075 1.00 94.75 370 ASP A N 1
ATOM 2902 C CA . ASP A 1 370 ? -1.920 -12.843 27.472 1.00 94.75 370 ASP A CA 1
ATOM 2903 C C . ASP A 1 370 ? -0.960 -13.464 26.452 1.00 94.75 370 ASP A C 1
ATOM 2905 O O . ASP A 1 370 ? -1.358 -13.989 25.409 1.00 94.75 370 ASP A O 1
ATOM 2909 N N . PHE A 1 371 ? 0.335 -13.401 26.760 1.00 91.44 371 PHE A N 1
ATOM 2910 C CA . PHE A 1 371 ? 1.387 -13.929 25.892 1.00 91.44 371 PHE A CA 1
ATOM 2911 C C . PHE A 1 371 ? 1.399 -15.457 25.810 1.00 91.44 371 PHE A C 1
ATOM 2913 O O . PHE A 1 371 ? 1.937 -15.998 24.850 1.00 91.44 371 PHE A O 1
ATOM 2920 N N . THR A 1 372 ? 0.797 -16.167 26.771 1.00 92.75 372 THR A N 1
ATOM 2921 C CA . THR A 1 372 ? 0.726 -17.638 26.713 1.00 92.75 372 THR A CA 1
ATOM 2922 C C . THR A 1 372 ? -0.245 -18.110 25.636 1.00 92.75 372 THR A C 1
ATOM 2924 O O . THR A 1 372 ? -0.068 -19.185 25.066 1.00 92.75 372 THR A O 1
ATOM 2927 N N . LYS A 1 373 ? -1.233 -17.268 25.317 1.00 92.44 373 LYS A N 1
ATOM 2928 C CA . LYS A 1 373 ? -2.260 -17.500 24.296 1.00 92.44 373 LYS A CA 1
ATOM 2929 C C . LYS A 1 373 ? -2.106 -16.608 23.063 1.00 92.44 373 LYS A C 1
ATOM 2931 O O . LYS A 1 373 ? -2.940 -16.659 22.167 1.00 92.44 373 LYS A O 1
ATOM 2936 N N . ASN A 1 374 ? -1.050 -15.795 23.007 1.00 90.81 374 ASN A N 1
ATOM 2937 C CA . ASN A 1 374 ? -0.815 -14.798 21.958 1.00 90.81 374 ASN A CA 1
ATOM 2938 C C . ASN A 1 374 ? -1.959 -13.770 21.804 1.00 90.81 374 ASN A C 1
ATOM 2940 O O . ASN A 1 374 ? -2.195 -13.247 20.714 1.00 90.81 374 ASN A O 1
ATOM 2944 N N . LEU A 1 375 ? -2.663 -13.445 22.893 1.00 94.19 375 LEU A N 1
ATOM 2945 C CA . LEU A 1 375 ? -3.747 -12.462 22.896 1.00 94.19 375 LEU A CA 1
ATOM 2946 C C . LEU A 1 375 ? -3.193 -11.072 23.217 1.00 94.19 375 LEU A C 1
ATOM 2948 O O . LEU A 1 375 ? -3.053 -10.700 24.379 1.00 94.19 375 LEU A O 1
ATOM 2952 N N . LEU A 1 376 ? -2.866 -10.307 22.174 1.00 93.50 376 LEU A N 1
ATOM 2953 C CA . LEU A 1 376 ? -2.247 -8.979 22.301 1.00 93.50 376 LEU A CA 1
ATOM 2954 C C . LEU A 1 376 ? -3.158 -7.827 21.852 1.00 93.50 376 LEU A C 1
ATOM 2956 O O . LEU A 1 376 ? -3.101 -6.726 22.402 1.00 93.50 376 LEU A O 1
ATOM 2960 N N . LEU A 1 377 ? -3.990 -8.071 20.838 1.00 94.12 377 LEU A N 1
ATOM 2961 C CA . LEU A 1 377 ? -4.671 -7.023 20.067 1.00 94.12 377 LEU A CA 1
ATOM 2962 C C . LEU A 1 377 ? -6.145 -6.828 20.441 1.00 94.12 377 LEU A C 1
ATOM 2964 O O . LEU A 1 377 ? -6.867 -6.163 19.707 1.00 94.12 377 LEU A O 1
ATOM 2968 N N . ILE A 1 378 ? -6.605 -7.389 21.562 1.00 95.62 378 ILE A N 1
ATOM 2969 C CA . ILE A 1 378 ? -8.010 -7.280 21.970 1.00 95.62 378 ILE A CA 1
ATOM 2970 C C . ILE A 1 378 ? -8.262 -5.861 22.509 1.00 95.62 378 ILE A C 1
ATOM 2972 O O . ILE A 1 378 ? -7.721 -5.515 23.566 1.00 95.62 378 ILE A O 1
ATOM 2976 N N . PRO A 1 379 ? -9.063 -5.020 21.827 1.00 95.75 379 PRO A N 1
ATOM 2977 C CA . PRO A 1 379 ? -9.423 -3.713 22.355 1.00 95.75 379 PRO A CA 1
ATOM 2978 C C . PRO A 1 379 ? -10.302 -3.871 23.603 1.00 95.75 379 PRO A C 1
ATOM 2980 O O . PRO A 1 379 ? -11.110 -4.788 23.710 1.00 95.75 379 PRO A O 1
ATOM 2983 N N . ASP A 1 380 ? -10.169 -2.955 24.551 1.00 97.62 380 ASP A N 1
ATOM 2984 C CA . ASP A 1 380 ? -11.089 -2.814 25.679 1.00 97.62 380 ASP A CA 1
ATOM 2985 C C . ASP A 1 380 ? -12.112 -1.721 25.377 1.00 97.62 380 ASP A C 1
ATOM 2987 O O . ASP A 1 380 ? -13.315 -1.971 25.391 1.00 97.62 380 ASP A O 1
ATOM 2991 N N . GLN A 1 381 ? -11.654 -0.517 25.036 1.00 97.75 381 GLN A N 1
ATOM 2992 C CA . GLN A 1 381 ? -12.521 0.638 24.834 1.00 97.75 381 GLN A CA 1
ATOM 2993 C C . GLN A 1 381 ? -11.966 1.558 23.752 1.00 97.75 381 GLN A C 1
ATOM 2995 O O . GLN A 1 381 ? -10.760 1.757 23.655 1.00 97.75 381 GLN A O 1
ATOM 3000 N N . ILE A 1 382 ? -12.862 2.194 23.002 1.00 98.06 382 ILE A N 1
ATOM 3001 C CA . ILE A 1 382 ? -12.559 3.376 22.198 1.00 98.06 382 ILE A CA 1
ATOM 3002 C C . ILE A 1 382 ? -13.490 4.518 22.599 1.00 98.06 382 ILE A C 1
ATOM 3004 O O . ILE A 1 382 ? -14.711 4.351 22.673 1.00 98.06 382 ILE A O 1
ATOM 3008 N N . SER A 1 383 ? -12.904 5.684 22.843 1.00 97.75 383 SER A N 1
ATOM 3009 C CA . SER A 1 383 ? -13.612 6.923 23.163 1.00 97.75 383 SER A CA 1
ATOM 3010 C C . SER A 1 383 ? -13.169 8.014 22.202 1.00 97.75 383 SER A C 1
ATOM 3012 O O . SER A 1 383 ? -11.974 8.245 22.065 1.00 97.75 383 SER A O 1
ATOM 3014 N N . VAL A 1 384 ? -14.122 8.685 21.561 1.00 97.94 384 VAL A N 1
ATOM 3015 C CA . VAL A 1 384 ? -13.886 9.826 20.672 1.00 97.94 384 VAL A CA 1
ATOM 3016 C C . VAL A 1 384 ? -14.398 11.078 21.362 1.00 97.94 384 VAL A C 1
ATOM 3018 O O . VAL A 1 384 ? -15.568 11.125 21.744 1.00 97.94 384 VAL A O 1
ATOM 3021 N N . SER A 1 385 ? -13.541 12.077 21.515 1.00 97.38 385 SER A N 1
ATOM 3022 C CA . SER A 1 385 ? -13.852 13.358 22.147 1.00 97.38 385 SER A CA 1
ATOM 3023 C C . SER A 1 385 ? -13.345 14.527 21.316 1.00 97.38 385 SER A C 1
ATOM 3025 O O . SER A 1 385 ? -12.357 14.389 20.604 1.00 97.38 385 SER A O 1
ATOM 3027 N N . ASP A 1 386 ? -13.975 15.681 21.459 1.00 96.12 386 ASP A N 1
ATOM 3028 C CA . ASP A 1 386 ? -13.498 16.962 20.940 1.00 96.12 386 ASP A CA 1
ATOM 3029 C C . ASP A 1 386 ? -13.410 17.995 22.082 1.00 96.12 386 ASP A C 1
ATOM 3031 O O . ASP A 1 386 ? -13.476 17.642 23.263 1.00 96.12 386 ASP A O 1
ATOM 3035 N N . GLY A 1 387 ? -13.271 19.281 21.746 1.00 90.94 387 GLY A N 1
ATOM 3036 C CA . GLY A 1 387 ? -13.266 20.364 22.737 1.00 90.94 387 GLY A CA 1
ATOM 3037 C C . GLY A 1 387 ? -14.580 20.528 23.520 1.00 90.94 387 GLY A C 1
ATOM 3038 O O . GLY A 1 387 ? -14.581 21.185 24.559 1.00 90.94 387 GLY A O 1
ATOM 3039 N N . SER A 1 388 ? -15.685 19.938 23.052 1.00 93.75 388 SER A N 1
ATOM 3040 C CA . SER A 1 388 ? -16.998 19.965 23.711 1.00 93.75 388 SER A CA 1
ATOM 3041 C C . SER A 1 388 ? -17.224 18.790 24.670 1.00 93.75 388 SER A C 1
ATOM 3043 O O . SER A 1 388 ? -18.078 18.873 25.554 1.00 93.75 388 SER A O 1
ATOM 3045 N N . GLY A 1 389 ? -16.437 17.716 24.546 1.00 93.56 389 GLY A N 1
ATOM 3046 C CA . GLY A 1 389 ? -16.479 16.556 25.431 1.00 93.56 389 GLY A CA 1
ATOM 3047 C C . GLY A 1 389 ? -16.504 15.226 24.681 1.00 93.56 389 GLY A C 1
ATOM 3048 O O . GLY A 1 389 ? -15.997 15.098 23.570 1.00 93.56 389 GLY A O 1
ATOM 3049 N N . LEU A 1 390 ? -17.058 14.191 25.319 1.00 95.31 390 LEU A N 1
ATOM 3050 C CA . LEU A 1 390 ? -17.158 12.846 24.747 1.00 95.31 390 LEU A CA 1
ATOM 3051 C C . LEU A 1 390 ? -18.264 12.793 23.681 1.00 95.31 390 LEU A C 1
ATOM 3053 O O . LEU A 1 390 ? -19.437 12.951 24.002 1.00 95.31 390 LEU A O 1
ATOM 3057 N N . LEU A 1 391 ? -17.894 12.488 22.438 1.00 94.81 391 LEU A N 1
ATOM 3058 C CA . LEU A 1 391 ? -18.814 12.366 21.305 1.00 94.81 391 LEU A CA 1
ATOM 3059 C C . LEU A 1 391 ? -19.322 10.938 21.119 1.00 94.81 391 LEU A C 1
ATOM 3061 O O . LEU A 1 391 ? -20.495 10.711 20.827 1.00 94.81 391 LEU A O 1
ATOM 3065 N N . ARG A 1 392 ? -18.424 9.953 21.226 1.00 95.12 392 ARG A N 1
ATOM 3066 C CA . ARG A 1 392 ? -18.742 8.535 21.010 1.00 95.12 392 ARG A CA 1
ATOM 3067 C C . ARG A 1 392 ? -17.925 7.661 21.939 1.00 95.12 392 ARG A C 1
ATOM 3069 O O . ARG A 1 392 ? -16.753 7.931 22.180 1.00 95.12 392 ARG A O 1
ATOM 3076 N N . LYS A 1 393 ? -18.522 6.567 22.404 1.00 97.38 393 LYS A N 1
ATOM 3077 C CA . LYS A 1 393 ? -17.830 5.557 23.201 1.00 97.38 393 LYS A CA 1
ATOM 3078 C C . LYS A 1 393 ? -18.326 4.163 22.849 1.00 97.38 393 LYS A C 1
ATOM 3080 O O . LYS A 1 393 ? -19.530 3.905 22.847 1.00 97.38 393 LYS A O 1
ATOM 3085 N N . ARG A 1 394 ? -17.386 3.255 22.601 1.00 97.44 394 ARG A N 1
ATOM 3086 C CA . ARG A 1 394 ? -17.641 1.819 22.468 1.00 97.44 394 ARG A CA 1
ATOM 3087 C C . ARG A 1 394 ? -16.713 1.050 23.395 1.00 97.44 394 ARG A C 1
ATOM 3089 O O . ARG A 1 394 ? -15.568 1.451 23.585 1.00 97.44 394 ARG A O 1
ATOM 3096 N N . LYS A 1 395 ? -17.205 -0.040 23.972 1.00 97.94 395 LYS A N 1
ATOM 3097 C CA . LYS A 1 395 ? -16.426 -0.934 24.830 1.00 97.94 395 LYS A CA 1
ATOM 3098 C C . LYS A 1 395 ? -16.691 -2.381 24.440 1.00 97.94 395 LYS A C 1
ATOM 3100 O O . LYS A 1 395 ? -17.839 -2.723 24.171 1.00 97.94 395 LYS A O 1
ATOM 3105 N N . VAL A 1 396 ? -15.667 -3.225 24.446 1.00 98.12 396 VAL A N 1
ATOM 3106 C CA . VAL A 1 396 ? -15.862 -4.676 24.435 1.00 98.12 396 VAL A CA 1
ATOM 3107 C C . VAL A 1 396 ? -16.570 -5.062 25.733 1.00 98.12 396 VAL A C 1
ATOM 3109 O O . VAL A 1 396 ? -16.075 -4.801 26.829 1.00 98.12 396 VAL A O 1
ATOM 3112 N N . GLY A 1 397 ? -17.778 -5.610 25.606 1.00 96.38 397 GLY A N 1
ATOM 3113 C CA . GLY A 1 397 ? -18.571 -6.060 26.748 1.00 96.38 397 GLY A CA 1
ATOM 3114 C C . GLY A 1 397 ? -18.067 -7.402 27.273 1.00 96.38 397 GLY A C 1
ATOM 3115 O O . GLY A 1 397 ? -17.925 -7.585 28.480 1.00 96.38 397 GLY A O 1
ATOM 3116 N N . SER A 1 398 ? -17.745 -8.314 26.358 1.00 97.38 398 SER A N 1
ATOM 3117 C CA . SER A 1 398 ? -17.240 -9.652 26.651 1.00 97.38 398 SER A CA 1
ATOM 3118 C C . SER A 1 398 ? -16.451 -10.206 25.469 1.00 97.38 398 SER A C 1
ATOM 3120 O O . SER A 1 398 ? -16.692 -9.850 24.313 1.00 97.38 398 SER A O 1
ATOM 3122 N N . TYR A 1 399 ? -15.522 -11.104 25.769 1.00 97.19 399 TYR A N 1
ATOM 3123 C CA . TYR A 1 399 ? -14.757 -11.873 24.796 1.00 97.19 399 TYR A CA 1
ATOM 3124 C C . TYR A 1 399 ? -14.386 -13.231 25.405 1.00 97.19 399 TYR A C 1
ATOM 3126 O O . TYR A 1 399 ? -14.398 -13.393 26.627 1.00 97.19 399 TYR A O 1
ATOM 3134 N N . ASP A 1 400 ? -14.081 -14.212 24.564 1.00 95.81 400 ASP A N 1
ATOM 3135 C CA . ASP A 1 400 ? -13.552 -15.507 24.987 1.00 95.81 400 ASP A CA 1
ATOM 3136 C C . ASP A 1 400 ? -12.074 -15.356 25.384 1.00 95.81 400 ASP A C 1
ATOM 3138 O O . ASP A 1 400 ? -11.237 -14.952 24.578 1.00 95.81 400 ASP A O 1
ATOM 3142 N N . SER A 1 401 ? -11.730 -15.678 26.631 1.00 94.25 401 SER A N 1
ATOM 3143 C CA . SER A 1 401 ? -10.372 -15.498 27.162 1.00 94.25 401 SER A CA 1
ATOM 3144 C C . SER A 1 401 ? -9.354 -16.535 26.673 1.00 94.25 401 SER A C 1
ATOM 3146 O O . SER A 1 401 ? -8.168 -16.423 26.984 1.00 94.25 401 SER A O 1
ATOM 3148 N N . ASN A 1 402 ? -9.783 -17.570 25.952 1.00 93.50 402 ASN A N 1
ATOM 3149 C CA . ASN A 1 402 ? -8.916 -18.568 25.332 1.00 93.50 402 ASN A CA 1
ATOM 3150 C C . ASN A 1 402 ? -8.621 -18.234 23.870 1.00 93.50 402 ASN A C 1
ATOM 3152 O O . ASN A 1 402 ? -7.481 -18.393 23.446 1.00 93.50 402 ASN A O 1
ATOM 3156 N N . THR A 1 403 ? -9.621 -17.764 23.122 1.00 93.88 403 THR A N 1
ATOM 3157 C CA . THR A 1 403 ? -9.489 -17.489 21.678 1.00 93.88 403 THR A CA 1
ATOM 3158 C C . THR A 1 403 ? -9.320 -16.006 21.348 1.00 93.88 403 THR A C 1
ATOM 3160 O O . THR A 1 403 ? -8.844 -15.665 20.270 1.00 93.88 403 THR A O 1
ATOM 3163 N N . GLY A 1 404 ? -9.709 -15.110 22.257 1.00 94.88 404 GLY A N 1
ATOM 3164 C CA . GLY A 1 404 ? -9.766 -13.667 22.028 1.00 94.88 404 GLY A CA 1
ATOM 3165 C C . GLY A 1 404 ? -10.984 -13.195 21.231 1.00 94.88 404 GLY A C 1
ATOM 3166 O O . GLY A 1 404 ? -11.100 -11.998 20.963 1.00 94.88 404 GLY A O 1
ATOM 3167 N N . ALA A 1 405 ? -11.895 -14.100 20.857 1.00 96.12 405 ALA A N 1
ATOM 3168 C CA . ALA A 1 405 ? -13.077 -13.775 20.066 1.00 96.12 405 ALA A CA 1
ATOM 3169 C C . ALA A 1 405 ? -14.032 -12.857 20.848 1.00 96.12 405 ALA A C 1
ATOM 3171 O O . ALA A 1 405 ? -14.486 -13.197 21.943 1.00 96.12 405 ALA A O 1
ATOM 3172 N N . ILE A 1 406 ? -14.340 -11.680 20.299 1.00 97.81 406 ILE A N 1
ATOM 3173 C CA . ILE A 1 406 ? -15.212 -10.684 20.936 1.00 97.81 406 ILE A CA 1
ATOM 3174 C C . ILE A 1 406 ? -16.663 -11.137 20.817 1.00 97.81 406 ILE A C 1
ATOM 3176 O O . ILE A 1 406 ? -17.196 -11.196 19.720 1.00 97.81 406 ILE A O 1
ATOM 3180 N N . THR A 1 407 ? -17.335 -11.392 21.936 1.00 98.12 407 THR A N 1
ATOM 3181 C CA . THR A 1 407 ? -18.723 -11.885 21.949 1.00 98.12 407 THR A CA 1
ATOM 3182 C C . THR A 1 407 ? -19.754 -10.784 22.167 1.00 98.12 407 THR A C 1
ATOM 3184 O O . THR A 1 407 ? -20.934 -10.973 21.873 1.00 98.12 407 THR A O 1
ATOM 3187 N N . SER A 1 408 ? -19.341 -9.610 22.656 1.00 98.06 408 SER A N 1
ATOM 3188 C CA . SER A 1 408 ? -20.226 -8.448 22.708 1.00 98.06 408 SER A CA 1
ATOM 3189 C C . SER A 1 408 ? -19.498 -7.108 22.643 1.00 98.06 408 SER A C 1
ATOM 3191 O O . SER A 1 408 ? -18.383 -6.943 23.144 1.00 98.06 408 SER A O 1
ATOM 3193 N N . ILE A 1 409 ? -20.165 -6.121 22.046 1.00 98.19 409 ILE A N 1
ATOM 3194 C CA . ILE A 1 409 ? -19.703 -4.737 21.932 1.00 98.19 409 ILE A CA 1
ATOM 3195 C C . ILE A 1 409 ? -20.814 -3.809 22.421 1.00 98.19 409 ILE A C 1
ATOM 3197 O O . ILE A 1 409 ? -21.920 -3.794 21.882 1.00 98.19 409 ILE A O 1
ATOM 3201 N N . ASN A 1 410 ? -20.497 -2.991 23.417 1.00 97.94 410 ASN A N 1
ATOM 3202 C CA . ASN A 1 410 ? -21.391 -2.006 24.006 1.00 97.94 410 ASN A CA 1
ATOM 3203 C C . ASN A 1 410 ? -21.148 -0.635 23.371 1.00 97.94 410 ASN A C 1
ATOM 3205 O O . ASN A 1 410 ? -20.050 -0.085 23.477 1.00 97.94 410 ASN A O 1
ATOM 3209 N N . THR A 1 411 ? -22.174 -0.060 22.749 1.00 97.00 411 THR A N 1
ATOM 3210 C CA . THR A 1 411 ? -22.174 1.319 22.244 1.00 97.00 411 THR A CA 1
ATOM 3211 C C . THR A 1 411 ? -22.912 2.211 23.231 1.00 97.00 411 THR A C 1
ATOM 3213 O O . THR A 1 411 ? -24.106 2.030 23.457 1.00 97.00 411 THR A O 1
ATOM 3216 N N . TYR A 1 412 ? -22.206 3.162 23.837 1.00 96.75 412 TYR A N 1
ATOM 3217 C CA . TYR A 1 412 ? -22.759 4.014 24.887 1.00 96.75 412 TYR A CA 1
ATOM 3218 C C . TYR A 1 412 ? -23.511 5.205 24.294 1.00 96.75 412 TYR A C 1
ATOM 3220 O O . TYR A 1 412 ? -22.996 5.887 23.409 1.00 96.75 412 TYR A O 1
ATOM 3228 N N . THR A 1 413 ? -24.701 5.473 24.829 1.00 93.50 413 THR A N 1
ATOM 3229 C CA . THR A 1 413 ? -25.511 6.664 24.520 1.00 93.50 413 THR A CA 1
ATOM 3230 C C . THR A 1 413 ? -25.385 7.735 25.595 1.00 93.50 413 THR A C 1
ATOM 3232 O O . THR A 1 413 ? -25.537 8.920 25.315 1.00 93.50 413 THR A O 1
ATOM 3235 N N . SER A 1 414 ? -25.078 7.332 26.827 1.00 91.00 414 SER A N 1
ATOM 3236 C CA . SER A 1 414 ? -24.787 8.221 27.948 1.00 91.00 414 SER A CA 1
ATOM 3237 C C . SER A 1 414 ? -23.945 7.489 28.996 1.00 91.00 414 SER A C 1
ATOM 3239 O O . SER A 1 414 ? -23.567 6.323 28.830 1.00 91.00 414 SER A O 1
ATOM 3241 N N . VAL A 1 415 ? -23.608 8.166 30.095 1.00 87.56 415 VAL A N 1
ATOM 3242 C CA . VAL A 1 415 ? -22.894 7.530 31.207 1.00 87.56 415 VAL A CA 1
ATOM 3243 C C . VAL A 1 415 ? -23.759 6.406 31.781 1.00 87.56 415 VAL A C 1
ATOM 3245 O O . VAL A 1 415 ? -24.866 6.637 32.253 1.00 87.56 415 VAL A O 1
ATOM 3248 N N . GLY A 1 416 ? -23.250 5.176 31.720 1.00 86.88 416 GLY A N 1
ATOM 3249 C CA . GLY A 1 416 ? -23.935 3.991 32.242 1.00 86.88 416 GLY A CA 1
ATOM 3250 C C . GLY A 1 416 ? -25.039 3.414 31.349 1.00 86.88 416 GLY A C 1
ATOM 3251 O O . GLY A 1 416 ? -25.475 2.304 31.628 1.00 86.88 416 GLY A O 1
ATOM 3252 N N . SER A 1 417 ? -25.437 4.090 30.263 1.00 94.56 417 SER A N 1
ATOM 3253 C CA . SER A 1 417 ? -26.439 3.580 29.312 1.00 94.56 417 SER A CA 1
ATOM 3254 C C . SER A 1 417 ? -25.792 3.206 27.985 1.00 94.56 417 SER A C 1
ATOM 3256 O O . SER A 1 417 ? -25.039 3.991 27.400 1.00 94.56 417 SER A O 1
ATOM 3258 N N . TYR A 1 418 ? -26.078 2.000 27.505 1.00 96.31 418 TYR A N 1
ATOM 3259 C CA . TYR A 1 418 ? -25.508 1.473 26.274 1.00 96.31 418 TYR A CA 1
ATOM 3260 C C . TYR A 1 418 ? -26.441 0.468 25.609 1.00 96.31 418 TYR A C 1
ATOM 3262 O O . TYR A 1 418 ? -27.304 -0.130 26.246 1.00 96.31 418 TYR A O 1
ATOM 3270 N N . PHE A 1 419 ? -26.202 0.269 24.321 1.00 96.69 419 PHE A N 1
ATOM 3271 C CA . PHE A 1 419 ? -26.793 -0.787 23.523 1.00 96.69 419 PHE A CA 1
ATOM 3272 C C . PHE A 1 419 ? -25.734 -1.836 23.187 1.00 96.69 419 PHE A C 1
ATOM 3274 O O . PHE A 1 419 ? -24.600 -1.483 22.853 1.00 96.69 419 PHE A O 1
ATOM 3281 N N . THR A 1 420 ? -26.095 -3.114 23.259 1.00 97.62 420 THR A N 1
ATOM 3282 C CA . THR A 1 420 ? -25.166 -4.228 23.039 1.00 97.62 420 THR A CA 1
ATOM 3283 C C . THR A 1 420 ? -25.401 -4.871 21.682 1.00 97.62 420 THR A C 1
ATOM 3285 O O . THR A 1 420 ? -26.518 -5.251 21.351 1.00 97.62 420 THR A O 1
ATOM 3288 N N . THR A 1 421 ? -24.330 -4.994 20.902 1.00 98.31 421 THR A N 1
ATOM 3289 C CA . THR A 1 421 ? -24.261 -5.894 19.747 1.00 98.31 421 THR A CA 1
ATOM 3290 C C . THR A 1 421 ? -23.605 -7.191 20.200 1.00 98.31 421 THR A C 1
ATOM 3292 O O . THR A 1 421 ? -22.538 -7.140 20.814 1.00 98.31 421 THR A O 1
ATOM 3295 N N . SER A 1 422 ? -24.221 -8.332 19.912 1.00 98.31 422 SER A N 1
ATOM 3296 C CA . SER A 1 422 ? -23.705 -9.660 20.266 1.00 98.31 422 SER A CA 1
ATOM 3297 C C . SER A 1 422 ? -23.135 -10.358 19.038 1.00 98.31 422 SER A C 1
ATOM 3299 O O . SER A 1 422 ? -23.665 -10.200 17.942 1.00 98.31 422 SER A O 1
ATOM 3301 N N . LEU A 1 423 ? -22.060 -11.119 19.224 1.00 98.56 423 LEU A N 1
ATOM 3302 C CA . LEU A 1 423 ? -21.405 -11.889 18.174 1.00 98.56 423 LEU A CA 1
ATOM 3303 C C . LEU A 1 423 ? -21.264 -13.344 18.632 1.00 98.56 423 LEU A C 1
ATOM 3305 O O . LEU A 1 423 ? -20.913 -13.597 19.788 1.00 98.56 423 LEU A O 1
ATOM 3309 N N . SER A 1 424 ? -21.514 -14.295 17.736 1.00 98.31 424 SER A N 1
ATOM 3310 C CA . SER A 1 424 ? -21.254 -15.720 17.968 1.00 98.31 424 SER A CA 1
ATOM 3311 C C . SER A 1 424 ? -20.302 -16.266 16.916 1.00 98.31 424 SER A C 1
ATOM 3313 O O . SER A 1 424 ? -20.181 -15.705 15.829 1.00 98.31 424 SER A O 1
ATOM 3315 N N . TYR A 1 425 ? -19.643 -17.376 17.231 1.00 98.25 425 TYR A N 1
ATOM 3316 C CA . TYR A 1 425 ? -18.629 -17.982 16.379 1.00 98.25 425 TYR A CA 1
ATOM 3317 C C . TYR A 1 425 ? -18.872 -19.480 16.248 1.00 98.25 425 TYR A C 1
ATOM 3319 O O . TYR A 1 425 ? -19.389 -20.116 17.169 1.00 98.25 425 TYR A O 1
ATOM 3327 N N . TYR A 1 426 ? -18.468 -20.035 15.113 1.00 96.75 426 TYR A N 1
ATOM 3328 C CA . TYR A 1 426 ? -18.308 -21.472 14.948 1.00 96.75 426 TYR A CA 1
ATOM 3329 C C . TYR A 1 426 ? -17.107 -21.972 15.766 1.00 96.75 426 TYR A C 1
ATOM 3331 O O . TYR A 1 426 ? -16.243 -21.198 16.185 1.00 96.75 426 TYR A O 1
ATOM 3339 N N . SER A 1 427 ? -17.012 -23.288 15.969 1.00 94.00 427 SER A N 1
ATOM 3340 C CA . SER A 1 427 ? -15.910 -23.908 16.725 1.00 94.00 427 SER A CA 1
ATOM 3341 C C . SER A 1 427 ? -14.530 -23.701 16.096 1.00 94.00 427 SER A C 1
ATOM 3343 O O . SER A 1 427 ? -13.525 -23.788 16.795 1.00 94.00 427 SER A O 1
ATOM 3345 N N . ASN A 1 428 ? -14.475 -23.431 14.791 1.00 93.75 428 ASN A N 1
ATOM 3346 C CA . ASN A 1 428 ? -13.249 -23.128 14.054 1.00 93.75 428 ASN A CA 1
ATOM 3347 C C . ASN A 1 428 ? -12.806 -21.651 14.182 1.00 93.75 428 ASN A C 1
ATOM 3349 O O . ASN A 1 428 ? -11.744 -21.289 13.685 1.00 93.75 428 ASN A O 1
ATOM 3353 N N . GLY A 1 429 ? -13.598 -20.803 14.854 1.00 94.56 429 GLY A N 1
ATOM 3354 C CA . GLY A 1 429 ? -13.319 -19.379 15.051 1.00 94.56 429 GLY A CA 1
ATOM 3355 C C . GLY A 1 429 ? -13.933 -18.442 14.007 1.00 94.56 429 GLY A C 1
ATOM 3356 O O . GLY A 1 429 ? -13.822 -17.226 14.163 1.00 94.56 429 GLY A O 1
ATOM 3357 N N . ASN A 1 430 ? -14.616 -18.958 12.983 1.00 96.81 430 ASN A N 1
ATOM 3358 C CA . ASN A 1 430 ? -15.336 -18.121 12.025 1.00 96.81 430 ASN A CA 1
ATOM 3359 C C . ASN A 1 430 ? -16.530 -17.428 12.678 1.00 96.81 430 ASN A C 1
ATOM 3361 O O . ASN A 1 430 ? -17.222 -18.010 13.515 1.00 96.81 430 ASN A O 1
ATOM 3365 N N . LEU A 1 431 ? -16.795 -16.187 12.267 1.00 97.81 431 LEU A N 1
ATOM 3366 C CA . LEU A 1 431 ? -17.947 -15.424 12.735 1.00 97.81 431 LEU A CA 1
ATOM 3367 C C . LEU A 1 431 ? -19.232 -16.098 12.250 1.00 97.81 431 LEU A C 1
ATOM 3369 O O . LEU A 1 431 ? -19.427 -16.255 11.055 1.00 97.81 431 LEU A O 1
ATOM 3373 N N . HIS A 1 432 ? -20.106 -16.486 13.170 1.00 98.25 432 HIS A N 1
ATOM 3374 C CA . HIS A 1 432 ? -21.359 -17.162 12.855 1.00 98.25 432 HIS A CA 1
ATOM 3375 C C . HIS A 1 432 ? -22.519 -16.170 12.785 1.00 98.25 432 HIS A C 1
ATOM 3377 O O . HIS A 1 432 ? -23.172 -16.077 11.751 1.00 98.25 432 HIS A O 1
ATOM 3383 N N . THR A 1 433 ? -22.747 -15.380 13.842 1.00 98.38 433 THR A N 1
ATOM 3384 C CA . THR A 1 433 ? -23.829 -14.381 13.856 1.00 98.38 433 THR A CA 1
ATOM 3385 C C . THR A 1 433 ? -23.386 -13.038 14.422 1.00 98.38 433 THR A C 1
ATOM 3387 O O . THR A 1 433 ? -22.486 -12.965 15.262 1.00 98.38 433 THR A O 1
ATOM 3390 N N . VAL A 1 434 ? -24.050 -11.972 13.974 1.00 98.56 434 VAL A N 1
ATOM 3391 C CA . VAL A 1 434 ? -24.017 -10.631 14.567 1.00 98.56 434 VAL A CA 1
ATOM 3392 C C . VAL A 1 434 ? -25.452 -10.188 14.821 1.00 98.56 434 VAL A C 1
ATOM 3394 O O . VAL A 1 434 ? -26.229 -10.022 13.883 1.00 98.56 434 VAL A O 1
ATOM 3397 N N . THR A 1 435 ? -25.785 -9.949 16.084 1.00 98.38 435 THR A N 1
ATOM 3398 C CA . THR A 1 435 ? -27.114 -9.506 16.515 1.00 98.38 435 THR A CA 1
ATOM 3399 C C . THR A 1 435 ? -27.034 -8.069 16.995 1.00 98.38 435 THR A C 1
ATOM 3401 O O . THR A 1 435 ? -26.336 -7.767 17.968 1.00 98.38 435 THR A O 1
ATOM 3404 N N . THR A 1 436 ? -27.735 -7.168 16.311 1.00 97.31 436 THR A N 1
ATOM 3405 C CA . THR A 1 436 ? -27.808 -5.757 16.698 1.00 97.31 436 THR A CA 1
ATOM 3406 C C . THR A 1 436 ? -28.651 -5.578 17.964 1.00 97.31 436 THR A C 1
ATOM 3408 O O . THR A 1 436 ? -29.438 -6.460 18.320 1.00 97.31 436 THR A O 1
ATOM 3411 N N . PRO A 1 437 ? -28.551 -4.418 18.632 1.00 96.06 437 PRO A N 1
ATOM 3412 C CA . PRO A 1 437 ? -29.504 -4.054 19.671 1.00 96.06 437 PRO A CA 1
ATOM 3413 C C . PRO A 1 437 ? -30.943 -4.061 19.144 1.00 96.06 437 PRO A C 1
ATOM 3415 O O . PRO A 1 437 ? -31.167 -3.906 17.941 1.00 96.06 437 PRO A O 1
ATOM 3418 N N . ILE A 1 438 ? -31.892 -4.203 20.069 1.00 94.12 438 ILE A N 1
ATOM 3419 C CA . ILE A 1 438 ? -33.321 -4.026 19.800 1.00 94.12 438 ILE A CA 1
ATOM 3420 C C . ILE A 1 438 ? -33.577 -2.551 19.455 1.00 94.12 438 ILE A C 1
ATOM 3422 O O . ILE A 1 438 ? -33.098 -1.659 20.161 1.00 94.12 438 ILE A O 1
ATOM 3426 N N . ASP A 1 439 ? -34.299 -2.310 18.366 1.00 92.19 439 ASP A N 1
ATOM 3427 C CA . ASP A 1 439 ? -34.692 -0.986 17.893 1.00 92.19 439 ASP A CA 1
ATOM 3428 C C . ASP A 1 439 ? -35.960 -0.455 18.592 1.00 92.19 439 ASP A C 1
ATOM 3430 O O . ASP A 1 439 ? -36.493 -1.061 19.525 1.00 92.19 439 ASP A O 1
ATOM 3434 N N . GLN A 1 440 ? -36.445 0.714 18.163 1.00 92.12 440 GLN A N 1
ATOM 3435 C CA . GLN A 1 440 ? -37.655 1.330 18.719 1.00 92.12 440 GLN A CA 1
ATOM 3436 C C . GLN A 1 440 ? -38.939 0.516 18.488 1.00 92.12 440 GLN A C 1
ATOM 3438 O O . GLN A 1 440 ? -39.917 0.728 19.204 1.00 92.12 440 GLN A O 1
ATOM 3443 N N . ASP A 1 441 ? -38.931 -0.398 17.516 1.00 92.94 441 ASP A N 1
ATOM 3444 C CA . ASP A 1 441 ? -40.076 -1.214 17.113 1.00 92.94 441 ASP A CA 1
ATOM 3445 C C . ASP A 1 441 ? -40.042 -2.611 17.766 1.00 92.94 441 ASP A C 1
ATOM 3447 O O . ASP A 1 441 ? -40.956 -3.414 17.584 1.00 92.94 441 ASP A O 1
ATOM 3451 N N . GLY A 1 442 ? -39.025 -2.887 18.592 1.00 93.31 442 GLY A N 1
ATOM 3452 C CA . GLY A 1 442 ? -38.882 -4.139 19.331 1.00 93.31 442 GLY A CA 1
ATOM 3453 C C . GLY A 1 442 ? -38.155 -5.241 18.559 1.00 93.31 442 GLY A C 1
ATOM 3454 O O . GLY A 1 442 ? -38.112 -6.377 19.035 1.00 93.31 442 GLY A O 1
ATOM 3455 N N . TYR A 1 443 ? -37.546 -4.922 17.415 1.00 94.75 443 TYR A N 1
ATOM 3456 C CA . TYR A 1 443 ? -36.844 -5.884 16.571 1.00 94.75 443 TYR A CA 1
ATOM 3457 C C . TYR A 1 443 ? -35.329 -5.721 16.671 1.00 94.75 443 TYR A C 1
ATOM 3459 O O . TYR A 1 443 ? -34.801 -4.622 16.812 1.00 94.75 443 TYR A O 1
ATOM 3467 N N . SER A 1 444 ? -34.603 -6.831 16.574 1.00 95.31 444 SER A N 1
ATOM 3468 C CA . SER A 1 444 ? -33.166 -6.824 16.308 1.00 95.31 444 SER A CA 1
ATOM 3469 C C . SER A 1 444 ? -32.911 -7.326 14.893 1.00 95.31 444 SER A C 1
ATOM 3471 O O . SER A 1 444 ? -33.665 -8.137 14.351 1.00 95.31 444 SER A O 1
ATOM 3473 N N . LYS A 1 445 ? -31.828 -6.842 14.287 1.00 97.12 445 LYS A N 1
ATOM 3474 C CA . LYS A 1 445 ? -31.295 -7.415 13.060 1.00 97.12 445 LYS A CA 1
ATOM 3475 C C . LYS A 1 445 ? -30.295 -8.506 13.431 1.00 97.12 445 LYS A C 1
ATOM 3477 O O . LYS A 1 445 ? -29.356 -8.248 14.186 1.00 97.12 445 LYS A O 1
ATOM 3482 N N . ILE A 1 446 ? -30.479 -9.698 12.875 1.00 98.00 446 ILE A N 1
ATOM 3483 C CA . ILE A 1 446 ? -29.539 -10.816 12.984 1.00 98.00 446 ILE A CA 1
ATOM 3484 C C . ILE A 1 446 ? -28.917 -11.025 11.610 1.00 98.00 446 ILE A C 1
ATOM 3486 O O . ILE A 1 446 ? -29.628 -11.273 10.639 1.00 98.00 446 ILE A O 1
ATOM 3490 N N . THR A 1 447 ? -27.598 -10.903 11.527 1.00 98.38 447 THR A N 1
ATOM 3491 C CA . THR A 1 447 ? -26.827 -11.271 10.339 1.00 98.38 447 THR A CA 1
ATOM 3492 C C . THR A 1 447 ? -26.106 -12.581 10.620 1.00 98.38 447 THR A C 1
ATOM 3494 O O . THR A 1 447 ? -25.277 -12.632 11.526 1.00 98.38 447 THR A O 1
ATOM 3497 N N . GLU A 1 448 ? -26.411 -13.620 9.854 1.00 98.50 448 GLU A N 1
ATOM 3498 C CA . GLU A 1 448 ? -25.791 -14.942 9.923 1.00 98.50 448 GLU A CA 1
ATOM 3499 C C . GLU A 1 448 ? -24.893 -15.172 8.704 1.00 98.50 448 GLU A C 1
ATOM 3501 O O . GLU A 1 448 ? -25.229 -14.770 7.587 1.00 98.50 448 GLU A O 1
ATOM 3506 N N . TYR A 1 449 ? -23.743 -15.801 8.940 1.00 98.31 449 TYR A N 1
ATOM 3507 C CA . TYR A 1 449 ? -22.759 -16.145 7.921 1.00 98.31 449 TYR A CA 1
ATOM 3508 C C . TYR A 1 449 ? -22.640 -17.666 7.815 1.00 98.31 449 TYR A C 1
ATOM 3510 O O . TYR A 1 449 ? -22.335 -18.358 8.796 1.00 98.31 449 TYR A O 1
ATOM 3518 N N . THR A 1 450 ? -22.826 -18.176 6.604 1.00 98.12 450 THR A N 1
ATOM 3519 C CA . THR A 1 450 ? -22.610 -19.586 6.268 1.00 98.12 450 THR A CA 1
ATOM 3520 C C . THR A 1 450 ? -21.357 -19.694 5.421 1.00 98.12 450 THR A C 1
ATOM 3522 O O . THR A 1 450 ? -21.147 -18.896 4.507 1.00 98.12 450 THR A O 1
ATOM 3525 N N . TYR A 1 451 ? -20.518 -20.674 5.740 1.00 97.31 451 TYR A N 1
ATOM 3526 C CA . TYR A 1 451 ? -19.260 -20.915 5.045 1.00 97.31 451 TYR A CA 1
ATOM 3527 C C . TYR A 1 451 ? -19.346 -22.169 4.180 1.00 97.31 451 TYR A C 1
ATOM 3529 O O . TYR A 1 451 ? -20.201 -23.032 4.390 1.00 97.31 451 TYR A O 1
ATOM 3537 N N . ASP A 1 452 ? -18.440 -22.284 3.215 1.00 94.50 452 ASP A N 1
ATOM 3538 C CA . ASP A 1 452 ? -18.292 -23.499 2.432 1.00 94.50 452 ASP A CA 1
ATOM 3539 C C . ASP A 1 452 ? -17.980 -24.696 3.358 1.00 94.50 452 ASP A C 1
ATOM 3541 O O . ASP A 1 452 ? -17.129 -24.594 4.243 1.00 94.50 452 ASP A O 1
ATOM 3545 N N . PRO A 1 453 ? -18.633 -25.854 3.176 1.00 91.38 453 PRO A N 1
ATOM 3546 C CA . PRO A 1 453 ? -18.496 -26.979 4.103 1.00 91.38 453 PRO A CA 1
ATOM 3547 C C . PRO A 1 453 ? -17.156 -27.718 3.976 1.00 91.38 453 PRO A C 1
ATOM 3549 O O . PRO A 1 453 ? -16.902 -28.655 4.728 1.00 91.38 453 PRO A O 1
ATOM 3552 N N . SER A 1 454 ? -16.334 -27.377 2.978 1.00 89.25 454 SER A N 1
ATOM 3553 C CA . SER A 1 454 ? -15.140 -28.147 2.630 1.00 89.25 454 SER A CA 1
ATOM 3554 C C . SER A 1 454 ? -13.872 -27.602 3.278 1.00 89.25 454 SER A C 1
ATOM 3556 O O . SER A 1 454 ? -13.074 -28.377 3.800 1.00 89.25 454 SER A O 1
ATOM 3558 N N . GLN A 1 455 ? -13.678 -26.286 3.219 1.00 89.44 455 GLN A N 1
ATOM 3559 C CA . GLN A 1 455 ? -12.532 -25.560 3.756 1.00 89.44 455 GLN A CA 1
ATOM 3560 C C . GLN A 1 455 ? -12.936 -24.633 4.904 1.00 89.44 455 GLN A C 1
ATOM 3562 O O . GLN A 1 455 ? -12.055 -24.150 5.610 1.00 89.44 455 GLN A O 1
ATOM 3567 N N . GLU A 1 456 ? -14.239 -24.376 5.079 1.00 93.56 456 GLU A N 1
ATOM 3568 C CA . GLU A 1 456 ? -14.772 -23.421 6.051 1.00 93.56 456 GLU A CA 1
ATOM 3569 C C . GLU A 1 456 ? -14.075 -22.056 5.931 1.00 93.56 456 GLU A C 1
ATOM 3571 O O . GLU A 1 456 ? -13.744 -21.413 6.923 1.00 93.56 456 GLU A O 1
ATOM 3576 N N . GLN A 1 457 ? -13.799 -21.620 4.703 1.00 93.00 457 GLN A N 1
ATOM 3577 C CA . GLN A 1 457 ? -12.983 -20.438 4.431 1.00 93.00 457 GLN A CA 1
ATOM 3578 C C . GLN A 1 457 ? -13.795 -19.335 3.755 1.00 93.00 457 GLN A C 1
ATOM 3580 O O . GLN A 1 457 ? -13.608 -18.153 4.054 1.00 93.00 457 GLN A O 1
ATOM 3585 N N . PHE A 1 458 ? -14.694 -19.707 2.847 1.00 95.06 458 PHE A N 1
ATOM 3586 C CA . PHE A 1 458 ? -15.426 -18.768 2.009 1.00 95.06 458 PHE A CA 1
ATOM 3587 C C . PHE A 1 458 ? -16.868 -18.643 2.480 1.00 95.06 458 PHE A C 1
ATOM 3589 O O . PHE A 1 458 ? -17.523 -19.650 2.724 1.00 95.06 458 PHE A O 1
ATOM 3596 N N . ILE A 1 459 ? -17.367 -17.412 2.598 1.00 96.69 459 ILE A N 1
ATOM 3597 C CA . ILE A 1 459 ? -18.762 -17.149 2.968 1.00 96.69 459 ILE A CA 1
ATOM 3598 C C . ILE A 1 459 ? -19.641 -17.438 1.751 1.00 96.69 459 ILE A C 1
ATOM 3600 O O . ILE A 1 459 ? -19.596 -16.694 0.778 1.00 96.69 459 ILE A O 1
ATOM 3604 N N . THR A 1 460 ? -20.439 -18.497 1.806 1.00 96.94 460 THR A N 1
ATOM 3605 C CA . THR A 1 460 ? -21.346 -18.908 0.724 1.00 96.94 460 THR A CA 1
ATOM 3606 C C . THR A 1 460 ? -22.734 -18.293 0.854 1.00 96.94 460 THR A C 1
ATOM 3608 O O . THR A 1 460 ? -23.446 -18.168 -0.141 1.00 96.94 460 THR A O 1
ATOM 3611 N N . GLU A 1 461 ? -23.109 -17.857 2.057 1.00 98.00 461 GLU A N 1
ATOM 3612 C CA . GLU A 1 461 ? -24.383 -17.195 2.319 1.00 98.00 461 GLU A CA 1
ATOM 3613 C C . GLU A 1 461 ? -24.244 -16.136 3.415 1.00 98.00 461 GLU A C 1
ATOM 3615 O O . GLU A 1 461 ? -23.572 -16.345 4.429 1.00 98.00 461 GLU A O 1
ATOM 3620 N N . ILE A 1 462 ? -24.921 -15.006 3.215 1.00 98.06 462 ILE A N 1
ATOM 3621 C CA . ILE A 1 462 ? -25.195 -14.017 4.255 1.00 98.06 462 ILE A CA 1
ATOM 3622 C C . ILE A 1 462 ? -26.710 -13.877 4.364 1.00 98.06 462 ILE A C 1
ATOM 3624 O O . ILE A 1 462 ? -27.371 -13.449 3.416 1.00 98.06 462 ILE A O 1
ATOM 3628 N N . SER A 1 463 ? -27.241 -14.209 5.535 1.00 97.88 463 SER A N 1
ATOM 3629 C CA . SER A 1 463 ? -28.666 -14.177 5.856 1.00 97.88 463 SER A CA 1
ATOM 3630 C C . SER A 1 463 ? -28.930 -13.025 6.827 1.00 97.88 463 SER A C 1
ATOM 3632 O O . SER A 1 463 ? -28.327 -12.947 7.895 1.00 97.88 463 SER A O 1
ATOM 3634 N N . ASN A 1 464 ? -29.777 -12.069 6.443 1.00 96.75 464 ASN A N 1
ATOM 3635 C CA . ASN A 1 464 ? -30.171 -10.938 7.281 1.00 96.75 464 ASN A CA 1
ATOM 3636 C C . ASN A 1 464 ? -31.635 -11.081 7.685 1.00 96.75 464 ASN A C 1
ATOM 3638 O O . ASN A 1 464 ? -32.529 -10.791 6.892 1.00 96.75 464 ASN A O 1
ATOM 3642 N N . THR A 1 465 ? -31.874 -11.445 8.940 1.00 96.69 465 THR A N 1
ATOM 3643 C CA . THR A 1 465 ? -33.218 -11.500 9.513 1.00 96.69 465 THR A CA 1
ATOM 3644 C C . THR A 1 465 ? -33.545 -10.200 10.246 1.00 96.69 465 THR A C 1
ATOM 3646 O O . THR A 1 465 ? -32.803 -9.780 11.135 1.00 96.69 465 THR A O 1
ATOM 3649 N N . TYR A 1 466 ? -34.659 -9.562 9.889 1.00 95.06 466 TYR A N 1
ATOM 3650 C CA . TYR A 1 466 ? -35.200 -8.376 10.555 1.00 95.06 466 TYR A CA 1
ATOM 3651 C C . TYR A 1 466 ? -36.729 -8.418 10.517 1.00 95.06 466 TYR A C 1
ATOM 3653 O O . TYR A 1 466 ? -37.306 -8.690 9.470 1.00 95.06 466 TYR A O 1
ATOM 3661 N N . ASN A 1 467 ? -37.395 -8.165 11.650 1.00 93.31 467 ASN A N 1
ATOM 3662 C CA . ASN A 1 467 ? -38.863 -8.204 11.750 1.00 93.31 467 ASN A CA 1
ATOM 3663 C C . ASN A 1 467 ? -39.495 -9.508 11.192 1.00 93.31 467 ASN A C 1
ATOM 3665 O O . ASN A 1 467 ? -40.531 -9.502 10.535 1.00 93.31 467 ASN A O 1
ATOM 3669 N N . GLY A 1 468 ? -38.831 -10.650 11.405 1.00 88.75 468 GLY A N 1
ATOM 3670 C CA . GLY A 1 468 ? -39.279 -11.955 10.897 1.00 88.75 468 GLY A CA 1
ATOM 3671 C C . GLY A 1 468 ? -39.124 -12.158 9.384 1.00 88.75 468 GLY A C 1
ATOM 3672 O O . GLY A 1 468 ? -39.351 -13.265 8.902 1.00 88.75 468 GLY A O 1
ATOM 3673 N N . GLU A 1 469 ? -38.703 -11.135 8.643 1.00 93.56 469 GLU A N 1
ATOM 3674 C CA . GLU A 1 469 ? -38.332 -11.244 7.237 1.00 93.56 469 GLU A CA 1
ATOM 3675 C C . GLU A 1 469 ? -36.860 -11.620 7.118 1.00 93.56 469 GLU A C 1
ATOM 3677 O O . GLU A 1 469 ? -36.028 -11.149 7.897 1.00 93.56 469 GLU A O 1
ATOM 3682 N N . ASN A 1 470 ? -36.539 -12.464 6.138 1.00 94.94 470 ASN A N 1
ATOM 3683 C CA . ASN A 1 470 ? -35.173 -12.890 5.881 1.00 94.94 470 ASN A CA 1
ATOM 3684 C C . ASN A 1 470 ? -34.719 -12.483 4.477 1.00 94.94 470 ASN A C 1
ATOM 3686 O O . ASN A 1 470 ? -35.391 -12.779 3.490 1.00 94.94 470 ASN A O 1
ATOM 3690 N N . TYR A 1 471 ? -33.556 -11.842 4.407 1.00 95.19 471 TYR A N 1
ATOM 3691 C CA . TYR A 1 471 ? -32.933 -11.362 3.181 1.00 95.19 471 TYR A CA 1
ATOM 3692 C C . TYR A 1 471 ? -31.594 -12.063 2.986 1.00 95.19 471 TYR A C 1
ATOM 3694 O O . TYR A 1 471 ? -30.660 -11.855 3.764 1.00 95.19 471 TYR A O 1
ATOM 3702 N N . ILE A 1 472 ? -31.506 -12.880 1.940 1.00 96.88 472 ILE A N 1
ATOM 3703 C CA . ILE A 1 472 ? -30.364 -13.758 1.688 1.00 96.88 472 ILE A CA 1
ATOM 3704 C C . ILE A 1 472 ? -29.606 -13.281 0.454 1.00 96.88 472 ILE A C 1
ATOM 3706 O O . ILE A 1 472 ? -30.205 -13.047 -0.591 1.00 96.88 472 ILE A O 1
ATOM 3710 N N . SER A 1 473 ? -28.285 -13.193 0.570 1.00 96.69 473 SER A N 1
ATOM 3711 C CA . SER A 1 473 ? -27.362 -13.110 -0.566 1.00 96.69 473 SER A CA 1
ATOM 3712 C C . SER A 1 473 ? -26.412 -14.300 -0.536 1.00 96.69 473 SER A C 1
ATOM 3714 O O . SER A 1 473 ? -25.962 -14.680 0.548 1.00 96.69 473 SER A O 1
ATOM 3716 N N . THR A 1 474 ? -26.069 -14.852 -1.697 1.00 97.62 474 THR A N 1
ATOM 3717 C CA . THR A 1 474 ? -25.183 -16.022 -1.804 1.00 97.62 474 THR A CA 1
ATOM 3718 C C . THR A 1 474 ? -23.953 -15.729 -2.650 1.00 97.62 474 THR A C 1
ATOM 3720 O O . THR A 1 474 ? -23.938 -14.805 -3.465 1.00 97.62 474 THR A O 1
ATOM 3723 N N . ALA A 1 475 ? -22.910 -16.529 -2.464 1.00 95.88 475 ALA A N 1
ATOM 3724 C CA . ALA A 1 475 ? -21.729 -16.519 -3.309 1.00 95.88 475 ALA A CA 1
ATOM 3725 C C . ALA A 1 475 ? -21.202 -17.942 -3.520 1.00 95.88 475 ALA A C 1
ATOM 3727 O O . ALA A 1 475 ? -21.263 -18.787 -2.628 1.00 95.88 475 ALA A O 1
ATOM 3728 N N . GLU A 1 476 ? -20.658 -18.192 -4.705 1.00 94.94 476 GLU A N 1
ATOM 3729 C CA . GLU A 1 476 ? -19.946 -19.424 -5.033 1.00 94.94 476 GLU A CA 1
ATOM 3730 C C . GLU A 1 476 ? -18.481 -19.112 -5.305 1.00 94.94 476 GLU A C 1
ATOM 3732 O O . GLU A 1 476 ? -18.135 -18.013 -5.748 1.00 94.94 476 GLU A O 1
ATOM 3737 N N . TYR A 1 477 ? -17.618 -20.087 -5.036 1.00 92.25 477 TYR A N 1
ATOM 3738 C CA . TYR A 1 477 ? -16.175 -19.942 -5.149 1.00 92.25 477 TYR A CA 1
ATOM 3739 C C . TYR A 1 477 ? -15.572 -21.144 -5.858 1.00 92.25 477 TYR A C 1
ATOM 3741 O O . TYR A 1 477 ? -16.006 -22.280 -5.665 1.00 92.25 477 TYR A O 1
ATOM 3749 N N . ASP A 1 478 ? -14.501 -20.894 -6.603 1.00 87.19 478 ASP A N 1
ATOM 3750 C CA . ASP A 1 478 ? -13.574 -21.939 -7.005 1.00 87.19 478 ASP A CA 1
ATOM 3751 C C . ASP A 1 478 ? -12.655 -22.266 -5.808 1.00 87.19 478 ASP A C 1
ATOM 3753 O O . ASP A 1 478 ? -11.850 -21.416 -5.401 1.00 87.19 478 ASP A O 1
ATOM 3757 N N . PRO A 1 479 ? -12.731 -23.482 -5.234 1.00 82.69 479 PRO A N 1
ATOM 3758 C CA . PRO A 1 479 ? -11.971 -23.833 -4.036 1.00 82.69 479 PRO A CA 1
ATOM 3759 C C . PRO A 1 479 ? -10.465 -23.993 -4.297 1.00 82.69 479 PRO A C 1
ATOM 3761 O O . PRO A 1 479 ? -9.671 -23.905 -3.364 1.00 82.69 479 PRO A O 1
ATOM 3764 N N . LYS A 1 480 ? -10.040 -24.220 -5.548 1.00 81.56 480 LYS A N 1
ATOM 3765 C CA . LYS A 1 480 ? -8.624 -24.370 -5.917 1.00 81.56 480 LYS A CA 1
ATOM 3766 C C . LYS A 1 480 ? -7.914 -23.017 -5.900 1.00 81.56 480 LYS A C 1
ATOM 3768 O O . LYS A 1 480 ? -6.752 -22.941 -5.495 1.00 81.56 480 LYS A O 1
ATOM 3773 N N . PHE A 1 481 ? -8.603 -21.958 -6.322 1.00 79.88 481 PHE A N 1
ATOM 3774 C CA . PHE A 1 481 ? -8.027 -20.613 -6.438 1.00 79.88 481 PHE A CA 1
ATOM 3775 C C . PHE A 1 481 ? -8.471 -19.646 -5.338 1.00 79.88 481 PHE A C 1
ATOM 3777 O O . PHE A 1 481 ? -7.809 -18.629 -5.128 1.00 79.88 481 PHE A O 1
ATOM 3784 N N . GLY A 1 482 ? -9.547 -19.963 -4.616 1.00 84.12 482 GLY A N 1
ATOM 3785 C CA . GLY A 1 482 ? -10.123 -19.095 -3.592 1.00 84.12 482 GLY A CA 1
ATOM 3786 C C . GLY A 1 482 ? -10.692 -17.802 -4.168 1.00 84.12 482 GLY A C 1
ATOM 3787 O O . GLY A 1 482 ? -10.571 -16.740 -3.559 1.00 84.12 482 GLY A O 1
ATOM 3788 N N . VAL A 1 483 ? -11.263 -17.890 -5.370 1.00 84.19 483 VAL A N 1
ATOM 3789 C CA . VAL A 1 483 ? -11.855 -16.767 -6.104 1.00 84.19 483 VAL A CA 1
ATOM 3790 C C . VAL A 1 483 ? -13.349 -17.003 -6.291 1.00 84.19 483 VAL A C 1
ATOM 3792 O O . VAL A 1 483 ? -13.788 -18.140 -6.435 1.00 84.19 483 VAL A O 1
ATOM 3795 N N . MET A 1 484 ? -14.132 -15.931 -6.254 1.00 87.19 484 MET A N 1
ATOM 3796 C CA . MET A 1 484 ? -15.593 -15.980 -6.325 1.00 87.19 484 MET A CA 1
ATOM 3797 C C . MET A 1 484 ? -16.054 -16.195 -7.766 1.00 87.19 484 MET A C 1
ATOM 3799 O O . MET A 1 484 ? -15.731 -15.386 -8.616 1.00 87.19 484 MET A O 1
ATOM 3803 N N . THR A 1 485 ? -16.824 -17.234 -8.061 1.00 89.56 485 THR A N 1
ATOM 3804 C CA . THR A 1 485 ? -17.330 -17.540 -9.413 1.00 89.56 485 THR A CA 1
ATOM 3805 C C . THR A 1 485 ? -18.743 -17.022 -9.654 1.00 89.56 485 THR A C 1
ATOM 3807 O O . THR A 1 485 ? -19.124 -16.788 -10.798 1.00 89.56 485 THR A O 1
ATOM 3810 N N . LEU A 1 486 ? -19.513 -16.796 -8.591 1.00 91.25 486 LEU A N 1
ATOM 3811 C CA . LEU A 1 486 ? -20.873 -16.266 -8.653 1.00 91.25 486 LEU A CA 1
ATOM 3812 C C . LEU A 1 486 ? -21.147 -15.438 -7.400 1.00 91.25 486 LEU A C 1
ATOM 3814 O O . LEU A 1 486 ? -20.740 -15.821 -6.306 1.00 91.25 486 LEU A O 1
ATOM 3818 N N . SER A 1 487 ? -21.880 -14.342 -7.543 1.00 91.50 487 SER A N 1
ATOM 3819 C CA . SER A 1 487 ? -22.552 -13.682 -6.424 1.00 91.50 487 SER A CA 1
ATOM 3820 C C . SER A 1 487 ? -24.006 -13.425 -6.782 1.00 91.50 487 SER A C 1
ATOM 3822 O O . SER A 1 487 ? -24.309 -13.087 -7.925 1.00 91.50 487 SER A O 1
ATOM 3824 N N . LYS A 1 488 ? -24.898 -13.594 -5.811 1.00 93.12 488 LYS A N 1
ATOM 3825 C CA . LYS A 1 488 ? -26.327 -13.339 -5.945 1.00 93.12 488 LYS A CA 1
ATOM 3826 C C . LYS A 1 488 ? -26.774 -12.372 -4.865 1.00 93.12 488 LYS A C 1
ATOM 3828 O O . LYS A 1 488 ? -26.567 -12.628 -3.678 1.00 93.12 488 LYS A O 1
ATOM 3833 N N . ASP A 1 489 ? -27.368 -11.259 -5.274 1.00 90.25 489 ASP A N 1
ATOM 3834 C CA . ASP A 1 489 ? -27.857 -10.248 -4.342 1.00 90.25 489 ASP A CA 1
ATOM 3835 C C . ASP A 1 489 ? -29.200 -10.636 -3.696 1.00 90.25 489 ASP A C 1
ATOM 3837 O O . ASP A 1 489 ? -29.832 -11.632 -4.049 1.00 90.25 489 ASP A O 1
ATOM 3841 N N . ILE A 1 490 ? -29.656 -9.809 -2.751 1.00 90.25 490 ILE A N 1
ATOM 3842 C CA . ILE A 1 490 ? -30.915 -10.017 -2.015 1.00 90.25 490 ILE A CA 1
ATOM 3843 C C . ILE A 1 490 ? -32.175 -9.940 -2.890 1.00 90.25 490 ILE A C 1
ATOM 3845 O O . ILE A 1 490 ? -33.246 -10.363 -2.462 1.00 90.25 490 ILE A O 1
ATOM 3849 N N . THR A 1 491 ? -32.071 -9.371 -4.092 1.00 88.75 491 THR A N 1
ATOM 3850 C CA . THR A 1 491 ? -33.164 -9.288 -5.071 1.00 88.75 491 THR A CA 1
ATOM 3851 C C . THR A 1 491 ? -33.111 -10.416 -6.101 1.00 88.75 491 THR A C 1
ATOM 3853 O O . THR A 1 491 ? -34.011 -10.538 -6.929 1.00 88.75 491 THR A O 1
ATOM 3856 N N . GLY A 1 492 ? -32.092 -11.275 -6.018 1.00 86.06 492 GLY A N 1
ATOM 3857 C CA . GLY A 1 492 ? -31.882 -12.414 -6.894 1.00 86.06 492 GLY A CA 1
ATOM 3858 C C . GLY A 1 492 ? -31.089 -12.107 -8.163 1.00 86.06 492 GLY A C 1
ATOM 3859 O O . GLY A 1 492 ? -30.983 -13.010 -8.992 1.00 86.06 492 GLY A O 1
ATOM 3860 N N . ASN A 1 493 ? -30.529 -10.901 -8.325 1.00 79.75 493 ASN A N 1
ATOM 3861 C CA . ASN A 1 493 ? -29.644 -10.618 -9.457 1.00 79.75 493 ASN A CA 1
ATOM 3862 C C . ASN A 1 493 ? -28.320 -11.350 -9.261 1.00 79.75 493 ASN A C 1
ATOM 3864 O O . ASN A 1 493 ? -27.765 -11.362 -8.161 1.00 79.75 493 ASN A O 1
ATOM 3868 N N . GLU A 1 494 ? -27.813 -11.937 -10.338 1.00 89.88 494 GLU A N 1
ATOM 3869 C CA . GLU A 1 494 ? -26.609 -12.757 -10.331 1.00 89.88 494 GLU A CA 1
ATOM 3870 C C . GLU A 1 494 ? -25.494 -12.062 -11.110 1.00 89.88 494 GLU A C 1
ATOM 3872 O O . GLU A 1 494 ? -25.692 -11.672 -12.254 1.00 89.88 494 GLU A O 1
ATOM 3877 N N . MET A 1 495 ? -24.310 -11.963 -10.508 1.00 75.25 495 MET A N 1
ATOM 3878 C CA . MET A 1 495 ? -23.071 -11.594 -11.189 1.00 75.25 495 MET A CA 1
ATOM 3879 C C . MET A 1 495 ? -22.166 -12.821 -11.247 1.00 75.25 495 MET A C 1
ATOM 3881 O O . MET A 1 495 ? -21.729 -13.328 -10.212 1.00 75.25 495 MET A O 1
ATOM 3885 N N . THR A 1 496 ? -21.880 -13.297 -12.459 1.00 85.50 496 THR A N 1
ATOM 3886 C CA . THR A 1 496 ? -20.992 -14.446 -12.696 1.00 85.50 496 THR A CA 1
ATOM 3887 C C . THR A 1 496 ? -19.588 -13.977 -13.064 1.00 85.50 496 THR A C 1
ATOM 3889 O O . THR A 1 496 ? -19.419 -13.127 -13.937 1.00 85.50 496 THR A O 1
ATOM 3892 N N . TYR A 1 497 ? -18.575 -14.589 -12.457 1.00 76.81 497 TYR A N 1
ATOM 3893 C CA . TYR A 1 497 ? -17.165 -14.332 -12.720 1.00 76.81 497 TYR A CA 1
ATOM 3894 C C . TYR A 1 497 ? -16.545 -15.542 -13.417 1.00 76.81 497 TYR A C 1
ATOM 3896 O O . TYR A 1 497 ? -16.488 -16.643 -12.873 1.00 76.81 497 TYR A O 1
ATOM 3904 N N . THR A 1 498 ? -16.049 -15.335 -14.635 1.00 72.44 498 THR A N 1
ATOM 3905 C CA . THR A 1 498 ? -15.246 -16.338 -15.345 1.00 72.44 498 THR A CA 1
ATOM 3906 C C . THR A 1 498 ? -13.778 -15.940 -15.283 1.00 72.44 498 THR A C 1
ATOM 3908 O O . THR A 1 498 ? -13.420 -14.816 -15.642 1.00 72.44 498 THR A O 1
ATOM 3911 N N . TYR A 1 499 ? -12.937 -16.869 -14.835 1.00 67.00 499 TYR A N 1
ATOM 3912 C CA . TYR A 1 499 ? -11.488 -16.704 -14.761 1.00 67.00 499 TYR A CA 1
ATOM 3913 C C . TYR A 1 499 ? -10.823 -17.454 -15.917 1.00 67.00 499 TYR A C 1
ATOM 3915 O O . TYR A 1 499 ? -11.254 -18.548 -16.282 1.00 67.00 499 TYR A O 1
ATOM 3923 N N . ASP A 1 500 ? -9.789 -16.863 -16.520 1.00 57.97 500 ASP A N 1
ATOM 3924 C CA . ASP A 1 500 ? -9.054 -17.531 -17.592 1.00 57.97 500 ASP A CA 1
ATOM 3925 C C . ASP A 1 500 ? -8.233 -18.723 -17.057 1.00 57.97 500 ASP A C 1
ATOM 3927 O O . ASP A 1 500 ? -7.811 -18.762 -15.900 1.00 57.97 500 ASP A O 1
ATOM 3931 N N . GLN A 1 501 ? -7.966 -19.708 -17.920 1.00 54.81 501 GLN A N 1
ATOM 3932 C CA . GLN A 1 501 ? -7.124 -20.866 -17.582 1.00 54.81 501 GLN A CA 1
ATOM 3933 C C . GLN A 1 501 ? -5.650 -20.497 -17.294 1.00 54.81 501 GLN A C 1
ATOM 3935 O O . GLN A 1 501 ? -4.854 -21.368 -16.955 1.00 54.81 501 GLN A O 1
ATOM 3940 N N . LYS A 1 502 ? -5.233 -19.229 -17.421 1.00 46.16 502 LYS A N 1
ATOM 3941 C CA . LYS A 1 502 ? -3.865 -18.790 -17.089 1.00 46.16 502 LYS A CA 1
ATOM 3942 C C . LYS A 1 502 ? -3.723 -18.321 -15.640 1.00 46.16 502 LYS A C 1
ATOM 3944 O O . LYS A 1 502 ? -2.595 -18.277 -15.146 1.00 46.16 502 LYS A O 1
ATOM 3949 N N . VAL A 1 503 ? -4.828 -18.095 -14.925 1.00 41.97 503 VAL A N 1
ATOM 3950 C CA . VAL A 1 503 ? -4.847 -17.996 -13.452 1.00 41.97 503 VAL A CA 1
ATOM 3951 C C . VAL A 1 503 ? -4.438 -19.328 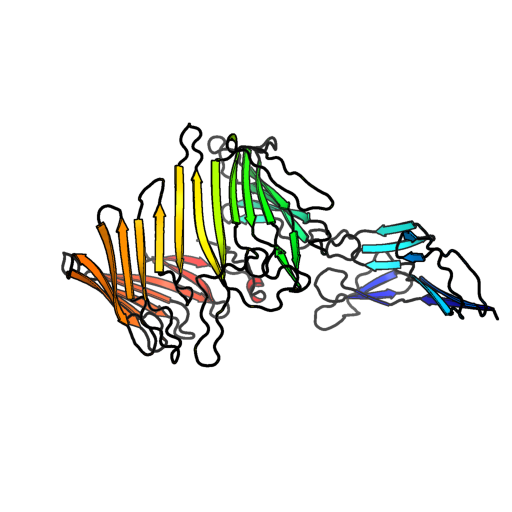-12.793 1.00 41.97 503 VAL A C 1
ATOM 3953 O O . VAL A 1 503 ? -4.011 -19.342 -11.640 1.00 41.97 503 VAL A O 1
ATOM 3956 N N . GLU A 1 504 ? -4.426 -20.441 -13.540 1.00 41.31 504 GLU A N 1
ATOM 3957 C CA . GLU A 1 504 ? -4.049 -21.762 -13.022 1.00 41.31 504 GLU A CA 1
ATOM 3958 C C . GLU A 1 504 ? -2.563 -21.933 -12.630 1.00 41.31 504 GLU A C 1
ATOM 3960 O O . GLU A 1 504 ? -2.222 -22.966 -12.052 1.00 41.31 504 GLU A O 1
ATOM 3965 N N . CYS A 1 505 ? -1.680 -20.946 -12.869 1.00 28.73 505 CYS A N 1
ATOM 3966 C CA . CYS A 1 505 ? -0.235 -21.087 -12.606 1.00 28.73 505 CYS A CA 1
ATOM 3967 C C . CYS A 1 505 ? 0.480 -19.959 -11.833 1.00 28.73 505 CYS A C 1
ATOM 3969 O O . CYS A 1 505 ? 1.635 -20.164 -11.467 1.00 28.73 505 CYS A O 1
ATOM 3971 N N . TYR A 1 506 ? -0.129 -18.803 -11.534 1.00 29.09 506 TYR A N 1
ATOM 3972 C CA . TYR A 1 506 ? 0.607 -17.694 -10.896 1.00 29.09 506 TYR A CA 1
ATOM 3973 C C . TYR A 1 506 ? -0.109 -17.095 -9.684 1.00 29.09 506 TYR A C 1
ATOM 3975 O O . TYR A 1 506 ? -0.941 -16.199 -9.787 1.00 29.09 506 TYR A O 1
ATOM 3983 N N . LYS A 1 507 ? 0.312 -17.533 -8.492 1.00 34.25 507 LYS A N 1
ATOM 3984 C CA . LYS A 1 507 ? 0.063 -16.833 -7.227 1.00 34.25 507 LYS A CA 1
ATOM 3985 C C . LYS A 1 507 ? 1.119 -15.730 -7.038 1.00 34.25 507 LYS A C 1
ATOM 3987 O O . LYS A 1 507 ? 2.008 -15.858 -6.207 1.00 34.25 507 LYS A O 1
ATOM 3992 N N . SER A 1 508 ? 1.044 -14.651 -7.817 1.00 33.12 508 SER A N 1
ATOM 3993 C CA . SER A 1 508 ? 1.471 -13.312 -7.374 1.00 33.12 508 SER A CA 1
ATOM 3994 C C . SER A 1 508 ? 1.015 -12.228 -8.358 1.00 33.12 508 SER A C 1
ATOM 3996 O O . SER A 1 508 ? 1.424 -12.203 -9.510 1.00 33.12 508 SER A O 1
ATOM 3998 N N . ARG A 1 509 ? 0.180 -11.313 -7.845 1.00 36.44 509 ARG A N 1
ATOM 3999 C CA . ARG A 1 509 ? -0.158 -9.993 -8.408 1.00 36.44 509 ARG A CA 1
ATOM 4000 C C . ARG A 1 509 ? -0.675 -9.980 -9.853 1.00 36.44 509 ARG A C 1
ATOM 4002 O O . ARG A 1 509 ? 0.065 -9.692 -10.780 1.00 36.44 509 ARG A O 1
ATOM 4009 N N . ASP A 1 510 ? -1.970 -10.241 -10.012 1.00 32.62 510 ASP A N 1
ATOM 4010 C CA . ASP A 1 510 ? -2.930 -9.265 -10.560 1.00 32.62 510 ASP A CA 1
ATOM 4011 C C . ASP A 1 510 ? -4.276 -9.957 -10.813 1.00 32.62 510 ASP A C 1
ATOM 4013 O O . ASP A 1 510 ? -4.402 -10.850 -11.648 1.00 32.62 510 ASP A O 1
ATOM 4017 N N . LEU A 1 511 ? -5.300 -9.537 -10.068 1.00 28.84 511 LEU A N 1
ATOM 4018 C CA . LEU A 1 511 ? -6.688 -9.935 -10.294 1.00 28.84 511 LEU A CA 1
ATOM 4019 C C . LEU A 1 511 ? -7.204 -9.227 -11.554 1.00 28.84 511 LEU A C 1
ATOM 4021 O O . LEU A 1 511 ? -7.305 -8.001 -11.576 1.00 28.84 511 LEU A O 1
ATOM 4025 N N . ARG A 1 512 ? -7.570 -9.990 -12.589 1.00 36.06 512 ARG A N 1
ATOM 4026 C CA . ARG A 1 512 ? -8.399 -9.498 -13.698 1.00 36.06 512 ARG A CA 1
ATOM 4027 C C . ARG A 1 512 ? -9.781 -10.129 -13.622 1.00 36.06 512 ARG A C 1
ATOM 4029 O O . ARG A 1 512 ? -9.918 -11.342 -13.714 1.00 36.06 512 ARG A O 1
ATOM 4036 N N . ILE A 1 513 ? -10.794 -9.281 -13.480 1.00 34.50 513 ILE A N 1
ATOM 4037 C CA . ILE A 1 513 ? -12.207 -9.624 -13.658 1.00 34.50 513 ILE A CA 1
ATOM 4038 C C . ILE A 1 513 ? -12.503 -9.456 -15.149 1.00 34.50 513 ILE A C 1
ATOM 4040 O O . ILE A 1 513 ? -12.280 -8.370 -15.682 1.00 34.50 513 ILE A O 1
ATOM 4044 N N . GLN A 1 514 ? -12.943 -10.515 -15.835 1.00 35.81 514 GLN A N 1
ATOM 4045 C CA . GLN A 1 514 ? -13.151 -10.455 -17.286 1.00 35.81 514 GLN A CA 1
ATOM 4046 C C . GLN A 1 514 ? -14.600 -10.216 -17.719 1.00 35.81 514 GLN A C 1
ATOM 4048 O O . GLN A 1 514 ? -14.779 -9.712 -18.820 1.00 35.81 514 GLN A O 1
ATOM 4053 N N . HIS A 1 515 ? -15.616 -10.495 -16.898 1.00 33.84 515 HIS A N 1
ATOM 4054 C CA . HIS A 1 515 ? -17.019 -10.251 -17.256 1.00 33.84 515 HIS A CA 1
ATOM 4055 C C . HIS A 1 515 ? -17.851 -9.895 -16.015 1.00 33.84 515 HIS A C 1
ATOM 4057 O O . HIS A 1 515 ? -17.660 -10.483 -14.954 1.00 33.84 515 HIS A O 1
ATOM 4063 N N . ILE A 1 516 ? -18.743 -8.915 -16.175 1.00 28.64 516 ILE A N 1
ATOM 4064 C CA . ILE A 1 516 ? -19.868 -8.598 -15.290 1.00 28.64 516 ILE A CA 1
ATOM 4065 C C . ILE A 1 516 ? -21.086 -8.725 -16.206 1.00 28.64 516 ILE A C 1
ATOM 4067 O O . ILE A 1 516 ? -21.126 -8.045 -17.235 1.00 28.64 516 ILE A O 1
ATOM 4071 N N . HIS A 1 517 ? -22.005 -9.630 -15.886 1.00 31.52 517 HIS A N 1
ATOM 4072 C CA . HIS A 1 517 ? -23.323 -9.695 -16.515 1.00 31.52 517 HIS A CA 1
ATOM 4073 C C . HIS A 1 517 ? -24.369 -9.156 -15.557 1.00 31.52 517 HIS A C 1
ATOM 4075 O O . HIS A 1 517 ? -24.187 -9.388 -14.340 1.00 31.52 517 HIS A O 1
#

Foldseek 3Di:
DKDKDKDKDWDQWDWAQAQLPPHTWIWGDDPQWIKIFDDPPVDGDPVDIDTDPHGDGWIKIKMWMKDQWFDWDFDFDDDPQDGDTDTDGDDDIDTDMDIDTAWDFDDPFQQSHTWIWGDPDSHDIDIHDDPCRCPPPDAWDAAPQGKIKGWDWDWQGADPFRNHIDIDIAKIKIAAPPDDVVNPDRIKIKGKDFWDWGQQPVVRGTLGGQWIKIFTADPVRWTAKIKIWGALRQDPQGRPPTAKIWIFGTDFDWDDDRRDTIDTDDDPLTTQKMKGWDKFKWFWDDDPVDDIWTPQPDGCDSNHCSPCPNPPGDIHIDRQKMKMWGDDNDPDIFIKMWGFGADRHRHTQWIWIDTHDATKMKGWAADDDDVVQRRDHQTAKIWIAGPVGTDWIKGQPDADPNNSHRQWMWTAPDVVDTFIWGWDADPVRHTAWIWGGQDPVRKIWIWGFDADPPPSPHGQKIWIDIPNDIFMKGWDADPVQRHTQWIAGSVGDIFGFDDDPVSVPDDDDDDDGRDGD